Protein 1A59 (pdb70)

Secondary structure (DSSP, 8-state):
-PPP-GGGTT------SSEEEETTTTEEEETTEEHHHHHHH--HHHHHHHHHHSS---HHHHHHHHHHHHTS-SPPHHHHHHHTTS-TTS-HHHHHHHHHHHHHHT-TTTT--SHHHHHHHHHHHHHHHHHHHHHHHHHHTT-------TTS-HHHHHHHHHHSSPPPHHHHHHHHHHHHHHS--SS-HHHHHHHHHHTTT--HHHHHHHHHHHHHSTTTTTHHHHHHHHHHHS---SS--HHHHHHHHHHHHHHHHHTT---TTB--SS-SS--TTHHHHHHHHHHHHHHTT-THHHHHHHHHHHHHHHHH---B-THHHHHHHHHHTT--GGGHHHHHHHHHHHHHHHHHHHHHHT-----------S-------

InterPro domains:
  IPR002020 Citrate synthase [PF00285] (9-366)
  IPR002020 Citrate synthase [PR00143] (127-140)
  IPR002020 Citrate synthase [PR00143] (176-191)
  IPR002020 Citrate synthase [PR00143] (198-226)
  IPR002020 Citrate synthase [PR00143] (260-280)
  IPR002020 Citrate synthase [PR00143] (317-333)
  IPR002020 Citrate synthase [PR00143] (337-351)
  IPR002020 Citrate synthase [PTHR11739] (6-377)
  IPR011278 2-methylcitrate synthase/citrate synthase type I [TIGR01800] (8-377)
  IPR016142 Citrate synthase-like, large alpha subdomain [G3DSA:1.10.580.10] (23-357)
  IPR016143 Citrate synthase-like, small alpha subdomain [G3DSA:1.10.230.10] (224-331)
  IPR019810 Citrate synthase active site [PS00480] (267-279)
  IPR024176 Citrate synthase, bacterial-type [PIRSF001369] (4-378)
  IPR036969 Citrate synthase superfamily [SSF48256] (5-378)

B-factor: mean 14.46, std 9.29, range [2.0, 56.32]

CATH classification: 1.10.580.10 (+1 more: 1.10.230.10)

Sequence (377 aa):
EPTIHKGLAGVTADVTAISKVNSDTNSLLYRGYPVQELAAKCSFEQVAYLLWNSELPNDSELKAFVNFERSHRKLDENVKGAIDLLSTACHPMDVARTAVSVLGANHARAQDSSPEANLEKAMSLLATFPSVVAYDQRRRRGEELIEPREDLDYSANFLWMTFGEEAAPEVVEAFNVSMILYAEHSFNASTFTARVITSTLADLHSAVTGAIGALKGPLHGGANEAVMHTFEEIGIRKDESLDEAATRSKAWMVDALAQKKKVMGFGHRVYKNGDSRVPTMKSALDAMIKHYDRPEMLGLYNGLEAAMEEAKQIKPNLDYPAGPTYNLMGFDTEMFTPLFIAARITGWTAHIMEQVADNALIRPLSEYNGPEQRQVP

Solvent-accessible surface area: 17652 Å² total; per-residue (Å²): 194,91,106,112,95,176,55,81,55,85,59,125,50,62,119,40,71,1,11,122,30,42,24,122,96,53,34,0,50,0,43,54,79,37,0,66,98,5,9,86,171,20,34,0,7,39,0,0,26,0,0,26,60,50,109,61,15,88,130,85,73,44,144,64,16,28,81,51,5,54,68,62,4,136,13,64,155,89,1,65,34,15,0,75,156,49,68,78,95,34,50,3,1,32,0,1,95,35,0,0,54,32,32,3,80,94,44,105,121,11,163,40,32,45,105,142,4,1,48,55,1,0,35,24,3,3,0,8,0,4,4,2,3,2,18,2,1,31,22,51,98,74,73,146,45,32,90,27,66,111,98,13,50,4,1,16,2,0,2,51,1,2,59,31,128,94,32,32,102,87,4,28,113,4,0,19,19,0,0,0,0,1,0,0,10,29,52,26,61,0,0,36,40,0,6,51,44,0,3,82,125,32,24,0,8,48,0,0,30,24,0,1,34,30,0,66,24,79,140,34,0,6,6,0,20,22,3,14,68,13,13,92,126,12,23,63,138,155,112,54,72,82,70,20,10,46,63,49,0,77,46,52,1,65,81,5,42,79,112,182,113,155,7,38,2,21,29,54,145,64,10,143,70,14,6,5,11,21,93,26,0,50,68,8,1,57,43,0,11,173,71,75,116,75,91,34,26,43,23,10,4,68,7,3,45,62,4,5,72,122,44,107,130,55,92,20,15,4,13,0,0,0,0,3,0,0,38,11,10,31,6,39,8,64,0,0,0,2,0,11,0,0,0,3,0,0,0,0,0,6,0,1,33,38,2,41,88,103,56,68,115,50,169,96,161,106,74,160,146,34,78,86,175,183,152,142,182

Radius of gyration: 21.12 Å; Cα contacts (8 Å, |Δi|>4): 566; chains: 1; bounding box: 57×61×55 Å

Foldseek 3Di:
DDDDQVVVFPPDPDDDQQWDQAQVVLFIDGLRHTLLVCLVDHFLLQSLCCSQVSDGDDPVRSVVLLVLLQVLADQDPVLVVQLVVDDLPDFLLVSLLRSLLVVLVPDPPNLDLPSVSLVSSLSSCLSHLLQSLLQSQQVNVVHHFDDFDSVDGPQQRSLCRNPVDGDDPLLSSLLRSLLSLLQADPCDPLLVQLLLCLLVVHGNSVSLSRSSVRCCDCVHVVLLLQLVVLCVVQPLDDPDDLCSQQVSLLVSVVVCVVVVHDRRQWDDSRHPPAHSSVVVLLVSLVSLCVVLVPCSNVSNLVNNQVSCCVPPVIHGYNSSSQNSSVVSSPGDSSSRSSSSSSSHSSHSSSSSSVCNVPHDNDDDDDDDDDDDDDDDD

Nearest PDB structures (foldseek):
  1a59-assembly1_A-2  TM=1.003E+00  e=4.387E-57  Antarctic bacterium DS2-3R
  1ixe-assembly1_B  TM=9.639E-01  e=7.215E-29  Thermus thermophilus
  1ixe-assembly2_D  TM=9.595E-01  e=1.002E-27  Thermus thermophilus
  1ixe-assembly2_C  TM=9.492E-01  e=5.558E-28  Thermus thermophilus
  1iom-assembly1_A-2  TM=9.016E-01  e=1.578E-27  Thermus thermophilus HB8

GO terms:
  GO:0036440 citrate synthase activity (F, IDA)
  GO:0019543 propionate catabolic process (P, IDA)
  GO:0050440 2-methylcitrate synthase activity (F, IDA)
  GO:0036440 citrate synthase activity (F, EXP)

Structure (mmCIF, N/CA/C/O backbone):
data_1A59
#
_entry.id   1A59
#
_cell.length_a   70.800
_cell.length_b   70.800
_cell.length_c   307.800
_cell.angle_alpha   90.00
_cell.angle_beta   90.00
_cell.angle_gamma   120.00
#
_symmetry.space_group_name_H-M   'P 65 2 2'
#
loop_
_entity.id
_entity.type
_entity.pdbx_description
1 polymer 'CITRATE SYNTHASE'
2 non-polymer 'COENZYME A'
3 non-polymer 'CITRIC ACID'
#
loop_
_atom_site.group_PDB
_atom_site.id
_atom_site.type_symbol
_atom_site.label_atom_id
_atom_site.label_alt_id
_atom_site.label_comp_id
_atom_site.label_asym_id
_atom_site.label_entity_id
_atom_site.label_seq_id
_atom_site.pdbx_PDB_ins_code
_atom_site.Cartn_x
_atom_site.Cartn_y
_atom_site.Cartn_z
_atom_site.occupancy
_atom_site.B_iso_or_equiv
_atom_site.auth_seq_id
_atom_site.auth_comp_id
_atom_site.auth_asym_id
_atom_site.auth_atom_id
_atom_site.pdbx_PDB_model_num
ATOM 1 N N . GLU A 1 2 ? -31.635 86.733 94.143 1.00 41.31 2 GLU A N 1
ATOM 2 C CA . GLU A 1 2 ? -31.892 85.268 94.026 1.00 40.26 2 GLU A CA 1
ATOM 3 C C . GLU A 1 2 ? -31.210 84.478 95.140 1.00 36.76 2 GLU A C 1
ATOM 4 O O . GLU A 1 2 ? -30.124 84.841 95.605 1.00 35.04 2 GLU A O 1
ATOM 10 N N . PRO A 1 3 ? -31.866 83.406 95.620 1.00 33.57 3 PRO A N 1
ATOM 11 C CA . PRO A 1 3 ? -31.270 82.593 96.683 1.00 29.73 3 PRO A CA 1
ATOM 12 C C . PRO A 1 3 ? -30.207 81.674 96.081 1.00 25.60 3 PRO A C 1
ATOM 13 O O . PRO A 1 3 ? -30.109 81.549 94.858 1.00 23.86 3 PRO A O 1
ATOM 17 N N . THR A 1 4 ? -29.367 81.093 96.930 1.00 22.94 4 THR A N 1
ATOM 18 C CA . THR A 1 4 ? -28.341 80.172 96.453 1.00 20.56 4 THR A CA 1
ATOM 19 C C . THR A 1 4 ? -28.978 78.785 96.393 1.00 17.21 4 THR A C 1
ATOM 20 O O . THR A 1 4 ? -29.524 78.304 97.386 1.00 17.86 4 THR A O 1
ATOM 24 N N . ILE A 1 5 ? -28.961 78.179 95.211 1.00 14.69 5 ILE A N 1
ATOM 25 C CA . ILE A 1 5 ? -29.529 76.850 95.026 1.00 14.87 5 ILE A CA 1
ATOM 26 C C . ILE A 1 5 ? -28.457 75.833 95.377 1.00 16.13 5 ILE A C 1
ATOM 27 O O . ILE A 1 5 ? -27.316 75.950 94.934 1.00 17.38 5 ILE A O 1
ATOM 32 N N . HIS A 1 6 ? -28.820 74.865 96.214 1.00 14.27 6 HIS A N 1
ATOM 33 C CA . HIS A 1 6 ? -27.887 73.834 96.646 1.00 13.61 6 HIS A CA 1
ATOM 34 C C . HIS A 1 6 ? -28.261 72.448 96.124 1.00 12.24 6 HIS A C 1
ATOM 35 O O . HIS A 1 6 ? -28.681 71.575 96.884 1.00 11.25 6 HIS A O 1
ATOM 42 N N . LYS A 1 7 ? -28.108 72.267 94.815 1.00 12.43 7 LYS A N 1
ATOM 43 C CA . LYS A 1 7 ? -28.393 71.003 94.136 1.00 12.53 7 LYS A CA 1
ATOM 44 C C . LYS A 1 7 ? -27.676 69.829 94.793 1.00 10.77 7 LYS A C 1
ATOM 45 O O . LYS A 1 7 ? -26.454 69.825 94.893 1.00 10.58 7 LYS A O 1
ATOM 51 N N . GLY A 1 8 ? -28.441 68.817 95.189 1.00 9.07 8 GLY A N 1
ATOM 52 C CA . GLY A 1 8 ? -27.865 67.651 95.832 1.00 10.13 8 GLY A CA 1
ATOM 53 C C . GLY A 1 8 ? -27.268 67.934 97.202 1.00 10.94 8 GLY A C 1
ATOM 54 O O . GLY A 1 8 ? -26.587 67.080 97.779 1.00 12.10 8 GLY A O 1
ATOM 55 N N . LEU A 1 9 ? -27.550 69.124 97.730 1.00 10.31 9 LEU A N 1
ATOM 56 C CA . LEU A 1 9 ? -27.041 69.572 99.025 1.00 9.70 9 LEU A CA 1
ATOM 57 C C . LEU A 1 9 ? -25.522 69.395 99.115 1.00 10.26 9 LEU A C 1
ATOM 58 O O . LEU A 1 9 ? -24.978 69.112 100.180 1.00 10.59 9 LEU A O 1
ATOM 63 N N . ALA A 1 10 ? -24.849 69.581 97.982 1.00 10.05 10 ALA A N 1
ATOM 64 C CA . ALA A 1 10 ? -23.397 69.446 97.900 1.00 11.54 10 ALA A CA 1
ATOM 65 C C . ALA A 1 10 ? -22.679 70.478 98.762 1.00 10.16 10 ALA A C 1
ATOM 66 O O . ALA A 1 10 ? -22.860 71.678 98.583 1.00 10.49 10 ALA A O 1
ATOM 68 N N . GLY A 1 11 ? -21.867 69.997 99.697 1.00 10.04 11 GLY A N 1
ATOM 69 C CA . GLY A 1 11 ? -21.120 70.880 100.571 1.00 10.97 11 GLY A CA 1
ATOM 70 C C . GLY A 1 11 ? -21.944 71.501 101.681 1.00 12.12 11 GLY A C 1
ATOM 71 O O . GLY A 1 11 ? -21.445 72.338 102.437 1.00 13.38 11 GLY A O 1
ATOM 72 N N . VAL A 1 12 ? -23.209 71.102 101.778 1.00 12.22 12 VAL A N 1
ATOM 73 C CA . VAL A 1 12 ? -24.100 71.632 102.804 1.00 12.45 12 VAL A CA 1
ATOM 74 C C . VAL A 1 12 ? -24.078 70.781 104.062 1.00 11.00 12 VAL A C 1
ATOM 75 O O . VAL A 1 12 ? -24.338 69.580 104.010 1.00 12.87 12 VAL A O 1
ATOM 79 N N . THR A 1 13 ? -23.748 71.414 105.185 1.00 9.36 13 THR A N 1
ATOM 80 C CA . THR A 1 13 ? -23.717 70.747 106.476 1.00 9.60 13 THR A CA 1
ATOM 81 C C . THR A 1 13 ? -25.137 70.822 107.046 1.00 9.30 13 THR A C 1
ATOM 82 O O . THR A 1 13 ? -25.605 71.891 107.449 1.00 8.76 13 THR A O 1
ATOM 86 N N . ALA A 1 14 ? -25.832 69.688 107.004 1.00 7.90 14 ALA A N 1
ATOM 87 C CA . ALA A 1 14 ? -27.214 69.577 107.477 1.00 9.53 14 ALA A CA 1
ATOM 88 C C . ALA A 1 14 ? -27.390 69.502 108.995 1.00 10.84 14 ALA A C 1
ATOM 89 O O . ALA A 1 14 ? -28.439 69.883 109.531 1.00 11.48 14 ALA A O 1
ATOM 91 N N . ASP A 1 15 ? -26.381 68.992 109.690 1.00 9.07 15 ASP A N 1
ATOM 92 C CA . ASP A 1 15 ? -26.478 68.868 111.137 1.00 10.39 15 ASP A CA 1
ATOM 93 C C . ASP A 1 15 ? -25.147 68.432 111.710 1.00 9.52 15 ASP A C 1
ATOM 94 O O . ASP A 1 15 ? -24.152 68.291 111.007 1.00 11.06 15 ASP A O 1
ATOM 99 N N . VAL A 1 16 ? -25.148 68.224 113.010 1.00 10.30 16 VAL A N 1
ATOM 100 C CA . VAL A 1 16 ? -23.982 67.783 113.733 1.00 10.39 16 VAL A CA 1
ATOM 101 C C . VAL A 1 16 ? -24.246 66.294 114.006 1.00 12.31 16 VAL A C 1
ATOM 102 O O . VAL A 1 16 ? -25.393 65.831 113.904 1.00 11.72 16 VAL A O 1
ATOM 106 N N . THR A 1 17 ? -23.189 65.522 114.236 1.00 11.87 17 THR A N 1
ATOM 107 C CA . THR A 1 17 ? -23.349 64.105 114.558 1.00 8.67 17 THR A CA 1
ATOM 108 C C . THR A 1 17 ? -22.175 63.601 115.373 1.00 8.21 17 THR A C 1
ATOM 109 O O . THR A 1 17 ? -21.040 64.004 115.148 1.00 8.48 17 THR A O 1
ATOM 113 N N . ALA A 1 18 ? -22.464 62.711 116.315 1.00 7.88 18 ALA A N 1
ATOM 114 C CA . ALA A 1 18 ? -21.451 62.127 117.185 1.00 8.48 18 ALA A CA 1
ATOM 115 C C . ALA A 1 18 ? -21.176 60.674 116.816 1.00 8.90 18 ALA A C 1
ATOM 116 O O . ALA A 1 18 ? -20.365 60.002 117.457 1.00 11.69 18 ALA A O 1
ATOM 118 N N . ILE A 1 19 ? -21.846 60.199 115.773 1.00 8.88 19 ILE A N 1
ATOM 119 C CA . ILE A 1 19 ? -21.724 58.814 115.348 1.00 6.91 19 ILE A CA 1
ATOM 120 C C . ILE A 1 19 ? -20.463 58.474 114.552 1.00 9.05 19 ILE A C 1
ATOM 121 O O . ILE A 1 19 ? -19.788 57.488 114.860 1.00 6.90 19 ILE A O 1
ATOM 126 N N . SER A 1 20 ? -20.131 59.291 113.551 1.00 9.95 20 SER A N 1
ATOM 127 C CA . SER A 1 20 ? -18.945 59.040 112.734 1.00 9.17 20 SER A CA 1
ATOM 128 C C . SER A 1 20 ? -18.405 60.301 112.090 1.00 9.51 20 SER A C 1
ATOM 129 O O . SER A 1 20 ? -19.131 61.278 111.909 1.00 9.04 20 SER A O 1
ATOM 132 N N . LYS A 1 21 ? -17.122 60.262 111.746 1.00 9.94 21 LYS A N 1
ATOM 133 C CA . LYS A 1 21 ? -16.445 61.380 111.104 1.00 10.26 21 LYS A CA 1
ATOM 134 C C . LYS A 1 21 ? -15.845 60.897 109.793 1.00 10.58 21 LYS A C 1
ATOM 135 O O . LYS A 1 21 ? -15.047 59.958 109.787 1.00 13.58 21 LYS A O 1
ATOM 141 N N . VAL A 1 22 ? -16.244 61.525 108.689 1.00 8.26 22 VAL A N 1
ATOM 142 C CA . VAL A 1 22 ? -15.751 61.171 107.360 1.00 9.41 22 VAL A CA 1
ATOM 143 C C . VAL A 1 22 ? -14.817 62.273 106.854 1.00 11.24 22 VAL A C 1
ATOM 144 O O . VAL A 1 22 ? -15.239 63.411 106.637 1.00 10.10 22 VAL A O 1
ATOM 148 N N . ASN A 1 23 ? -13.549 61.931 106.651 1.00 11.95 23 ASN A N 1
ATOM 149 C CA . ASN A 1 23 ? -12.573 62.912 106.202 1.00 12.50 23 ASN A CA 1
ATOM 150 C C . ASN A 1 23 ? -11.985 62.589 104.834 1.00 12.25 23 ASN A C 1
ATOM 151 O O . ASN A 1 23 ? -11.247 61.613 104.679 1.00 11.99 23 ASN A O 1
ATOM 156 N N . SER A 1 24 ? -12.300 63.427 103.850 1.00 11.76 24 SER A N 1
ATOM 157 C CA . SER A 1 24 ? -11.802 63.251 102.487 1.00 12.97 24 SER A CA 1
ATOM 158 C C . SER A 1 24 ? -10.287 63.432 102.403 1.00 12.66 24 SER A C 1
ATOM 159 O O . SER A 1 24 ? -9.591 62.617 101.794 1.00 12.82 24 SER A O 1
ATOM 162 N N . ASP A 1 25 ? -9.789 64.509 103.007 1.00 12.04 25 ASP A N 1
ATOM 163 C CA . ASP A 1 25 ? -8.360 64.813 102.990 1.00 14.44 25 ASP A CA 1
ATOM 164 C C . ASP A 1 25 ? -7.463 63.655 103.401 1.00 12.64 25 ASP A C 1
ATOM 165 O O . ASP A 1 25 ? -6.512 63.337 102.698 1.00 13.40 25 ASP A O 1
ATOM 170 N N . THR A 1 26 ? -7.793 63.013 104.519 1.00 12.50 26 THR A N 1
ATOM 171 C CA . THR A 1 26 ? -6.995 61.907 105.041 1.00 13.57 26 THR A CA 1
ATOM 172 C C . THR A 1 26 ? -7.556 60.499 104.812 1.00 12.82 26 THR A C 1
ATOM 173 O O . THR A 1 26 ? -7.054 59.538 105.394 1.00 11.86 26 THR A O 1
ATOM 177 N N . ASN A 1 27 ? -8.577 60.375 103.964 1.00 13.18 27 ASN A N 1
ATOM 178 C CA . ASN A 1 27 ? -9.203 59.078 103.667 1.00 12.87 27 ASN A CA 1
ATOM 179 C C . ASN A 1 27 ? -9.473 58.343 104.968 1.00 12.08 27 ASN A C 1
ATOM 180 O O . ASN A 1 27 ? -9.131 57.166 105.111 1.00 10.91 27 ASN A O 1
ATOM 185 N N . SER A 1 28 ? -10.045 59.047 105.934 1.00 12.16 28 SER A N 1
ATOM 186 C CA . SER A 1 28 ? -10.310 58.432 107.222 1.00 13.23 28 SER A CA 1
ATOM 187 C C . SER A 1 28 ? -11.783 58.406 107.598 1.00 12.80 28 SER A C 1
ATOM 188 O O . SER A 1 28 ? -12.575 59.246 107.157 1.00 10.90 28 SER A O 1
ATOM 191 N N . LEU A 1 29 ? -12.123 57.416 108.419 1.00 12.04 29 LEU A N 1
ATOM 192 C CA . LEU A 1 29 ? -13.473 57.198 108.908 1.00 11.95 29 LEU A CA 1
ATOM 193 C C . LEU A 1 29 ? -13.427 56.724 110.359 1.00 12.74 29 LEU A C 1
ATOM 194 O O . LEU A 1 29 ? -12.836 55.685 110.664 1.00 11.86 29 LEU A O 1
ATOM 199 N N . LEU A 1 30 ? -14.058 57.492 111.247 1.00 12.18 30 LEU A N 1
ATOM 200 C CA . LEU A 1 30 ? -14.105 57.146 112.663 1.00 11.80 30 LEU A CA 1
ATOM 201 C C . LEU A 1 30 ? -15.511 56.725 113.068 1.00 11.76 30 LEU A C 1
ATOM 202 O O . LEU A 1 30 ? -16.484 57.370 112.681 1.00 13.12 30 LEU A O 1
ATOM 207 N N . TYR A 1 31 ? -15.616 55.614 113.795 1.00 10.97 31 TYR A N 1
ATOM 208 C CA . TYR A 1 31 ? -16.899 55.146 114.313 1.00 11.26 31 TYR A CA 1
ATOM 209 C C . TYR A 1 31 ? -16.818 55.462 115.796 1.00 11.15 31 TYR A C 1
ATOM 210 O O . TYR A 1 31 ? -16.097 54.798 116.543 1.00 10.97 31 TYR A O 1
ATOM 219 N N . ARG A 1 32 ? -17.523 56.510 116.206 1.00 11.27 32 ARG A N 1
ATOM 220 C CA . ARG A 1 32 ? -17.542 56.959 117.601 1.00 11.75 32 ARG A CA 1
ATOM 221 C C . ARG A 1 32 ? -16.110 57.073 118.134 1.00 10.06 32 ARG A C 1
ATOM 222 O O . ARG A 1 32 ? -15.775 56.548 119.190 1.00 8.10 32 ARG A O 1
ATOM 230 N N . GLY A 1 33 ? -15.260 57.719 117.336 1.00 11.40 33 GLY A N 1
ATOM 231 C CA . GLY A 1 33 ? -13.872 57.927 117.705 1.00 11.34 33 GLY A CA 1
ATOM 232 C C . GLY A 1 33 ? -12.849 56.916 117.211 1.00 10.96 33 GLY A C 1
ATOM 233 O O . GLY A 1 33 ? -11.687 57.268 117.033 1.00 11.84 33 GLY A O 1
ATOM 234 N N . TYR A 1 34 ? -13.268 55.676 116.968 1.00 11.69 34 TYR A N 1
ATOM 235 C CA . TYR A 1 34 ? -12.348 54.623 116.521 1.00 11.18 34 TYR A CA 1
ATOM 236 C C . TYR A 1 34 ? -12.244 54.460 115.010 1.00 10.62 34 TYR A C 1
ATOM 237 O O . TYR A 1 34 ? -13.253 54.320 114.327 1.00 12.53 34 TYR A O 1
ATOM 246 N N . PRO A 1 35 ? -11.010 54.421 114.479 1.00 11.08 35 PRO A N 1
ATOM 247 C CA . PRO A 1 35 ? -10.759 54.261 113.043 1.00 9.81 35 PRO A CA 1
ATOM 248 C C . PRO A 1 35 ? -11.330 52.927 112.568 1.00 11.16 35 PRO A C 1
ATOM 249 O O . PRO A 1 35 ? -11.060 51.892 113.176 1.00 9.67 35 PRO A O 1
ATOM 253 N N . VAL A 1 36 ? -12.103 52.957 111.480 1.00 11.60 36 VAL A N 1
ATOM 254 C CA . VAL A 1 36 ? -12.742 51.753 110.930 1.00 12.00 36 VAL A CA 1
ATOM 255 C C . VAL A 1 36 ? -11.780 50.610 110.585 1.00 11.30 36 VAL A C 1
ATOM 256 O O . VAL A 1 36 ? -12.136 49.435 110.714 1.00 13.47 36 VAL A O 1
ATOM 260 N N . GLN A 1 37 ? -10.567 50.957 110.158 1.00 11.30 37 GLN A N 1
ATOM 261 C CA . GLN A 1 37 ? -9.554 49.967 109.810 1.00 12.52 37 GLN A CA 1
ATOM 262 C C . GLN A 1 37 ? -9.196 49.151 111.0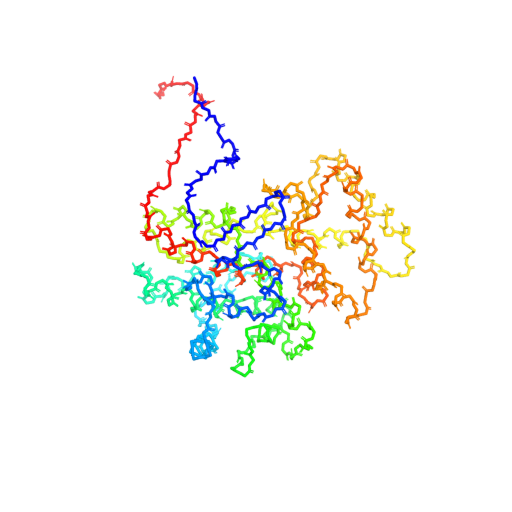49 1.00 11.63 37 GLN A C 1
ATOM 263 O O . GLN A 1 37 ? -9.033 47.938 110.974 1.00 13.30 37 GLN A O 1
ATOM 269 N N . GLU A 1 38 ? -9.065 49.833 112.185 1.00 11.66 38 GLU A N 1
ATOM 270 C CA . GLU A 1 38 ? -8.727 49.191 113.453 1.00 11.78 38 GLU A CA 1
ATOM 271 C C . GLU A 1 38 ? -9.859 48.317 113.996 1.00 12.08 38 GLU A C 1
ATOM 272 O O . GLU A 1 38 ? -9.614 47.254 114.576 1.00 11.02 38 GLU A O 1
ATOM 278 N N . LEU A 1 39 ? -11.096 48.775 113.823 1.00 11.11 39 LEU A N 1
ATOM 279 C CA . LEU A 1 39 ? -12.257 48.013 114.273 1.00 10.42 39 LEU A CA 1
ATOM 280 C C . LEU A 1 39 ? -12.391 46.763 113.409 1.00 12.72 39 LEU A C 1
ATOM 281 O O . LEU A 1 39 ? -12.667 45.671 113.913 1.00 12.61 39 LEU A O 1
ATOM 286 N N . ALA A 1 40 ? -12.171 46.922 112.107 1.00 11.82 40 ALA A N 1
ATOM 287 C CA . ALA A 1 40 ? -12.263 45.795 111.182 1.00 12.58 40 ALA A CA 1
ATOM 288 C C . ALA A 1 40 ? -11.171 44.756 111.435 1.00 13.98 40 ALA A C 1
ATOM 289 O O . ALA A 1 40 ? -11.392 43.557 111.254 1.00 14.36 40 ALA A O 1
ATOM 291 N N . ALA A 1 41 ? -10.004 45.223 111.866 1.00 13.35 41 ALA A N 1
ATOM 292 C CA . ALA A 1 41 ? -8.862 44.356 112.135 1.00 16.60 41 ALA A CA 1
ATOM 293 C C . ALA A 1 41 ? -8.955 43.543 113.429 1.00 16.84 41 ALA A C 1
ATOM 294 O O . ALA A 1 41 ? -8.401 42.445 113.511 1.00 19.17 41 ALA A O 1
ATOM 296 N N . LYS A 1 42 ? -9.645 44.063 114.440 1.00 17.88 42 LYS A N 1
ATOM 297 C CA . LYS A 1 42 ? -9.751 43.319 115.691 1.00 18.45 42 LYS A CA 1
ATOM 298 C C . LYS A 1 42 ? -11.073 43.270 116.450 1.00 16.45 42 LYS A C 1
ATOM 299 O O . LYS A 1 42 ? -11.101 42.885 117.613 1.00 17.73 42 LYS A O 1
ATOM 305 N N . CYS A 1 43 ? -12.173 43.576 115.775 1.00 12.47 43 CYS A N 1
ATOM 306 C CA . CYS A 1 43 ? -13.483 43.526 116.412 1.00 12.37 43 CYS A CA 1
ATOM 307 C C . CYS A 1 43 ? -14.451 42.696 115.589 1.00 13.25 43 CYS A C 1
ATOM 308 O O . CYS A 1 43 ? -14.215 42.420 114.413 1.00 9.98 43 CYS A O 1
ATOM 311 N N . SER A 1 44 ? -15.526 42.262 116.234 1.00 12.34 44 SER A N 1
ATOM 312 C CA . SER A 1 44 ? -16.568 41.527 115.544 1.00 10.12 44 SER A CA 1
ATOM 313 C C . SER A 1 44 ? -17.604 42.597 115.181 1.00 11.47 44 SER A C 1
ATOM 314 O O . SER A 1 44 ? -17.582 43.703 115.725 1.00 11.56 44 SER A O 1
ATOM 317 N N . PHE A 1 45 ? -18.481 42.285 114.235 1.00 12.76 45 PHE A N 1
ATOM 318 C CA . PHE A 1 45 ? -19.520 43.216 113.831 1.00 10.48 45 PHE A CA 1
ATOM 319 C C . PHE A 1 45 ? -20.403 43.526 115.051 1.00 11.46 45 PHE A C 1
ATOM 320 O O . PHE A 1 45 ? -20.829 44.665 115.248 1.00 9.78 45 PHE A O 1
ATOM 328 N N . GLU A 1 46 ? -20.629 42.516 115.890 1.00 11.44 46 GLU A N 1
ATOM 329 C CA . GLU A 1 46 ? -21.439 42.680 117.092 1.00 11.32 46 GLU A CA 1
ATOM 330 C C . GLU A 1 46 ? -20.886 43.799 117.981 1.00 11.88 46 GLU A C 1
ATOM 331 O O . GLU A 1 46 ? -21.643 44.647 118.459 1.00 11.42 46 GLU A O 1
ATOM 337 N N . GLN A 1 47 ? -19.562 43.832 118.152 1.00 11.96 47 GLN A N 1
ATOM 338 C CA . GLN A 1 47 ? -18.911 44.868 118.958 1.00 11.33 47 GLN A CA 1
ATOM 339 C C . GLN A 1 47 ? -19.072 46.236 118.302 1.00 10.87 47 GLN A C 1
ATOM 340 O O . GLN A 1 47 ? -19.247 47.248 118.983 1.00 9.89 47 GLN A O 1
ATOM 346 N N . VAL A 1 48 ? -18.982 46.258 116.975 1.00 10.07 48 VAL A N 1
ATOM 347 C CA . VAL A 1 48 ? -19.123 47.491 116.211 1.00 9.51 48 VAL A CA 1
ATOM 348 C C . VAL A 1 48 ? -20.573 47.977 116.250 1.00 10.13 48 VAL A C 1
ATOM 349 O O . VAL A 1 48 ? -20.829 49.179 116.327 1.00 12.72 48 VAL A O 1
ATOM 353 N N . ALA A 1 49 ? -21.512 47.034 116.226 1.00 9.72 49 ALA A N 1
ATOM 354 C CA . ALA A 1 49 ? -22.936 47.351 116.299 1.00 10.91 49 ALA A CA 1
ATOM 355 C C . ALA A 1 49 ? -23.213 47.962 117.679 1.00 11.71 49 ALA A C 1
ATOM 356 O O . ALA A 1 49 ? -23.859 49.007 117.793 1.00 11.12 49 ALA A O 1
ATOM 358 N N . TYR A 1 50 ? -22.687 47.319 118.721 1.00 9.76 50 TYR A N 1
ATOM 359 C CA . TYR A 1 50 ? -22.849 47.814 120.081 1.00 10.95 50 TYR A CA 1
ATOM 360 C C . TYR A 1 50 ? -22.204 49.201 120.199 1.00 9.15 50 TYR A C 1
ATOM 361 O O . TYR A 1 50 ? -22.778 50.102 120.806 1.00 8.13 50 TYR A O 1
ATOM 370 N N . LEU A 1 51 ? -21.020 49.361 119.611 1.00 8.02 51 LEU A N 1
ATOM 371 C CA . LEU A 1 51 ? -20.295 50.633 119.643 1.00 9.23 51 LEU A CA 1
ATOM 372 C C . LEU A 1 51 ? -21.087 51.793 119.040 1.00 11.50 51 LEU A C 1
ATOM 373 O O . LEU A 1 51 ? -21.190 52.866 119.640 1.00 9.65 51 LEU A O 1
ATOM 378 N N . LEU A 1 52 ? -21.629 51.576 117.846 1.00 10.92 52 LEU A N 1
ATOM 379 C CA . LEU A 1 52 ? -22.395 52.605 1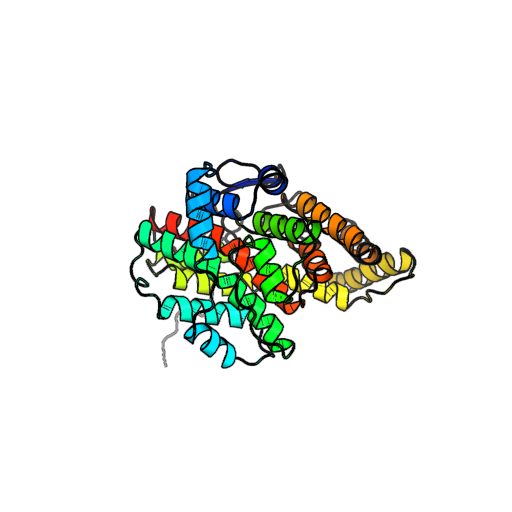17.149 1.00 10.77 52 LEU A CA 1
ATOM 380 C C . LEU A 1 52 ? -23.631 53.059 117.919 1.00 9.52 52 LEU A C 1
ATOM 381 O O . LEU A 1 52 ? -23.974 54.240 117.897 1.00 9.14 52 LEU A O 1
ATOM 386 N N . TRP A 1 53 ? -24.262 52.138 118.641 1.00 6.97 53 TRP A N 1
ATOM 387 C CA . TRP A 1 53 ? -25.457 52.458 119.424 1.00 7.57 53 TRP A CA 1
ATOM 388 C C . TRP A 1 53 ? -25.171 53.052 120.798 1.00 9.79 53 TRP A C 1
ATOM 389 O O . TRP A 1 53 ? -25.855 53.973 121.243 1.00 8.28 53 TRP A O 1
ATOM 400 N N . ASN A 1 54 ? -24.145 52.528 121.461 1.00 11.13 54 ASN A N 1
ATOM 401 C CA . ASN A 1 54 ? -23.795 52.950 122.814 1.00 11.29 54 ASN A CA 1
ATOM 402 C C . ASN A 1 54 ? -22.663 53.961 122.982 1.00 12.45 54 ASN A C 1
ATOM 403 O O . ASN A 1 54 ? -22.407 54.416 124.099 1.00 9.53 54 ASN A O 1
ATOM 408 N N . SER A 1 55 ? -21.994 54.296 121.877 1.00 12.04 55 SER A N 1
ATOM 409 C CA . SER A 1 55 ? -20.881 55.249 121.849 1.00 11.03 55 SER A CA 1
ATOM 410 C C . SER A 1 55 ? -19.619 54.741 122.529 1.00 11.91 55 SER A C 1
ATOM 411 O O . SER A 1 55 ? -18.648 55.479 122.669 1.00 12.63 55 SER A O 1
ATOM 414 N N . GLU A 1 56 ? -19.638 53.475 122.939 1.00 11.04 56 GLU A N 1
ATOM 415 C CA . GLU A 1 56 ? -18.499 52.841 123.592 1.00 11.60 56 GLU A CA 1
ATOM 416 C C . GLU A 1 56 ? -18.407 51.375 123.199 1.00 11.34 56 GLU A C 1
ATOM 417 O O . GLU A 1 56 ? -19.421 50.734 122.919 1.00 12.40 56 GLU A O 1
ATOM 423 N N . LEU A 1 57 ? -17.186 50.853 123.147 1.00 12.23 57 LEU A N 1
ATOM 424 C CA . LEU A 1 57 ? -16.971 49.435 122.864 1.00 12.82 57 LEU A CA 1
ATOM 425 C C . LEU A 1 57 ? -17.482 48.706 124.109 1.00 13.60 57 LEU A C 1
ATOM 426 O O . LEU A 1 57 ? -17.325 49.195 125.232 1.00 15.63 57 LEU A O 1
ATOM 431 N N . PRO A 1 58 ? -18.106 47.531 123.931 1.00 13.09 58 PRO A N 1
ATOM 432 C CA . PRO A 1 58 ? -18.636 46.770 125.068 1.00 15.66 58 PRO A CA 1
ATOM 433 C C . PRO A 1 58 ? -17.595 46.033 125.914 1.00 16.52 58 PRO A C 1
ATOM 434 O O . PRO A 1 58 ? -16.594 45.551 125.383 1.00 19.65 58 PRO A O 1
ATOM 438 N N . ASN A 1 59 ? -17.802 45.983 127.232 1.00 15.36 59 ASN A N 1
ATOM 439 C CA . ASN A 1 59 ? -16.890 45.221 128.075 1.00 15.29 59 ASN A CA 1
ATOM 440 C C . ASN A 1 59 ? -17.372 43.771 127.944 1.00 16.92 59 ASN A C 1
ATOM 441 O O . ASN A 1 59 ? -18.389 43.521 127.287 1.00 16.74 59 ASN A O 1
ATOM 446 N N . ASP 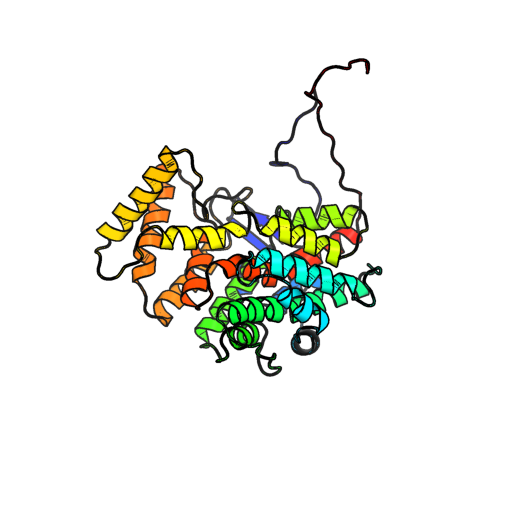A 1 60 ? -16.673 42.821 128.559 1.00 16.60 60 ASP A N 1
ATOM 447 C CA . ASP A 1 60 ? -17.059 41.413 128.450 1.00 16.75 60 ASP A CA 1
ATOM 448 C C . ASP A 1 60 ? -18.523 41.106 128.771 1.00 14.91 60 ASP A C 1
ATOM 449 O O . ASP A 1 60 ? -19.193 40.423 128.000 1.00 13.69 60 ASP A O 1
ATOM 454 N N . SER A 1 61 ? -19.015 41.614 129.898 1.00 13.33 61 SER A N 1
ATOM 455 C CA . SER A 1 61 ? -20.393 41.369 130.312 1.00 14.01 61 SER A CA 1
ATOM 456 C C . SER A 1 61 ? -21.427 42.012 129.389 1.00 13.42 61 SER A C 1
ATOM 457 O O . SER A 1 61 ? -22.456 41.407 129.084 1.00 13.21 61 SER A O 1
ATOM 460 N N . GLU A 1 62 ? -21.156 43.236 128.949 1.00 10.94 62 GLU A N 1
ATOM 461 C CA . GLU A 1 62 ? -22.064 43.938 128.041 1.00 12.17 62 GLU A CA 1
ATOM 462 C C . GLU A 1 62 ? -22.160 43.215 126.701 1.00 12.29 62 GLU A C 1
ATOM 463 O O . GLU A 1 62 ? -23.241 43.087 126.125 1.00 11.12 62 GLU A O 1
ATOM 469 N N . LEU A 1 63 ? -21.022 42.724 126.223 1.00 12.81 63 LEU A N 1
ATOM 470 C CA . LEU A 1 63 ? -20.967 42.013 124.953 1.00 11.72 63 LEU A CA 1
ATOM 471 C C . LEU A 1 63 ? -21.733 40.693 125.036 1.00 11.85 63 LEU A C 1
ATOM 472 O O . LEU A 1 63 ? -22.424 40.316 124.089 1.00 10.19 63 LEU A O 1
ATOM 477 N N . LYS A 1 64 ? -21.640 40.020 126.184 1.00 11.32 64 LYS A N 1
ATOM 478 C CA . LYS A 1 64 ? -22.318 38.748 126.393 1.00 9.99 64 LYS A CA 1
ATOM 479 C C . LYS A 1 64 ? -23.828 38.934 126.310 1.00 10.13 64 LYS A C 1
ATOM 480 O O . LYS A 1 64 ? -24.523 38.195 125.607 1.00 10.48 64 LYS A O 1
ATOM 486 N N . ALA A 1 65 ? -24.326 39.947 127.011 1.00 12.40 65 ALA A N 1
ATOM 487 C CA . ALA A 1 65 ? -25.751 40.261 127.017 1.00 9.88 65 ALA A CA 1
ATOM 488 C C . ALA A 1 65 ? -26.214 40.656 125.611 1.00 9.96 65 ALA A C 1
ATOM 489 O O . ALA A 1 65 ? -27.258 40.202 125.145 1.00 8.72 65 ALA A O 1
ATOM 491 N N . PHE A 1 66 ? -25.427 41.493 124.939 1.00 9.51 66 PHE A N 1
ATOM 492 C CA . PHE A 1 66 ? -25.742 41.936 123.578 1.00 10.30 66 PHE A CA 1
ATOM 493 C C . PHE A 1 66 ? -25.798 40.747 122.615 1.00 9.32 66 PHE A C 1
ATOM 494 O O . PHE A 1 66 ? -26.707 40.643 121.797 1.00 11.05 66 PHE A O 1
ATOM 502 N N . VAL A 1 67 ? -24.803 39.873 122.701 1.00 10.49 67 VAL A N 1
ATOM 503 C CA . VAL A 1 67 ? -24.737 38.694 121.850 1.00 11.61 67 VAL A CA 1
ATOM 504 C C . VAL A 1 67 ? -25.896 37.741 122.144 1.00 11.27 67 VAL A C 1
ATOM 505 O O . VAL A 1 67 ? -26.445 37.129 121.231 1.00 12.94 67 VAL A O 1
ATOM 509 N N . ASN A 1 68 ? -26.296 37.643 123.409 1.00 11.79 68 ASN A N 1
ATOM 510 C CA . ASN A 1 68 ? -27.399 36.761 123.770 1.00 10.58 68 ASN A CA 1
ATOM 511 C C . ASN A 1 68 ? -28.721 37.220 123.165 1.00 7.65 68 ASN A C 1
ATOM 512 O O . ASN A 1 68 ? -29.501 36.393 122.694 1.00 9.14 68 ASN A O 1
ATOM 517 N N . PHE A 1 69 ? -28.953 38.531 123.161 1.00 6.68 69 PHE A N 1
ATOM 518 C CA . PHE A 1 69 ? -30.163 39.121 122.590 1.00 7.41 69 PHE A CA 1
ATOM 519 C C . PHE A 1 69 ? -30.141 38.948 121.066 1.00 9.72 69 PHE A C 1
ATOM 520 O O . PHE A 1 69 ? -31.138 38.571 120.457 1.00 10.16 69 PHE A O 1
ATOM 528 N N . GLU A 1 70 ? -28.991 39.211 120.456 1.00 9.84 70 GLU A N 1
ATOM 529 C CA . GLU A 1 70 ? -28.846 39.076 119.018 1.00 9.93 70 GLU A CA 1
ATOM 530 C C . GLU A 1 70 ? -29.203 37.660 118.557 1.00 10.29 70 GLU A C 1
ATOM 531 O O . GLU A 1 70 ? -30.161 37.470 117.802 1.00 12.42 70 GLU A O 1
ATOM 537 N N . ARG A 1 71 ? -28.493 36.663 119.076 1.00 10.01 71 ARG A N 1
ATOM 538 C CA . ARG A 1 71 ? -28.731 35.278 118.684 1.00 10.76 71 ARG A CA 1
ATOM 539 C C . ARG A 1 71 ? -30.118 34.699 118.971 1.00 10.87 71 ARG A C 1
ATOM 540 O O . ARG A 1 71 ? -30.473 33.663 118.419 1.00 12.05 71 ARG A O 1
ATOM 548 N N . SER A 1 72 ? -30.908 35.362 119.812 1.00 12.43 72 SER A N 1
ATOM 549 C CA . SER A 1 72 ? -32.258 34.874 120.113 1.00 14.56 72 SER A CA 1
ATOM 550 C C . SER A 1 72 ? -33.353 35.675 119.398 1.00 13.78 72 SER A C 1
ATOM 551 O O . SER A 1 72 ? -34.546 35.440 119.606 1.00 14.21 72 SER A O 1
ATOM 554 N N . HIS A 1 73 ? -32.948 36.595 118.528 1.00 13.68 73 HIS A N 1
ATOM 555 C CA . HIS A 1 73 ? -33.915 37.407 117.794 1.00 13.72 73 HIS A CA 1
ATOM 556 C C . HIS A 1 73 ? -33.722 37.325 116.280 1.00 14.46 73 HIS A C 1
ATOM 557 O O . HIS A 1 73 ? -34.131 38.221 115.540 1.00 15.44 73 HIS A O 1
ATOM 564 N N . ARG A 1 74 ? -33.166 36.204 115.830 1.00 13.99 74 ARG A N 1
ATOM 565 C CA . ARG A 1 74 ? -32.888 35.969 114.420 1.00 13.70 74 ARG A CA 1
ATOM 566 C C . ARG A 1 74 ? -34.017 35.325 113.616 1.00 15.25 74 ARG A C 1
ATOM 567 O O . ARG A 1 74 ? -34.138 35.567 112.413 1.00 13.99 74 ARG A O 1
ATOM 575 N N . LYS A 1 75 ? -34.815 34.477 114.263 1.00 17.43 75 LYS A N 1
ATOM 576 C CA . LYS A 1 75 ? -35.905 33.788 113.575 1.00 19.37 75 LYS A CA 1
ATOM 577 C C . LYS A 1 75 ? -36.807 34.698 112.763 1.00 18.41 75 LYS A C 1
ATOM 578 O O . LYS A 1 75 ? -37.213 35.760 113.230 1.00 19.27 75 LYS A O 1
ATOM 584 N N . LEU A 1 76 ? -37.119 34.255 111.548 1.00 18.33 76 LEU A N 1
ATOM 585 C CA . LEU A 1 76 ? -37.985 34.989 110.642 1.00 16.07 76 LEU A CA 1
ATOM 586 C C . LEU A 1 76 ? -39.435 34.846 111.096 1.00 18.82 76 LEU A C 1
ATOM 587 O O . LEU A 1 76 ? -39.960 33.730 111.212 1.00 15.90 76 LEU A O 1
ATOM 592 N N . ASP A 1 77 ? -40.062 35.987 111.374 1.00 17.64 77 ASP A N 1
ATOM 593 C CA . ASP A 1 77 ? -41.451 36.037 111.811 1.00 18.79 77 ASP A CA 1
ATOM 594 C C . ASP A 1 77 ? -42.362 35.423 110.739 1.00 20.21 77 ASP A C 1
ATOM 595 O O . ASP A 1 77 ? -42.143 35.615 109.535 1.00 18.50 77 ASP A O 1
ATOM 600 N N . GLU A 1 78 ? -43.366 34.672 111.190 1.00 19.07 78 GLU A N 1
ATOM 601 C CA . GLU A 1 78 ? -44.310 33.977 110.308 1.00 19.56 78 GLU A CA 1
ATOM 602 C C . GLU A 1 78 ? -44.962 34.853 109.239 1.00 16.66 78 GLU A C 1
ATOM 603 O O . GLU A 1 78 ? -45.035 34.464 108.073 1.00 16.64 78 GLU A O 1
ATOM 609 N N . ASN A 1 79 ? -45.431 36.029 109.642 1.00 14.29 79 ASN A N 1
ATOM 610 C CA . ASN A 1 79 ? -46.077 36.963 108.731 1.00 14.52 79 ASN A CA 1
ATOM 611 C C . ASN A 1 79 ? -45.110 37.600 107.749 1.00 12.37 79 ASN A C 1
ATOM 612 O O . ASN A 1 79 ? -45.471 37.879 106.613 1.00 14.06 79 ASN A O 1
ATOM 617 N N . VAL A 1 80 ? -43.882 37.837 108.195 1.00 12.88 80 VAL A N 1
ATOM 618 C CA . VAL A 1 80 ? -42.867 38.430 107.340 1.00 12.13 80 VAL A CA 1
ATOM 619 C C . VAL A 1 80 ? -42.526 37.450 106.223 1.00 11.54 80 VAL A C 1
ATOM 620 O O . VAL A 1 80 ? -42.414 37.849 105.069 1.00 14.65 80 VAL A O 1
ATOM 624 N N . LYS A 1 81 ? -42.395 36.169 106.565 1.00 12.73 81 LYS A N 1
ATOM 625 C CA . LYS A 1 81 ? -42.092 35.137 105.572 1.00 12.39 81 LYS A CA 1
ATOM 626 C C . LYS A 1 81 ? -43.283 35.041 104.625 1.00 12.97 81 LYS A C 1
ATOM 627 O O . LYS A 1 81 ? -43.114 34.924 103.408 1.00 12.67 81 LYS A O 1
ATOM 633 N N . GLY A 1 82 ? -44.485 35.131 105.194 1.00 12.27 82 GLY A N 1
ATOM 634 C CA . GLY A 1 82 ? -45.695 35.084 104.392 1.00 11.45 82 GLY A CA 1
ATOM 635 C C . GLY A 1 82 ? -45.713 36.207 103.366 1.00 10.93 82 GLY A C 1
ATOM 636 O O . GLY A 1 82 ? -46.112 35.998 102.221 1.00 13.02 82 GLY A O 1
ATOM 637 N N . ALA A 1 83 ? -45.262 37.396 103.769 1.00 9.08 83 ALA A N 1
ATOM 638 C CA . ALA A 1 83 ? -45.220 38.550 102.874 1.00 8.99 83 ALA A CA 1
ATOM 639 C C . ALA A 1 83 ? -44.206 38.325 101.751 1.00 9.89 83 ALA A C 1
ATOM 640 O O . ALA A 1 83 ? -44.468 38.655 100.591 1.00 8.54 83 ALA A O 1
ATOM 642 N N . ILE A 1 84 ? -43.050 37.763 102.102 1.00 10.21 84 ILE A N 1
ATOM 643 C CA . ILE A 1 84 ? -42.013 37.463 101.115 1.00 10.30 84 ILE A CA 1
ATOM 644 C C . ILE A 1 84 ? -42.559 36.457 100.096 1.00 9.62 84 ILE A C 1
ATOM 645 O O . ILE A 1 84 ? -42.300 36.578 98.908 1.00 9.69 84 ILE A O 1
ATOM 650 N N . ASP A 1 85 ? -43.342 35.486 100.562 1.00 11.87 85 ASP A N 1
ATOM 651 C CA . ASP A 1 85 ? -43.912 34.475 99.671 1.00 13.04 85 ASP A CA 1
ATOM 652 C C . ASP A 1 85 ? -45.024 34.990 98.760 1.00 16.49 85 ASP A C 1
ATOM 653 O O . ASP A 1 85 ? -45.503 34.260 97.895 1.00 17.06 85 ASP A O 1
ATOM 658 N N . LEU A 1 86 ? -45.441 36.240 98.970 1.00 16.85 86 LEU A N 1
ATOM 659 C CA . LEU A 1 86 ? -46.464 36.875 98.133 1.00 16.68 86 LEU A CA 1
ATOM 660 C C . LEU A 1 86 ? -45.777 37.668 97.023 1.00 14.94 86 LEU A C 1
ATOM 661 O O . LEU A 1 86 ? -46.432 38.243 96.151 1.00 15.00 86 LEU A O 1
ATOM 666 N N . LEU A 1 87 ? -44.449 37.716 97.084 1.00 13.68 87 LEU A N 1
ATOM 667 C CA . LEU A 1 87 ? -43.652 38.432 96.099 1.00 12.80 87 LEU A CA 1
ATOM 668 C C . LEU A 1 87 ? -43.035 37.444 95.132 1.00 13.37 87 LEU A C 1
ATOM 669 O O . LEU A 1 87 ? -42.648 36.344 95.530 1.00 14.85 87 LEU A O 1
ATOM 674 N N . SER A 1 88 ? -42.940 37.828 93.862 1.00 14.42 88 SER A N 1
ATOM 675 C CA . SER A 1 88 ? -42.366 36.935 92.864 1.00 14.13 88 SER A CA 1
ATOM 676 C C . SER A 1 88 ? -40.883 36.717 93.108 1.00 13.79 88 SER A C 1
ATOM 677 O O . SER A 1 88 ? -40.184 37.609 93.600 1.00 12.27 88 SER A O 1
ATOM 680 N N . THR A 1 89 ? -40.417 35.522 92.755 1.00 11.75 89 THR A N 1
ATOM 681 C CA . THR A 1 89 ? -39.017 35.150 92.895 1.00 14.32 89 THR A CA 1
ATOM 682 C C . THR A 1 89 ? -38.179 35.859 91.831 1.00 15.15 89 THR A C 1
ATOM 683 O O . THR A 1 89 ? -36.979 35.619 91.710 1.00 18.82 89 THR A O 1
ATOM 687 N N . ALA A 1 90 ? -38.827 36.728 91.060 1.00 14.89 90 ALA A N 1
ATOM 688 C CA . ALA A 1 90 ? -38.166 37.494 90.014 1.00 15.57 90 ALA A CA 1
ATOM 689 C C . ALA A 1 90 ? -38.064 38.985 90.373 1.00 15.38 90 ALA A C 1
ATOM 690 O O . ALA A 1 90 ? -37.403 39.748 89.670 1.00 16.50 90 ALA A O 1
ATOM 692 N N . CYS A 1 91 ? -38.705 39.405 91.463 1.00 14.29 91 CYS A N 1
ATOM 693 C CA . CYS A 1 91 ? -38.646 40.814 91.859 1.00 13.75 91 CYS A CA 1
ATOM 694 C C . CYS A 1 91 ? -37.274 41.138 92.458 1.00 13.13 91 CYS A C 1
ATOM 695 O O . CYS A 1 91 ? -36.483 40.233 92.737 1.00 15.03 91 CYS A O 1
ATOM 698 N N . HIS A 1 92 ? -36.972 42.424 92.616 1.00 9.27 92 HIS A N 1
ATOM 699 C CA . HIS A 1 92 ? -35.681 42.821 93.162 1.00 8.50 92 HIS A CA 1
ATOM 700 C C . HIS A 1 92 ? -35.575 42.543 94.664 1.00 8.83 92 HIS A C 1
ATOM 701 O O . HIS A 1 92 ? -36.494 42.844 95.428 1.00 7.25 92 HIS A O 1
ATOM 708 N N . PRO A 1 93 ? -34.457 41.930 95.100 1.00 10.53 93 PRO A N 1
ATOM 709 C CA . PRO A 1 93 ? -34.237 41.613 96.517 1.00 8.75 93 PRO A CA 1
ATOM 710 C C . PRO A 1 93 ? -34.419 42.818 97.458 1.00 9.73 93 PRO A C 1
ATOM 711 O O . PRO A 1 93 ? -34.864 42.661 98.598 1.00 10.04 93 PRO A O 1
ATOM 715 N N . MET A 1 94 ? -34.093 44.017 96.984 1.00 8.30 94 MET A N 1
ATOM 716 C CA . MET A 1 94 ? -34.263 45.217 97.803 1.00 9.53 94 MET A CA 1
ATOM 717 C C . MET A 1 94 ? -35.749 45.488 98.057 1.00 7.93 94 MET A C 1
ATOM 718 O O . MET A 1 94 ? -36.125 45.974 99.123 1.00 7.28 94 MET A O 1
ATOM 723 N N . ASP A 1 95 ? -36.592 45.166 97.079 1.00 6.82 95 ASP A N 1
ATOM 724 C CA . ASP A 1 95 ? -38.033 45.357 97.224 1.00 6.81 95 ASP A CA 1
ATOM 725 C C . ASP A 1 95 ? -38.593 44.333 98.210 1.00 7.89 95 ASP A C 1
ATOM 726 O O . ASP A 1 95 ? -39.625 44.557 98.845 1.00 7.99 95 ASP A O 1
ATOM 731 N N . VAL A 1 96 ? -37.909 43.196 98.323 1.00 10.95 96 VAL A N 1
ATOM 732 C CA . VAL A 1 96 ? -38.294 42.143 99.262 1.00 9.05 96 VAL A CA 1
ATOM 733 C C . VAL A 1 96 ? -37.898 42.598 100.672 1.00 9.18 96 VAL A C 1
ATOM 734 O O . VAL A 1 96 ? -38.664 42.437 101.620 1.00 11.54 96 VAL A O 1
ATOM 738 N N . ALA A 1 97 ? -36.702 43.176 100.796 1.00 10.22 97 ALA A N 1
ATOM 739 C CA . ALA A 1 97 ? -36.193 43.679 102.075 1.00 7.79 97 ALA A CA 1
ATOM 740 C C . ALA A 1 97 ? -37.090 44.806 102.560 1.00 8.28 97 ALA A C 1
ATOM 741 O O . ALA A 1 97 ? -37.458 44.874 103.737 1.00 10.50 97 ALA A O 1
ATOM 743 N N . ARG A 1 98 ? -37.417 45.698 101.633 1.00 9.13 98 ARG A N 1
ATOM 744 C CA . ARG A 1 98 ? -38.282 46.840 101.895 1.00 9.25 98 ARG A CA 1
ATOM 745 C C . ARG A 1 98 ? -39.652 46.371 102.413 1.00 7.46 98 ARG A C 1
ATOM 746 O O . ARG A 1 98 ? -40.180 46.931 103.372 1.00 7.30 98 ARG A O 1
ATOM 754 N N . THR A 1 99 ? -40.193 45.321 101.797 1.00 7.47 99 THR A N 1
ATOM 755 C CA . THR A 1 99 ? -41.493 44.768 102.185 1.00 9.11 99 THR A CA 1
ATOM 756 C C . THR A 1 99 ? -41.428 44.070 103.538 1.00 9.22 99 THR A C 1
ATOM 757 O O . THR A 1 99 ? -42.292 44.274 104.394 1.00 7.36 99 THR A O 1
ATOM 761 N N . ALA A 1 100 ? -40.378 43.276 103.732 1.00 9.22 100 ALA A N 1
ATOM 762 C CA . ALA A 1 100 ? -40.167 42.541 104.969 1.00 7.50 100 ALA A CA 1
ATOM 763 C C . ALA A 1 100 ? -40.086 43.474 106.172 1.00 6.85 100 ALA A C 1
ATOM 764 O O . ALA A 1 100 ? -40.781 43.268 107.162 1.00 9.24 100 ALA A O 1
ATOM 766 N N . VAL A 1 101 ? -39.251 44.506 106.072 1.00 8.81 101 VAL A N 1
ATOM 767 C CA . VAL A 1 101 ? -39.085 45.485 107.147 1.00 7.27 101 VAL A CA 1
ATOM 768 C C . VAL A 1 101 ? -40.371 46.276 107.378 1.00 7.95 101 VAL A C 1
ATOM 769 O O . VAL A 1 101 ? -40.676 46.666 108.505 1.00 6.51 101 VAL A O 1
ATOM 773 N N . SER A 1 102 ? -41.139 46.488 106.310 1.00 8.81 102 SER A N 1
ATOM 774 C CA . SER A 1 102 ? -42.405 47.208 106.417 1.00 8.93 102 SER A CA 1
ATOM 775 C C . SER A 1 102 ? -43.396 46.399 107.247 1.00 9.18 102 SER A C 1
ATOM 776 O O . SER A 1 102 ? -44.090 46.954 108.102 1.00 10.56 102 SER A O 1
ATOM 779 N N . VAL A 1 103 ? -43.462 45.093 106.977 1.00 9.39 103 VAL A N 1
ATOM 780 C CA . VAL A 1 103 ? -44.343 44.175 107.703 1.00 8.08 103 VAL A CA 1
ATOM 781 C C . VAL A 1 103 ? -43.847 44.051 109.146 1.00 9.09 103 VAL A C 1
ATOM 782 O O . VAL A 1 103 ? -44.643 44.061 110.081 1.00 10.44 103 VAL A O 1
ATOM 786 N N . LEU A 1 104 ? -42.529 43.984 109.326 1.00 9.05 104 LEU A N 1
ATOM 787 C CA . LEU A 1 104 ? -41.949 43.887 110.663 1.00 11.56 104 LEU A CA 1
ATOM 788 C C . LEU A 1 104 ? -42.355 45.075 111.516 1.00 9.86 104 LEU A C 1
ATOM 789 O O . LEU A 1 104 ? -42.655 44.919 112.696 1.00 13.57 104 LEU A O 1
ATOM 794 N N . GLY A 1 105 ? -42.312 46.264 110.923 1.00 9.91 105 GLY A N 1
ATOM 795 C CA . GLY A 1 105 ? -42.677 47.466 111.645 1.00 8.18 105 GLY A CA 1
ATOM 796 C C . GLY A 1 105 ? -44.156 47.527 111.941 1.00 10.78 105 GLY A C 1
ATOM 797 O O . GLY A 1 105 ? -44.559 47.867 113.055 1.00 11.77 105 GLY A O 1
ATOM 798 N N . ALA A 1 106 ? -44.965 47.167 110.951 1.00 9.86 106 ALA A N 1
ATOM 799 C CA . ALA A 1 106 ? -46.413 47.179 111.092 1.00 11.48 106 ALA A CA 1
ATOM 800 C C . ALA A 1 106 ? -46.901 46.301 112.244 1.00 13.31 106 ALA A C 1
ATOM 801 O O . ALA A 1 106 ? -47.694 46.736 113.075 1.00 14.88 106 ALA A O 1
ATOM 803 N N . ASN A 1 107 ? -46.408 45.072 112.311 1.00 14.80 107 ASN A N 1
ATOM 804 C CA . ASN A 1 107 ? -46.838 44.159 113.361 1.00 17.00 107 ASN A CA 1
ATOM 805 C C . ASN A 1 107 ? -46.082 44.290 114.677 1.00 18.60 107 ASN A C 1
ATOM 806 O O . ASN A 1 107 ? -46.342 43.551 115.627 1.00 18.32 107 ASN A O 1
ATOM 811 N N . HIS A 1 108 ? -45.166 45.247 114.744 1.00 18.31 108 HIS A N 1
ATOM 812 C CA . HIS A 1 108 ? -44.399 45.441 115.958 1.00 19.86 108 HIS A CA 1
ATOM 813 C C . HIS A 1 108 ? -45.277 45.957 117.098 1.00 21.62 108 HIS A C 1
ATOM 814 O O . HIS A 1 108 ? -46.051 46.894 116.920 1.00 23.08 108 HIS A O 1
ATOM 821 N N . ALA A 1 109 ? -45.146 45.336 118.268 1.00 21.92 109 ALA A N 1
ATOM 822 C CA . ALA A 1 109 ? -45.927 45.714 119.440 1.00 23.29 109 ALA A CA 1
ATOM 823 C C . ALA A 1 109 ? -45.686 47.164 119.856 1.00 25.29 109 ALA A C 1
ATOM 824 O O . ALA A 1 109 ? -46.602 47.835 120.331 1.00 25.35 109 ALA A O 1
ATOM 826 N N . ARG A 1 110 ? -44.467 47.657 119.642 1.00 25.79 110 ARG A N 1
ATOM 827 C CA . ARG A 1 110 ? -44.128 49.032 120.003 1.00 28.71 110 ARG A CA 1
ATOM 828 C C . ARG A 1 110 ? -43.770 49.914 118.800 1.00 27.33 110 ARG A C 1
ATOM 829 O O . ARG A 1 110 ? -42.844 50.728 118.871 1.00 25.26 110 ARG A O 1
ATOM 837 N N . ALA A 1 111 ? -44.511 49.760 117.703 1.00 26.07 111 ALA A N 1
ATOM 838 C CA . ALA A 1 111 ? -44.279 50.553 116.495 1.00 25.65 111 ALA A CA 1
ATOM 839 C C . ALA A 1 111 ? -44.361 52.063 116.709 1.00 25.85 111 ALA A C 1
ATOM 840 O O . ALA A 1 111 ? -43.553 52.816 116.161 1.00 24.31 111 ALA A O 1
ATOM 842 N N . GLN A 1 112 ? -45.308 52.496 117.544 1.00 26.98 112 GLN A N 1
ATOM 843 C CA . GLN A 1 112 ? -45.506 53.924 117.821 1.00 27.44 112 GLN A CA 1
ATOM 844 C C . GLN A 1 112 ? -44.666 54.551 118.926 1.00 26.03 112 GLN A C 1
ATOM 845 O O . GLN A 1 112 ? -44.677 55.769 119.095 1.00 27.45 112 GLN A O 1
ATOM 851 N N . ASP A 1 113 ? -43.896 53.735 119.640 1.00 23.13 113 ASP A N 1
ATOM 852 C CA . ASP A 1 113 ? -43.054 54.266 120.711 1.00 21.67 113 ASP A CA 1
ATOM 853 C C . ASP A 1 113 ? -41.643 54.518 120.174 1.00 19.16 113 ASP A C 1
ATOM 854 O O . ASP A 1 113 ? -40.998 53.610 119.655 1.00 16.32 113 ASP A O 1
ATOM 859 N N . SER A 1 114 ? -41.179 55.759 120.294 1.00 15.73 114 SER A N 1
ATOM 860 C CA . SER A 1 114 ? -39.855 56.153 119.820 1.00 16.62 114 SER A CA 1
ATOM 861 C C . SER 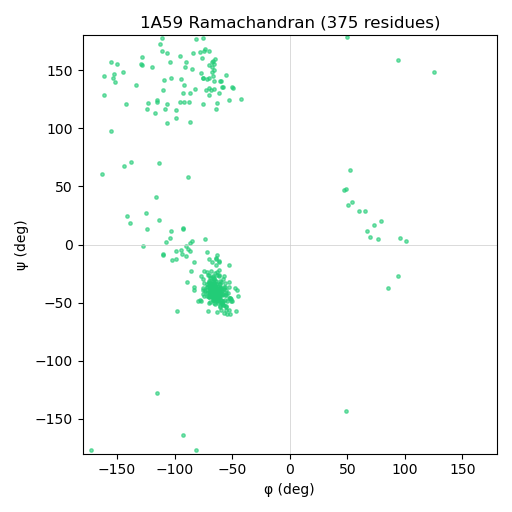A 1 114 ? -38.911 56.530 120.947 1.00 15.68 114 SER A C 1
ATOM 862 O O . SER A 1 114 ? -37.940 57.254 120.728 1.00 15.88 114 SER A O 1
ATOM 865 N N . SER A 1 115 ? -39.210 56.067 122.157 1.00 15.85 115 SER A N 1
ATOM 866 C CA . SER A 1 115 ? -38.354 56.353 123.300 1.00 16.82 115 SER A CA 1
ATOM 867 C C . SER A 1 115 ? -37.020 55.642 123.050 1.00 17.50 115 SER A C 1
ATOM 868 O O . SER A 1 115 ? -36.972 54.628 122.344 1.00 17.08 115 SER A O 1
ATOM 871 N N . PRO A 1 116 ? -35.919 56.193 123.577 1.00 17.60 116 PRO A N 1
ATOM 872 C CA . PRO A 1 116 ? -34.583 55.614 123.413 1.00 18.64 116 PRO A CA 1
ATOM 873 C C . PRO A 1 116 ? -34.517 54.102 123.652 1.00 18.17 116 PRO A C 1
ATOM 874 O O . PRO A 1 116 ? -33.831 53.388 122.924 1.00 15.59 116 PRO A O 1
ATOM 878 N N . GLU A 1 117 ? -35.259 53.627 124.651 1.00 18.06 117 GLU A N 1
ATOM 879 C CA . GLU A 1 117 ? -35.304 52.209 125.002 1.00 18.73 117 GLU A CA 1
ATOM 880 C C . GLU A 1 117 ? -36.034 51.392 123.949 1.00 16.32 117 GLU A C 1
ATOM 881 O O . GLU A 1 117 ? -35.601 50.300 123.597 1.00 14.62 117 GLU A O 1
ATOM 887 N N . ALA A 1 118 ? -37.176 51.908 123.503 1.00 14.23 118 ALA A N 1
ATOM 888 C CA . ALA A 1 118 ? -37.990 51.251 122.487 1.00 14.01 118 ALA A CA 1
ATOM 889 C C . ALA A 1 118 ? -37.245 51.160 121.163 1.00 14.45 118 ALA A C 1
ATOM 890 O O . ALA A 1 11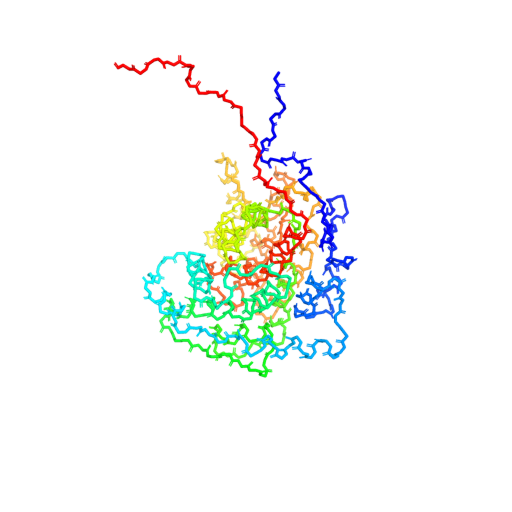8 ? -37.231 50.108 120.518 1.00 14.08 118 ALA A O 1
ATOM 892 N N . ASN A 1 119 ? -36.640 52.272 120.757 1.00 13.22 119 ASN A N 1
ATOM 893 C CA . ASN A 1 119 ? -35.890 52.321 119.507 1.00 11.95 119 ASN A CA 1
ATOM 894 C C . ASN A 1 119 ? -34.659 51.432 119.515 1.00 11.17 119 ASN A C 1
ATOM 895 O O . ASN A 1 119 ? -34.318 50.862 118.487 1.00 12.27 119 ASN A O 1
ATOM 900 N N . LEU A 1 120 ? -33.987 51.322 120.661 1.00 10.04 120 LEU A N 1
ATOM 901 C CA . LEU A 1 120 ? -32.805 50.467 120.754 1.00 12.46 120 LEU A CA 1
ATOM 902 C C . LEU A 1 120 ? -33.230 49.014 120.618 1.00 11.46 120 LEU A C 1
ATOM 903 O O . LEU A 1 120 ? -32.603 48.249 119.893 1.00 11.87 120 LEU A O 1
ATOM 908 N N . GLU A 1 121 ? -34.307 48.648 121.307 1.00 13.41 121 GLU A N 1
ATOM 909 C CA . GLU A 1 121 ? -34.830 47.284 121.263 1.00 14.25 121 GLU A CA 1
ATOM 910 C C . GLU A 1 121 ? -35.261 46.940 119.832 1.00 12.87 121 GLU A C 1
ATOM 911 O O . GLU A 1 121 ? -34.967 45.849 119.335 1.00 11.32 121 GLU A O 1
ATOM 917 N N . LYS A 1 122 ? -35.947 47.873 119.173 1.00 9.40 122 LYS A N 1
ATOM 918 C CA . LYS A 1 122 ? -36.394 47.663 117.801 1.00 8.12 122 LYS A CA 1
ATOM 919 C C . LYS A 1 122 ? -35.208 47.576 116.852 1.00 8.73 122 LYS A C 1
ATOM 920 O O . LYS A 1 122 ? -35.186 46.738 115.953 1.00 9.56 122 LYS A O 1
ATOM 926 N N . ALA A 1 123 ? -34.203 48.415 117.093 1.00 8.18 123 ALA A N 1
ATOM 927 C CA . ALA A 1 123 ? -32.988 48.449 116.282 1.00 6.40 123 ALA A CA 1
ATOM 928 C C . ALA A 1 123 ? -32.225 47.135 116.361 1.00 8.04 123 ALA A C 1
ATOM 929 O O . ALA A 1 123 ? -31.834 46.583 115.335 1.00 9.69 123 ALA A O 1
ATOM 931 N N . MET A 1 124 ? -32.016 46.643 117.581 1.00 9.26 124 MET A N 1
ATOM 932 C CA . MET A 1 124 ? -31.290 45.394 117.803 1.00 8.70 124 MET A CA 1
ATOM 933 C C . MET A 1 124 ? -32.049 44.179 117.285 1.00 9.03 124 MET A C 1
ATOM 934 O O . MET A 1 124 ? -31.452 43.248 116.753 1.00 9.25 124 MET A O 1
ATOM 939 N N . SER A 1 125 ? -33.363 44.174 117.475 1.00 8.16 125 SER A N 1
ATOM 940 C CA . SER A 1 125 ? -34.194 43.067 117.023 1.00 9.85 125 SER A CA 1
ATOM 941 C C . SER A 1 125 ? -34.226 43.024 115.496 1.00 10.60 125 SER A C 1
ATOM 942 O O . SER A 1 125 ? -34.232 41.943 114.895 1.00 10.26 125 SER A O 1
ATOM 945 N N . LEU A 1 126 ? -34.237 44.205 114.878 1.00 9.89 126 LEU A N 1
ATOM 946 C CA . LEU A 1 126 ? -34.241 44.322 113.424 1.00 8.93 126 LEU A CA 1
ATOM 947 C C . LEU A 1 126 ? -32.902 43.837 112.869 1.00 8.59 126 LEU A C 1
ATOM 948 O O . LEU A 1 126 ? -32.868 43.079 111.903 1.00 9.26 126 LEU A O 1
ATOM 953 N N . LEU A 1 127 ? -31.806 44.237 113.508 1.00 7.27 127 LEU A N 1
ATOM 954 C CA . LEU A 1 127 ? -30.478 43.828 113.054 1.00 7.61 127 LEU A CA 1
ATOM 955 C C . LEU A 1 127 ? -30.337 42.308 113.107 1.00 6.83 127 LEU A C 1
ATOM 956 O O . LEU A 1 127 ? -29.754 41.689 112.215 1.00 7.57 127 LEU A O 1
ATOM 961 N N . ALA A 1 128 ? -30.896 41.716 114.154 1.00 6.26 128 ALA A N 1
ATOM 962 C CA . ALA A 1 128 ? -30.828 40.278 114.362 1.00 7.54 128 ALA A CA 1
ATOM 963 C C . ALA A 1 128 ? -31.641 39.445 113.375 1.00 8.75 128 ALA A C 1
ATOM 964 O O . ALA A 1 128 ? -31.170 38.416 112.884 1.00 8.72 128 ALA A O 1
ATOM 966 N N . THR A 1 129 ? -32.854 39.896 113.071 1.00 8.35 129 THR A N 1
ATOM 967 C CA . THR A 1 129 ? -33.730 39.154 112.178 1.00 10.95 129 THR A CA 1
ATOM 968 C C . THR A 1 129 ? -33.558 39.411 110.678 1.00 12.42 129 THR A C 1
ATOM 969 O O . THR A 1 129 ? -33.923 38.562 109.863 1.00 12.73 129 THR A O 1
ATOM 973 N N . PHE A 1 130 ? -33.003 40.562 110.308 1.00 11.38 130 PHE A N 1
ATOM 974 C CA . PHE A 1 130 ? -32.843 40.873 108.894 1.00 9.08 130 PHE A CA 1
ATOM 975 C C . PHE A 1 130 ? -32.081 39.836 108.061 1.00 7.34 130 PHE A C 1
ATOM 976 O O . PHE A 1 130 ? -32.453 39.579 106.918 1.00 6.99 130 PHE A O 1
ATOM 984 N N . PRO A 1 131 ? -30.979 39.263 108.597 1.00 8.57 131 PRO A N 1
ATOM 985 C CA . PRO A 1 131 ? -30.244 38.261 107.811 1.00 7.48 131 PRO A CA 1
ATOM 986 C C . PRO A 1 131 ? -31.120 37.065 107.373 1.00 9.25 131 PRO A C 1
ATOM 987 O O . PRO A 1 131 ? -30.851 36.434 106.345 1.00 8.25 131 PRO A O 1
ATOM 991 N N . SER A 1 132 ? -32.170 36.762 108.140 1.00 7.20 132 SER A N 1
ATOM 992 C CA . SER A 1 132 ? -33.073 35.663 107.789 1.00 9.89 132 SER A CA 1
ATOM 993 C C . SER A 1 132 ? -33.882 36.016 106.541 1.00 8.34 132 SER A C 1
ATOM 994 O O . SER A 1 132 ? -34.309 35.134 105.801 1.00 8.81 132 SER A O 1
ATOM 997 N N . VAL A 1 133 ? -34.121 37.308 106.342 1.00 7.71 133 VAL A N 1
ATOM 998 C CA . VAL A 1 133 ? -34.859 37.785 105.182 1.00 6.69 133 VAL A CA 1
ATOM 999 C C . VAL A 1 133 ? -33.981 37.574 103.950 1.00 7.98 133 VAL A C 1
ATOM 1000 O O . VAL A 1 133 ? -34.407 36.944 102.984 1.00 5.81 133 VAL A O 1
ATOM 1004 N N . VAL A 1 134 ? -32.732 38.033 104.031 1.00 7.63 134 VAL A N 1
ATOM 1005 C CA . VAL A 1 134 ? -31.781 37.916 102.924 1.00 8.64 134 VAL A CA 1
ATOM 1006 C C . VAL A 1 134 ? -31.502 36.469 102.532 1.00 10.41 134 VAL A C 1
ATOM 1007 O O . VAL A 1 134 ? -31.550 36.119 101.346 1.00 9.69 134 VAL A O 1
ATOM 1011 N N . ALA A 1 135 ? -31.190 35.643 103.531 1.00 9.51 135 ALA A N 1
ATOM 1012 C CA . ALA A 1 135 ? -30.891 34.232 103.316 1.00 8.16 135 ALA A CA 1
ATOM 1013 C C . ALA A 1 135 ? -32.060 33.494 102.669 1.00 10.25 135 ALA A C 1
ATOM 1014 O O . ALA A 1 135 ? -31.877 32.766 101.693 1.00 9.92 135 ALA A O 1
ATOM 1016 N N . TYR A 1 136 ? -33.263 33.688 103.204 1.00 8.45 136 TYR A N 1
ATOM 1017 C CA . TYR A 1 136 ? -34.425 33.022 102.644 1.00 8.96 136 TYR A CA 1
ATOM 1018 C C . TYR A 1 136 ? -34.733 33.540 101.243 1.00 11.11 136 TYR A C 1
ATOM 1019 O O . TYR A 1 136 ? -35.129 32.770 100.369 1.00 12.19 136 TYR A O 1
ATOM 1028 N N . ASP A 1 137 ? -34.540 34.839 101.022 1.00 10.54 137 ASP A N 1
ATOM 1029 C CA . ASP A 1 137 ? -34.820 35.414 99.710 1.00 12.18 137 ASP A CA 1
ATOM 1030 C C . ASP A 1 137 ? -33.943 34.797 98.623 1.00 11.00 137 ASP A C 1
ATOM 1031 O O . ASP A 1 137 ? -34.419 34.545 97.520 1.00 13.00 137 ASP A O 1
ATOM 1036 N N . GLN A 1 138 ? -32.672 34.556 98.928 1.00 9.91 138 GLN A N 1
ATOM 1037 C CA . GLN A 1 138 ? -31.790 33.945 97.949 1.00 10.71 138 GLN A CA 1
ATOM 1038 C C . GLN A 1 138 ? -32.138 32.476 97.757 1.00 10.06 138 GLN A C 1
ATOM 1039 O O . GLN A 1 138 ? -32.205 32.008 96.626 1.00 11.33 138 GLN A O 1
ATOM 1045 N N . ARG A 1 139 ? -32.367 31.756 98.859 1.00 10.66 139 ARG A N 1
ATOM 1046 C CA . ARG A 1 139 ? -32.696 30.331 98.786 1.00 11.14 139 ARG A CA 1
ATOM 1047 C C . ARG A 1 139 ? -34.010 30.031 98.078 1.00 12.66 139 ARG A C 1
ATOM 1048 O O . ARG A 1 139 ? -34.110 29.040 97.356 1.00 12.45 139 ARG A O 1
ATOM 1056 N N . ARG A 1 140 ? -35.016 30.878 98.275 1.00 12.72 140 ARG A N 1
ATOM 1057 C CA . ARG A 1 140 ? -36.302 30.656 97.622 1.00 12.93 140 ARG A CA 1
ATOM 1058 C C . ARG A 1 140 ? -36.154 30.809 96.108 1.00 12.92 140 ARG A C 1
ATOM 1059 O O . ARG A 1 140 ? -36.818 30.110 95.347 1.00 13.56 140 ARG A O 1
ATOM 1067 N N . ARG A 1 141 ? -35.281 31.716 95.675 1.00 11.65 141 ARG A N 1
ATOM 1068 C CA . ARG A 1 141 ? -35.043 31.932 94.249 1.00 13.33 141 ARG A CA 1
ATOM 1069 C C . ARG A 1 141 ? -34.313 30.736 93.636 1.00 15.19 141 ARG A C 1
ATOM 1070 O O . ARG A 1 141 ? -34.433 30.471 92.443 1.00 17.34 141 ARG A O 1
ATOM 1078 N N . ARG A 1 142 ? -33.564 30.016 94.468 1.00 16.63 142 ARG A N 1
ATOM 1079 C CA . ARG A 1 142 ? -32.823 28.833 94.043 1.00 14.38 142 ARG A CA 1
ATOM 1080 C C . ARG A 1 142 ? -33.653 27.570 94.267 1.00 15.35 142 ARG A C 1
ATOM 1081 O O . ARG A 1 142 ? -33.118 26.460 94.257 1.00 13.97 142 ARG A O 1
ATOM 1089 N N . GLY A 1 143 ? -34.951 27.751 94.518 1.00 15.40 143 GLY A N 1
ATOM 1090 C CA . GLY A 1 143 ? -35.841 26.627 94.750 1.00 14.02 143 GLY A CA 1
ATOM 1091 C C . GLY A 1 143 ? -35.531 25.845 96.014 1.00 16.65 143 GLY A C 1
ATOM 1092 O O . GLY A 1 143 ? -35.805 24.650 96.099 1.00 17.19 143 GLY A O 1
ATOM 1093 N N . GLU A 1 144 ? -34.967 26.519 97.007 1.00 17.65 144 GLU A N 1
ATOM 1094 C CA . GLU A 1 144 ? -34.610 25.872 98.266 1.00 20.08 144 GLU A CA 1
ATOM 1095 C C . GLU A 1 144 ? -35.461 26.391 99.422 1.00 20.48 144 GLU A C 1
ATOM 1096 O O . GLU A 1 144 ? -36.239 27.335 99.259 1.00 21.40 144 GLU A O 1
ATOM 1102 N N . GLU A 1 145 ? -35.333 25.766 100.585 1.00 19.80 145 GLU A N 1
ATOM 1103 C CA . GLU A 1 145 ? -36.126 26.182 101.733 1.00 19.74 145 GLU A CA 1
ATOM 1104 C C . GLU A 1 145 ? -35.368 26.933 102.814 1.00 16.15 145 GLU A C 1
ATOM 1105 O O . GLU A 1 145 ? -34.136 26.934 102.846 1.00 12.31 145 GLU A O 1
ATOM 1111 N N . LEU A 1 146 ? -36.129 27.584 103.688 1.00 14.09 146 LEU A N 1
ATOM 1112 C CA . LEU A 1 146 ? -35.568 28.357 104.783 1.00 13.57 1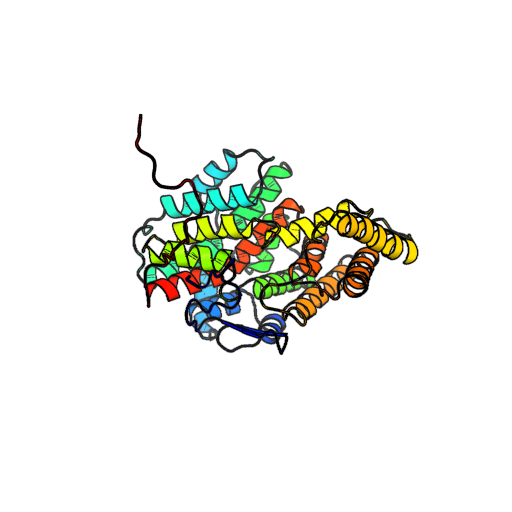46 LEU A CA 1
ATOM 1113 C C . LEU A 1 146 ? -34.735 27.498 105.725 1.00 14.00 146 LEU A C 1
ATOM 1114 O O . LEU A 1 146 ? -35.064 26.340 106.002 1.00 15.43 146 LEU A O 1
ATOM 1119 N N . ILE A 1 147 ? -33.628 28.078 106.171 1.00 14.05 147 ILE A N 1
ATOM 1120 C CA . ILE A 1 147 ? -32.717 27.438 107.105 1.00 13.16 147 ILE A CA 1
ATOM 1121 C C . ILE A 1 147 ? -32.760 28.265 108.385 1.00 13.19 147 ILE A C 1
ATOM 1122 O O . ILE A 1 147 ? -32.522 29.472 108.362 1.00 9.45 147 ILE A O 1
ATOM 1127 N N . GLU A 1 148 ? -33.111 27.611 109.489 1.00 13.83 148 GLU A N 1
ATOM 1128 C CA . GLU A 1 148 ? -33.224 28.265 110.789 1.00 14.96 148 GLU A CA 1
ATOM 1129 C C . GLU A 1 148 ? -31.877 28.725 111.334 1.00 14.25 148 GLU A C 1
ATOM 1130 O O . GLU A 1 148 ? -30.838 28.174 110.984 1.00 14.59 148 GLU A O 1
ATOM 1136 N N . PRO A 1 149 ? -31.881 29.771 112.176 1.00 14.23 149 PRO A N 1
ATOM 1137 C CA . PRO A 1 149 ? -30.677 30.335 112.797 1.00 13.58 149 PRO A CA 1
ATOM 1138 C C . PRO A 1 149 ? -30.051 29.349 113.778 1.00 13.63 149 PRO A C 1
ATOM 1139 O O . PRO A 1 149 ? -30.725 28.449 114.282 1.00 13.55 149 PRO A O 1
ATOM 1143 N N . ARG A 1 150 ? -28.764 29.523 114.052 1.00 11.39 150 ARG A N 1
ATOM 1144 C CA . ARG A 1 150 ? -28.077 28.663 115.003 1.00 15.22 150 ARG A CA 1
ATOM 1145 C C . ARG A 1 150 ? -27.451 29.522 116.091 1.00 16.60 150 ARG A C 1
ATOM 1146 O O . ARG A 1 150 ? -26.566 30.333 115.814 1.00 17.80 150 ARG A O 1
ATOM 1154 N N . GLU A 1 151 ? -27.914 29.345 117.327 1.00 16.16 151 GLU A N 1
ATOM 1155 C CA . GLU A 1 151 ? -27.395 30.122 118.444 1.00 17.82 151 GLU A CA 1
ATOM 1156 C C . GLU A 1 151 ? -25.924 29.889 118.761 1.00 18.02 151 GLU A C 1
ATOM 1157 O O . GLU A 1 151 ? -25.323 30.667 119.498 1.00 18.29 151 GLU A O 1
ATOM 1163 N N . ASP A 1 152 ? -25.332 28.843 118.192 1.00 15.26 152 ASP A N 1
ATOM 1164 C CA . ASP A 1 152 ? -23.920 28.568 118.436 1.00 15.34 152 ASP A CA 1
ATOM 1165 C C . ASP A 1 152 ? -23.019 29.298 117.436 1.00 14.90 152 ASP A C 1
ATOM 1166 O O . ASP A 1 152 ? -21.795 29.269 117.556 1.00 16.01 152 ASP A O 1
ATOM 1171 N N . LEU A 1 153 ? -23.633 29.984 116.476 1.00 13.73 153 LEU A N 1
ATOM 1172 C CA . LEU A 1 153 ? -22.892 30.727 115.456 1.00 11.70 153 LEU A CA 1
ATOM 1173 C C . LEU A 1 153 ? -23.033 32.229 115.662 1.00 10.51 153 LEU A C 1
ATOM 1174 O O . LEU A 1 153 ? -24.105 32.707 116.039 1.00 11.07 153 LEU A O 1
ATOM 1179 N N . ASP A 1 154 ? -21.955 32.976 115.431 1.00 9.92 154 ASP A N 1
ATOM 1180 C CA . ASP A 1 154 ? -22.026 34.424 115.587 1.00 11.57 154 ASP A CA 1
ATOM 1181 C C . ASP A 1 154 ? -22.781 35.044 114.409 1.00 11.50 154 ASP A C 1
ATOM 1182 O O . ASP A 1 154 ? -23.190 34.327 113.489 1.00 11.51 154 ASP A O 1
ATOM 1187 N N . TYR A 1 155 ? -22.963 36.360 114.429 1.00 11.30 155 TYR A N 1
ATOM 1188 C CA . TYR A 1 155 ? -23.699 37.050 113.364 1.00 10.16 155 TYR A CA 1
ATOM 1189 C C . TYR A 1 155 ? -23.287 36.639 111.949 1.00 10.41 155 TYR A C 1
ATOM 1190 O O . TYR A 1 155 ? -24.114 36.184 111.153 1.00 9.37 155 TYR A O 1
ATOM 1199 N N . SER A 1 156 ? -22.001 36.791 111.651 1.00 9.90 156 SER A N 1
ATOM 1200 C CA . SER A 1 156 ? -21.459 36.472 110.335 1.00 10.21 156 SER A CA 1
ATOM 1201 C C . SER A 1 156 ? -21.507 34.999 109.960 1.00 9.88 156 SER A C 1
ATOM 1202 O O . SER A 1 156 ? -21.904 34.656 108.840 1.00 8.77 156 SER A O 1
ATOM 1205 N N . ALA A 1 157 ? -21.099 34.129 110.882 1.00 7.52 157 ALA A N 1
ATOM 1206 C CA . ALA A 1 157 ? -21.113 32.696 110.620 1.00 8.13 157 ALA A CA 1
ATOM 1207 C C . ALA A 1 157 ? -22.551 32.221 110.420 1.00 8.47 157 ALA A C 1
ATOM 1208 O O . ALA A 1 157 ? -22.828 31.375 109.565 1.00 7.98 157 ALA A O 1
ATOM 1210 N N . ASN A 1 158 ? -23.467 32.779 111.207 1.00 9.57 158 ASN A N 1
ATOM 1211 C CA . ASN A 1 158 ? -24.868 32.411 111.097 1.00 9.09 158 ASN A CA 1
ATOM 1212 C C . ASN A 1 158 ? -25.440 32.930 109.787 1.00 9.16 158 ASN A C 1
ATOM 1213 O O . ASN A 1 158 ? -26.219 32.239 109.128 1.00 10.95 158 ASN A O 1
ATOM 1218 N N . PHE A 1 159 ? -25.046 34.140 109.403 1.00 7.82 159 PHE A N 1
ATOM 1219 C CA . PHE A 1 159 ? -25.529 34.732 108.154 1.00 9.59 159 PHE A CA 1
ATOM 1220 C C . PHE A 1 159 ? -25.213 33.775 106.999 1.00 9.29 159 PHE A C 1
ATOM 1221 O O . PHE A 1 159 ? -26.115 33.356 106.272 1.00 9.03 159 PHE A O 1
ATOM 1229 N N . LEU A 1 160 ? -23.944 33.386 106.885 1.00 9.58 160 LEU A N 1
ATOM 1230 C CA . LEU A 1 160 ? -23.485 32.459 105.845 1.00 10.80 160 LEU A CA 1
ATOM 1231 C C . LEU A 1 160 ? -24.166 31.090 105.960 1.00 11.90 160 LEU A C 1
ATOM 1232 O O . LEU A 1 160 ? -24.486 30.470 104.950 1.00 12.94 160 LEU A O 1
ATOM 1237 N N . TRP A 1 161 ? -24.374 30.626 107.196 1.00 13.52 161 TRP A N 1
ATOM 1238 C CA . TRP A 1 161 ? -25.021 29.340 107.464 1.00 9.64 161 TRP A CA 1
ATOM 1239 C C . TRP A 1 161 ? -26.458 29.273 106.949 1.00 10.36 161 TRP A C 1
ATOM 1240 O O . TRP A 1 161 ? -26.839 28.315 106.276 1.00 10.60 161 TRP A O 1
ATOM 1251 N N . MET A 1 162 ? -27.258 30.281 107.288 1.00 10.20 162 MET A N 1
ATOM 1252 C CA . MET A 1 162 ? -28.658 30.324 106.873 1.00 10.30 162 MET A CA 1
ATOM 1253 C C . MET A 1 162 ? -28.819 30.460 105.370 1.00 10.63 162 MET A C 1
ATOM 1254 O O . MET A 1 162 ? -29.806 29.998 104.800 1.00 10.95 162 MET A O 1
ATOM 1259 N N . THR A 1 163 ? -27.847 31.106 104.736 1.00 12.05 163 THR A N 1
ATOM 1260 C CA . THR A 1 163 ? -27.875 31.317 103.294 1.00 11.82 163 THR A CA 1
ATOM 1261 C C . THR A 1 163 ? -27.500 30.058 102.514 1.00 12.17 163 THR A C 1
ATOM 1262 O O . THR A 1 163 ? -28.225 29.640 101.607 1.00 12.19 163 THR A O 1
ATOM 1266 N N . PHE A 1 164 ? -26.403 29.420 102.915 1.00 12.22 164 PHE A N 1
ATOM 1267 C CA . PHE A 1 164 ? -25.917 28.248 102.202 1.00 11.31 164 PHE A CA 1
ATOM 1268 C C . PHE A 1 164 ? -26.194 26.872 102.792 1.00 11.05 164 PHE A C 1
ATOM 1269 O O . PHE A 1 164 ? -26.025 25.869 102.105 1.00 13.82 164 PHE A O 1
ATOM 1277 N N . GLY A 1 165 ? -26.624 26.817 104.047 1.00 10.50 165 GLY A N 1
ATOM 1278 C CA . GLY A 1 165 ? -26.933 25.534 104.659 1.00 10.13 165 GLY A CA 1
ATOM 1279 C C . GLY A 1 165 ? -25.731 24.693 105.015 1.00 11.83 165 GLY A C 1
ATOM 1280 O O . GLY A 1 165 ? -25.835 23.485 105.246 1.00 12.49 165 GLY A O 1
ATOM 1281 N N . GLU A 1 166 ? -24.581 25.343 105.051 1.00 10.28 166 GLU A N 1
ATOM 1282 C CA . GLU A 1 166 ? -23.336 24.694 105.392 1.00 12.20 166 GLU A CA 1
ATOM 1283 C C . GLU A 1 166 ? -22.492 25.797 105.991 1.00 13.34 166 GLU A C 1
ATOM 1284 O O . GLU A 1 166 ? -22.560 26.942 105.536 1.00 15.46 166 GLU A O 1
ATOM 1290 N N . GLU A 1 167 ? -21.752 25.477 107.048 1.00 12.64 167 GLU A N 1
ATOM 1291 C CA . GLU A 1 167 ? -20.898 26.461 107.696 1.00 12.88 167 GLU A CA 1
ATOM 1292 C C . GLU A 1 167 ? -19.780 26.879 106.762 1.00 11.58 167 GLU A C 1
ATOM 1293 O O . GLU A 1 167 ? -19.223 26.056 106.035 1.00 12.49 167 GLU A O 1
ATOM 1299 N N . ALA A 1 168 ? -19.461 28.165 106.784 1.00 10.39 168 ALA A N 1
ATOM 1300 C CA . ALA A 1 168 ? -18.405 28.699 105.942 1.00 11.32 168 ALA A CA 1
ATOM 1301 C C . ALA A 1 168 ? -17.025 28.520 106.590 1.00 11.46 168 ALA A C 1
ATOM 1302 O O . ALA A 1 168 ? -16.918 28.230 107.781 1.00 10.81 168 ALA A O 1
ATOM 1304 N N . ALA A 1 169 ? -15.971 28.676 105.795 1.00 11.49 169 ALA A N 1
ATOM 1305 C CA . ALA A 1 169 ? -14.604 28.563 106.296 1.00 11.23 169 ALA A CA 1
ATOM 1306 C C . ALA A 1 169 ? -14.307 29.766 107.197 1.00 11.09 169 ALA A C 1
ATOM 1307 O O . ALA A 1 169 ? -14.930 30.816 107.061 1.00 10.34 169 ALA A O 1
ATOM 1309 N N . PRO A 1 170 ? -13.362 29.618 108.139 1.00 12.85 170 PRO A N 1
ATOM 1310 C CA . PRO A 1 170 ? -13.000 30.703 109.056 1.00 13.38 170 PRO A CA 1
ATOM 1311 C C . PRO A 1 170 ? -12.638 31.994 108.326 1.00 13.27 170 PRO A C 1
ATOM 1312 O O . PRO A 1 170 ? -13.049 33.080 108.733 1.00 12.60 170 PRO A O 1
ATOM 1316 N N . GLU A 1 171 ? -11.888 31.862 107.237 1.00 12.68 171 GLU A N 1
ATOM 1317 C CA . GLU A 1 171 ? -11.468 33.007 106.429 1.00 14.53 171 GLU A CA 1
ATOM 1318 C C . GLU A 1 171 ? -12.668 33.714 105.789 1.00 13.39 171 GLU A C 1
ATOM 1319 O O . GLU A 1 171 ? -12.678 34.939 105.667 1.00 13.84 171 GLU A O 1
ATOM 1325 N N . VAL A 1 172 ? -13.663 32.933 105.372 1.00 12.42 172 VAL A N 1
ATOM 1326 C CA . VAL A 1 172 ? -14.868 33.471 104.751 1.00 9.24 172 VAL A CA 1
ATOM 1327 C C . VAL A 1 172 ? -15.736 34.247 105.748 1.00 8.41 172 VAL A C 1
ATOM 1328 O O . VAL A 1 172 ? -16.142 35.367 105.461 1.00 10.31 172 VAL A O 1
ATOM 1332 N N . VAL A 1 173 ? -16.024 33.672 106.913 1.00 8.86 173 VAL A N 1
ATOM 1333 C CA . VAL A 1 173 ? -16.832 34.414 107.884 1.00 12.38 173 VAL A CA 1
ATOM 1334 C C . VAL A 1 173 ? -16.077 35.670 108.338 1.00 11.13 173 VAL A C 1
ATOM 1335 O O . VAL A 1 173 ? -16.685 36.711 108.560 1.00 11.78 173 VAL A O 1
ATOM 1339 N N . GLU A 1 174 ? -14.748 35.587 108.376 1.00 11.84 174 GLU A N 1
ATOM 1340 C CA . GLU A 1 174 ? -13.904 36.715 108.767 1.00 14.67 174 GLU A CA 1
ATOM 1341 C C . GLU A 1 174 ? -13.987 37.846 107.730 1.00 13.53 174 GLU A C 1
ATOM 1342 O O . GLU A 1 174 ? -14.128 39.016 108.088 1.00 13.23 174 GLU A O 1
ATOM 1348 N N . ALA A 1 175 ? -13.894 37.496 106.448 1.00 12.95 175 ALA A N 1
ATOM 1349 C CA . ALA A 1 175 ? -13.983 38.488 105.376 1.00 11.60 175 ALA A CA 1
ATOM 1350 C C . ALA A 1 175 ? -15.407 39.059 105.310 1.00 11.67 175 ALA A C 1
ATOM 1351 O O . ALA A 1 175 ? -15.607 40.209 104.914 1.00 12.45 175 ALA A O 1
ATOM 1353 N N . PHE A 1 176 ? -16.393 38.257 105.709 1.00 10.20 176 PHE A N 1
ATOM 1354 C CA . PHE A 1 176 ? -17.777 38.713 105.710 1.00 8.72 176 PHE A CA 1
ATOM 1355 C C . PHE A 1 176 ? -17.984 39.693 106.864 1.00 9.05 176 PHE A C 1
ATOM 1356 O O . PHE A 1 176 ? -18.687 40.695 106.716 1.00 8.10 176 PHE A O 1
ATOM 1364 N N . ASN A 1 177 ? -17.368 39.384 108.007 1.00 7.87 177 ASN A N 1
ATOM 1365 C CA . ASN A 1 177 ? -17.443 40.214 109.203 1.00 9.17 177 ASN A CA 1
ATOM 1366 C C . ASN A 1 177 ? -16.841 41.590 108.918 1.00 9.33 177 ASN A C 1
ATOM 1367 O O . ASN A 1 177 ? -17.402 42.614 109.306 1.00 10.24 177 ASN A O 1
ATOM 1372 N N . VAL A 1 178 ? -15.713 41.604 108.210 1.00 9.97 178 VAL A N 1
ATOM 1373 C CA . VAL A 1 178 ? -15.040 42.845 107.839 1.00 7.28 178 VAL A CA 1
ATOM 1374 C C . VAL A 1 178 ? -15.939 43.711 106.949 1.00 7.53 178 VAL A C 1
ATOM 1375 O O . VAL A 1 178 ? -16.019 44.919 107.142 1.00 10.08 178 VAL A O 1
ATOM 1379 N N . SER A 1 179 ? -16.642 43.094 106.002 1.00 7.11 179 SER A N 1
ATOM 1380 C CA . SER A 1 179 ? -17.521 43.847 105.112 1.00 7.83 179 SER A CA 1
ATOM 1381 C C . SER A 1 179 ? -18.713 44.449 105.856 1.00 7.58 179 SER A C 1
ATOM 1382 O O . SER A 1 179 ? -19.204 45.516 105.492 1.00 7.93 179 SER A O 1
ATOM 1385 N N . MET A 1 180 ? -19.173 43.769 106.902 1.00 6.53 180 MET A N 1
ATOM 1386 C CA . MET A 1 180 ? -20.293 44.267 107.695 1.00 6.83 180 MET A CA 1
ATOM 1387 C C . MET A 1 180 ? -19.863 45.513 108.459 1.00 6.26 180 MET A C 1
ATOM 1388 O O . MET A 1 180 ? -20.612 46.479 108.558 1.00 7.44 180 MET A O 1
ATOM 1393 N N . ILE A 1 181 ? -18.643 45.477 108.988 1.00 7.48 181 ILE A N 1
ATOM 1394 C CA . ILE A 1 181 ? -18.078 46.588 109.741 1.00 7.53 181 ILE A CA 1
ATOM 1395 C C . ILE A 1 181 ? -17.826 47.805 108.846 1.00 9.65 181 ILE A C 1
ATOM 1396 O O . ILE A 1 181 ? -18.081 48.945 109.245 1.00 10.51 181 ILE A O 1
ATOM 1401 N N . LEU A 1 182 ? -17.342 47.556 107.630 1.00 8.63 182 LEU A N 1
ATOM 1402 C CA . LEU A 1 182 ? -17.044 48.631 106.682 1.00 7.74 182 LEU A CA 1
ATOM 1403 C C . LEU A 1 182 ? -18.292 49.317 106.153 1.00 7.51 182 LEU A C 1
ATOM 1404 O O . LEU A 1 182 ? -18.286 50.513 105.874 1.00 9.83 182 LEU A O 1
ATOM 1409 N N . TYR A 1 183 ? -19.369 48.554 106.034 1.00 7.75 183 TYR A N 1
ATOM 1410 C CA . TYR A 1 183 ? -20.644 49.066 105.538 1.00 7.85 183 TYR A CA 1
ATOM 1411 C C . TYR A 1 183 ? -21.563 49.611 106.637 1.00 7.89 183 TYR A C 1
ATOM 1412 O O . TYR A 1 183 ? -22.592 50.218 106.343 1.00 6.60 183 TYR A O 1
ATOM 1421 N N . ALA A 1 184 ? -21.195 49.371 107.892 1.00 6.85 184 ALA A N 1
ATOM 1422 C CA . ALA A 1 184 ? -22.000 49.760 109.047 1.00 7.29 184 ALA A CA 1
ATOM 1423 C C . ALA A 1 184 ? -22.494 51.194 109.173 1.00 8.56 184 ALA A C 1
ATOM 1424 O O . ALA A 1 184 ? -23.674 51.419 109.455 1.00 10.76 184 ALA A O 1
ATOM 1426 N N . GLU A 1 185 ? -21.611 52.160 108.938 1.00 10.21 185 GLU A N 1
ATOM 1427 C CA . GLU A 1 185 ? -21.962 53.567 109.124 1.00 9.41 185 GLU A CA 1
ATOM 1428 C C . GLU A 1 185 ? -21.157 54.524 108.233 1.00 9.06 185 GLU A C 1
ATOM 1429 O O . GLU A 1 185 ? -19.980 54.285 107.955 1.00 7.99 185 GLU A O 1
ATOM 1435 N N . HIS A 1 186 ? -21.788 55.619 107.810 1.00 8.95 186 HIS A N 1
ATOM 1436 C CA . HIS A 1 186 ? -21.103 56.577 106.963 1.00 8.87 186 HIS A CA 1
ATOM 1437 C C . HIS A 1 186 ? -21.737 57.959 106.851 1.00 8.89 186 HIS A C 1
ATOM 1438 O O . HIS A 1 186 ? -22.127 58.386 105.764 1.00 9.49 186 HIS A O 1
ATOM 1445 N N . SER A 1 187 ? -21.852 58.646 107.984 1.00 10.88 187 SER A N 1
ATOM 1446 C CA . SER A 1 187 ? -22.401 60.004 108.032 1.00 11.45 187 SER A CA 1
ATOM 1447 C C . SER A 1 187 ? -23.736 60.210 107.286 1.00 11.56 187 SER A C 1
ATOM 1448 O O . SER A 1 187 ? -24.583 59.317 107.261 1.00 10.66 187 SER A O 1
ATOM 1451 N N . PHE A 1 188 ? -23.906 61.375 106.659 1.00 9.40 188 PHE A N 1
ATOM 1452 C CA . PHE A 1 188 ? -25.151 61.692 105.968 1.00 8.99 188 PHE A CA 1
ATOM 1453 C C . PHE A 1 188 ? -25.262 61.275 104.506 1.00 9.08 188 PHE A C 1
ATOM 1454 O O . PHE A 1 188 ? -25.475 62.107 103.626 1.00 6.47 188 PHE A O 1
ATOM 1462 N N . ASN A 1 189 ? -25.116 59.982 104.246 1.00 9.97 189 ASN A N 1
ATOM 1463 C CA . ASN A 1 189 ? -25.262 59.471 102.887 1.00 8.84 189 ASN A CA 1
ATOM 1464 C C . ASN A 1 189 ? -26.756 59.514 102.582 1.00 10.81 189 ASN A C 1
ATOM 1465 O O . ASN A 1 189 ? -27.561 59.699 103.497 1.00 11.47 189 ASN A O 1
ATOM 1470 N N . ALA A 1 190 ? -27.133 59.324 101.318 1.00 8.91 190 ALA A N 1
ATOM 1471 C CA . ALA A 1 190 ? -28.540 59.387 100.924 1.00 8.86 190 ALA A CA 1
ATOM 1472 C C . ALA A 1 190 ? -29.520 58.536 101.748 1.00 7.79 190 ALA A C 1
ATOM 1473 O O . ALA A 1 190 ? -30.562 59.035 102.168 1.00 6.19 190 ALA A O 1
ATOM 1475 N N . SER A 1 191 ? -29.187 57.270 101.993 1.00 6.20 191 SER A N 1
ATOM 1476 C CA . SER A 1 191 ? -30.077 56.396 102.749 1.00 8.06 191 SER A CA 1
ATOM 1477 C C . SER A 1 191 ? -30.176 56.801 104.217 1.00 9.10 191 SER A C 1
ATOM 1478 O O . SER A 1 191 ? -31.258 56.759 104.805 1.00 9.46 191 SER A O 1
ATOM 1481 N N . THR A 1 192 ? -29.049 57.187 104.810 1.00 8.91 192 THR A N 1
ATOM 1482 C CA . THR A 1 192 ? -29.046 57.614 106.203 1.00 6.13 192 THR A CA 1
ATOM 1483 C C . THR A 1 192 ? -29.774 58.945 106.328 1.00 7.19 192 THR A C 1
ATOM 1484 O O . THR A 1 192 ? -30.500 59.164 107.288 1.00 7.32 192 THR A O 1
ATOM 1488 N N . PHE A 1 193 ? -29.599 59.829 105.350 1.00 8.63 193 PHE A N 1
ATOM 1489 C CA . PHE A 1 193 ? -30.275 61.120 105.397 1.00 8.86 193 PHE A CA 1
ATOM 1490 C C . PHE A 1 193 ? -31.782 60.937 105.197 1.00 6.60 193 PHE A C 1
ATOM 1491 O O . PHE A 1 193 ? -32.581 61.661 105.786 1.00 6.69 193 PHE A O 1
ATOM 1499 N N . THR A 1 194 ? -32.162 59.976 104.360 1.00 4.65 194 THR A N 1
ATOM 1500 C CA . THR A 1 194 ? -33.573 59.680 104.115 1.00 5.83 194 THR A CA 1
ATOM 1501 C C . THR A 1 194 ? -34.186 59.242 105.442 1.00 5.16 194 THR A C 1
ATOM 1502 O O . THR A 1 194 ? -35.280 59.673 105.805 1.00 6.79 194 THR A O 1
ATOM 1506 N N . ALA A 1 195 ? -33.448 58.418 106.182 1.00 4.82 195 ALA A N 1
ATOM 1507 C CA . ALA A 1 195 ? -33.909 57.944 107.482 1.00 4.63 195 ALA A CA 1
ATOM 1508 C C . ALA A 1 195 ? -34.080 59.111 108.456 1.00 5.66 195 ALA A C 1
ATOM 1509 O O . ALA A 1 195 ? -35.026 59.130 109.247 1.00 6.90 195 ALA A O 1
ATOM 1511 N N . ARG A 1 196 ? -33.165 60.077 108.407 1.00 6.75 196 ARG A N 1
ATOM 1512 C CA . ARG A 1 196 ? -33.241 61.238 109.294 1.00 7.83 196 ARG A CA 1
ATOM 1513 C C . ARG A 1 196 ? -34.379 62.189 108.903 1.00 6.41 196 ARG A C 1
ATOM 1514 O O . ARG A 1 196 ? -35.012 62.779 109.770 1.00 7.33 196 ARG A O 1
ATOM 1522 N N . VAL A 1 197 ? -34.665 62.307 107.607 1.00 5.66 197 VAL A N 1
ATOM 1523 C CA . VAL A 1 197 ? -35.763 63.165 107.163 1.00 5.51 197 VAL A CA 1
ATOM 1524 C C . VAL A 1 197 ? -37.086 62.547 107.611 1.00 6.90 197 VAL A C 1
ATOM 1525 O O . VAL A 1 197 ? -37.968 63.250 108.087 1.00 6.80 197 VAL A O 1
ATOM 1529 N N . ILE A 1 198 ? -37.219 61.231 107.466 1.00 5.19 198 ILE A N 1
ATOM 1530 C CA . ILE A 1 198 ? -38.437 60.541 107.882 1.00 6.75 198 ILE A CA 1
ATOM 1531 C C . ILE A 1 198 ? -38.625 60.668 109.397 1.00 8.46 198 ILE A C 1
ATOM 1532 O O . ILE A 1 198 ? -39.737 60.891 109.880 1.00 8.80 198 ILE A O 1
ATOM 1537 N N . THR A 1 199 ? -37.520 60.570 110.133 1.00 8.39 199 THR A N 1
ATOM 1538 C CA . THR A 1 199 ? -37.531 60.675 111.589 1.00 8.45 199 THR A CA 1
ATOM 1539 C C . THR A 1 199 ? -37.828 62.099 112.069 1.00 8.47 199 THR A C 1
ATOM 1540 O O . THR A 1 199 ? -38.467 62.285 113.102 1.00 9.70 199 THR A O 1
ATOM 1544 N N . SER A 1 200 ? -37.382 63.089 111.295 1.00 6.44 200 SER A N 1
ATOM 1545 C CA . SER A 1 200 ? -37.555 64.505 111.616 1.00 8.64 200 SER A CA 1
ATOM 1546 C C . SER A 1 200 ? -39.018 64.918 111.692 1.00 10.00 200 SER A C 1
ATOM 1547 O O . SER A 1 200 ? -39.365 65.986 112.204 1.00 10.42 200 SER A O 1
ATOM 1550 N N . THR A 1 201 ? -39.858 64.043 111.171 1.00 7.26 201 THR A N 1
ATOM 1551 C CA . THR A 1 201 ? -41.295 64.214 111.110 1.00 9.89 201 THR A CA 1
ATOM 1552 C C . THR A 1 201 ? -41.943 63.552 112.347 1.00 11.01 201 THR A C 1
ATOM 1553 O O . THR A 1 201 ? -43.135 63.735 112.634 1.00 7.93 201 THR A O 1
ATOM 1557 N N . LEU A 1 202 ? -41.107 62.829 113.090 1.00 9.33 202 LEU A N 1
ATOM 1558 C CA . LEU A 1 202 ? -41.477 62.080 114.291 1.00 9.11 202 LEU A CA 1
ATOM 1559 C C . LEU A 1 202 ? -42.153 60.755 113.976 1.00 8.54 202 LEU A C 1
ATOM 1560 O O . LEU A 1 202 ? -42.828 60.171 114.820 1.00 6.38 202 LEU A O 1
ATOM 1565 N N . ALA A 1 203 ? -41.934 60.277 112.749 1.00 7.77 203 ALA A N 1
ATOM 1566 C CA . ALA A 1 203 ? -42.453 58.984 112.308 1.00 9.02 203 ALA A CA 1
ATOM 1567 C C . ALA A 1 203 ? -41.554 57.918 112.956 1.00 9.13 203 ALA A C 1
ATOM 1568 O O . ALA A 1 203 ? -40.424 58.212 113.361 1.00 11.12 203 ALA A O 1
ATOM 1570 N N . ASP A 1 204 ? -42.041 56.686 113.038 1.00 9.24 204 ASP A N 1
ATOM 1571 C CA . ASP A 1 204 ? -41.288 55.608 113.679 1.00 10.68 204 ASP A CA 1
ATOM 1572 C C . ASP A 1 204 ? -40.033 55.086 112.978 1.00 10.08 204 ASP A C 1
ATOM 1573 O O . ASP A 1 204 ? -39.811 55.318 111.785 1.00 10.88 204 ASP A O 1
ATOM 1578 N N . LEU A 1 205 ? -39.249 54.323 113.737 1.00 8.61 205 LEU A N 1
ATOM 1579 C CA . LEU A 1 205 ? -38.000 53.737 113.267 1.00 9.59 205 LEU A CA 1
ATOM 1580 C C . LEU A 1 205 ? -38.152 52.900 111.998 1.00 8.73 205 LEU A C 1
ATOM 1581 O O . LEU A 1 205 ? -37.402 53.087 111.035 1.00 10.78 205 LEU A O 1
ATOM 1586 N N . HIS A 1 206 ? -39.141 52.008 111.985 1.00 7.82 206 HIS A N 1
ATOM 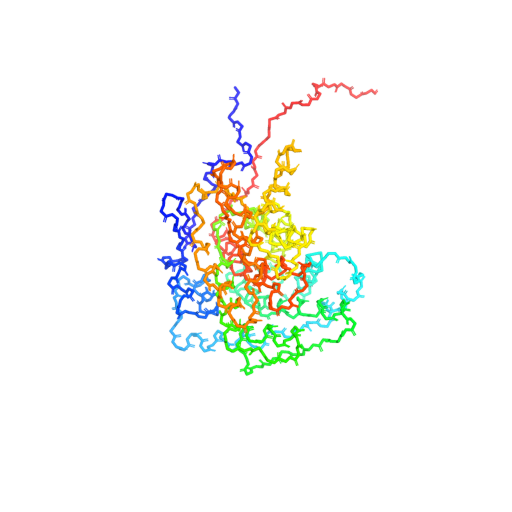1587 C CA . HIS A 1 206 ? -39.378 51.141 110.831 1.00 6.24 206 HIS A CA 1
ATOM 1588 C C . HIS A 1 206 ? -39.759 51.911 109.583 1.00 7.20 206 HIS A C 1
ATOM 1589 O O . HIS A 1 206 ? -39.396 51.509 108.480 1.00 6.48 206 HIS A O 1
ATOM 1596 N N . SER A 1 207 ? -40.490 53.013 109.757 1.00 5.73 207 SER A N 1
ATOM 1597 C CA . SER A 1 207 ? -40.857 53.866 108.629 1.00 6.93 207 SER A CA 1
ATOM 1598 C C . SER A 1 207 ? -39.569 54.445 108.043 1.00 5.85 207 SER A C 1
ATOM 1599 O O . SER A 1 207 ? -39.387 54.475 106.830 1.00 5.15 207 SER A O 1
ATOM 1602 N N . ALA A 1 208 ? -38.673 54.890 108.922 1.00 6.20 208 ALA A N 1
ATOM 1603 C CA . ALA A 1 208 ? -37.396 55.473 108.513 1.00 7.53 208 ALA A CA 1
ATOM 1604 C C . ALA A 1 208 ? -36.498 54.481 107.771 1.00 7.47 208 ALA A C 1
ATOM 1605 O O . ALA A 1 208 ? -35.949 54.803 106.717 1.00 7.01 208 ALA A O 1
ATOM 1607 N N . VAL A 1 209 ? -36.353 53.280 108.330 1.00 7.77 209 VAL A N 1
ATOM 1608 C CA . VAL A 1 209 ? -35.527 52.237 107.724 1.00 6.45 209 VAL A CA 1
ATOM 1609 C C . VAL A 1 209 ? -36.082 51.810 106.361 1.00 7.27 209 VAL A C 1
ATOM 1610 O O . VAL A 1 209 ? -35.329 51.662 105.405 1.00 7.55 209 VAL A O 1
ATOM 1614 N N . THR A 1 210 ? -37.405 51.676 106.267 1.00 7.02 210 THR A N 1
ATOM 1615 C CA . THR A 1 210 ? -38.063 51.274 105.021 1.00 6.45 210 THR A CA 1
ATOM 1616 C C . THR A 1 210 ? -37.778 52.279 103.902 1.00 5.55 210 THR A C 1
ATOM 1617 O O . THR A 1 210 ? -37.594 51.901 102.745 1.00 6.90 210 THR A O 1
ATOM 1621 N N . GLY A 1 211 ? -37.732 53.559 104.257 1.00 7.31 211 GLY A N 1
ATOM 1622 C CA . GLY A 1 211 ? -37.436 54.597 103.283 1.00 7.23 211 GLY A CA 1
ATOM 1623 C C . GLY A 1 211 ? -35.962 54.578 102.916 1.00 8.57 211 GLY A C 1
ATOM 1624 O O . GLY A 1 211 ? -35.600 54.759 101.752 1.00 8.12 211 GLY A O 1
ATOM 1625 N N . ALA A 1 212 ? -35.111 54.345 103.915 1.00 7.44 212 ALA A N 1
ATOM 1626 C CA . ALA A 1 212 ? -33.663 54.276 103.708 1.00 6.89 212 ALA A CA 1
ATOM 1627 C C . ALA A 1 212 ? -33.308 53.111 102.781 1.00 4.83 212 ALA A C 1
ATOM 1628 O O . ALA A 1 212 ? -32.386 53.209 101.980 1.00 6.54 212 ALA A O 1
ATOM 1630 N N . ILE A 1 213 ? -34.036 52.006 102.905 1.00 4.48 213 ILE A N 1
ATOM 1631 C CA . ILE A 1 213 ? -33.799 50.842 102.066 1.00 6.17 213 ILE A CA 1
ATOM 1632 C C . ILE A 1 213 ? -34.063 51.233 100.616 1.00 8.96 213 ILE A C 1
ATOM 1633 O O . ILE A 1 213 ? -33.302 50.872 99.711 1.00 8.39 213 ILE A O 1
ATOM 1638 N N . GLY A 1 214 ? -35.134 51.995 100.408 1.00 11.22 214 GLY A N 1
ATOM 1639 C CA . GLY A 1 214 ? -35.475 52.443 99.070 1.00 11.44 214 GLY A CA 1
ATOM 1640 C C . GLY A 1 214 ? -34.351 53.265 98.470 1.00 10.26 214 GLY A C 1
ATOM 1641 O O . GLY A 1 214 ? -33.991 53.083 97.309 1.00 9.55 214 GLY A O 1
ATOM 1642 N N . ALA A 1 215 ? -33.763 54.138 99.283 1.00 8.35 215 ALA A N 1
ATOM 1643 C CA . ALA A 1 215 ? -32.668 54.986 98.829 1.00 8.60 215 ALA A CA 1
ATOM 1644 C C . ALA A 1 215 ? -31.396 54.174 98.575 1.00 8.36 215 ALA A C 1
ATOM 1645 O O . ALA A 1 215 ? -30.693 54.403 97.599 1.00 7.24 215 ALA A O 1
ATOM 1647 N N . LEU A 1 216 ? -31.108 53.214 99.445 1.00 6.95 216 LEU A N 1
ATOM 1648 C CA . LEU A 1 216 ? -29.910 52.396 99.289 1.00 7.09 216 LEU A CA 1
ATOM 1649 C C . LEU A 1 216 ? -29.933 51.568 97.999 1.00 8.71 216 LEU A C 1
ATOM 1650 O O . LEU A 1 216 ? -28.884 51.263 97.426 1.00 7.12 216 LEU A O 1
ATOM 1655 N N . LYS A 1 217 ? -31.134 51.270 97.512 1.00 8.38 217 LYS A N 1
ATOM 1656 C CA . LYS A 1 217 ? -31.312 50.472 96.299 1.00 8.95 217 LYS A CA 1
ATOM 1657 C C . LYS A 1 217 ? -30.678 51.025 95.020 1.00 9.08 217 LYS A C 1
ATOM 1658 O O . LYS A 1 217 ? -30.127 50.267 94.224 1.00 10.96 217 LYS A O 1
ATOM 1664 N N . GLY A 1 218 ? -30.743 52.339 94.828 1.00 9.96 218 GLY A N 1
ATOM 1665 C CA . GLY A 1 218 ? -30.209 52.937 93.615 1.00 7.97 218 GLY A CA 1
ATOM 1666 C C . GLY A 1 218 ? -28.760 52.673 93.259 1.00 9.27 218 GLY A C 1
ATOM 1667 O O . GLY A 1 218 ? -27.895 52.593 94.137 1.00 9.55 218 GLY A O 1
ATOM 1668 N N . PRO A 1 219 ? -28.460 52.584 91.953 1.00 6.60 219 PRO A N 1
ATOM 1669 C CA . PRO A 1 219 ? -27.116 52.332 91.428 1.00 6.91 219 PRO A CA 1
ATOM 1670 C C . PRO A 1 219 ? -26.099 53.402 91.803 1.00 7.63 219 PRO A C 1
ATOM 1671 O O . PRO A 1 219 ? -24.893 53.152 91.787 1.00 8.00 219 PRO A O 1
ATOM 1675 N N . LEU A 1 220 ? -26.589 54.592 92.138 1.00 7.88 220 LEU A N 1
ATOM 1676 C CA . LEU A 1 220 ? -25.724 55.698 92.552 1.00 8.62 220 LEU A CA 1
ATOM 1677 C C . LEU A 1 220 ? -25.365 55.586 94.032 1.00 9.47 220 LEU A C 1
ATOM 1678 O O . LEU A 1 220 ? -24.440 56.242 94.509 1.00 10.87 220 LEU A O 1
ATOM 1683 N N . HIS A 1 221 ? -26.105 54.748 94.752 1.00 9.20 221 HIS A N 1
ATOM 1684 C CA . HIS A 1 221 ? -25.877 54.533 96.174 1.00 8.83 221 HIS A CA 1
ATOM 1685 C C . HIS A 1 221 ? -25.431 53.072 96.394 1.00 9.25 221 HIS A C 1
ATOM 1686 O O . HIS A 1 221 ? -24.495 52.599 95.739 1.00 10.26 221 HIS A O 1
ATOM 1693 N N . GLY A 1 222 ? -26.099 52.367 97.306 1.00 8.78 222 GLY A N 1
ATOM 1694 C CA . GLY A 1 222 ? -25.755 50.987 97.602 1.00 5.97 222 GLY A CA 1
ATOM 1695 C C . GLY A 1 222 ? -25.887 50.041 96.425 1.00 6.37 222 GLY A C 1
ATOM 1696 O O . GLY A 1 222 ? -25.197 49.027 96.362 1.00 5.83 222 GLY A O 1
ATOM 1697 N N . GLY A 1 223 ? -26.761 50.380 95.480 1.00 5.81 223 GLY A N 1
ATOM 1698 C CA . GLY A 1 223 ? -26.955 49.539 94.312 1.00 5.23 223 GLY A CA 1
ATOM 1699 C C . GLY A 1 223 ? -25.715 49.405 93.448 1.00 5.19 223 GLY A C 1
ATOM 1700 O O . GLY A 1 223 ? -25.689 48.606 92.511 1.00 4.38 223 GLY A O 1
ATOM 1701 N N . ALA A 1 224 ? -24.694 50.199 93.754 1.00 6.49 224 ALA A N 1
ATOM 1702 C CA . ALA A 1 224 ? -23.436 50.159 93.015 1.00 6.52 224 ALA A CA 1
ATOM 1703 C C . ALA A 1 224 ? -22.681 48.852 93.209 1.00 7.67 224 ALA A C 1
ATOM 1704 O O . ALA A 1 224 ? -21.931 48.457 92.323 1.00 11.61 224 ALA A O 1
ATOM 1706 N N . ASN A 1 225 ? -22.852 48.179 94.352 1.00 9.21 225 ASN A N 1
ATOM 1707 C CA . ASN A 1 225 ? -22.130 46.920 94.550 1.00 9.18 225 ASN A CA 1
ATOM 1708 C C . ASN A 1 225 ? -22.636 45.807 93.646 1.00 10.19 225 ASN A C 1
ATOM 1709 O O . ASN A 1 225 ? -21.859 44.984 93.165 1.00 12.17 225 ASN A O 1
ATOM 1714 N N . GLU A 1 226 ? -23.935 45.829 93.363 1.00 11.36 226 GLU A N 1
ATOM 1715 C CA . GLU A 1 226 ? -24.554 44.851 92.478 1.00 8.80 226 GLU A CA 1
ATOM 1716 C C . GLU A 1 226 ? -24.183 45.211 91.041 1.00 8.45 226 GLU A C 1
ATOM 1717 O O . GLU A 1 226 ? -23.932 44.337 90.209 1.00 7.91 226 GLU A O 1
ATOM 1723 N N . ALA A 1 227 ? -24.164 46.511 90.758 1.00 7.96 227 ALA A N 1
ATOM 1724 C CA . ALA A 1 227 ? -23.836 47.007 89.426 1.00 8.75 227 ALA A CA 1
ATOM 1725 C C . ALA A 1 227 ? -22.404 46.650 89.039 1.00 8.97 227 ALA A C 1
ATOM 1726 O O . ALA A 1 227 ? -22.143 46.303 87.883 1.00 12.45 227 ALA A O 1
ATOM 1728 N N . VAL A 1 228 ? -21.485 46.752 90.002 1.00 9.01 228 VAL A N 1
ATOM 1729 C CA . VAL A 1 228 ? -20.073 46.417 89.787 1.00 7.76 228 VAL A CA 1
ATOM 1730 C C . VAL A 1 228 ? -19.933 44.978 89.285 1.00 10.54 228 VAL A C 1
ATOM 1731 O O . VAL A 1 228 ? -19.248 44.716 88.292 1.00 9.95 228 VAL A O 1
ATOM 1735 N N . MET A 1 229 ? -20.614 44.053 89.953 1.00 11.32 229 MET A N 1
ATOM 1736 C CA . MET A 1 229 ? -20.551 42.652 89.568 1.00 12.29 229 MET A CA 1
ATOM 1737 C C . MET A 1 229 ? -21.244 42.381 88.231 1.00 12.35 229 MET A C 1
ATOM 1738 O O . MET A 1 229 ? -20.760 41.575 87.442 1.00 10.85 229 MET A O 1
ATOM 1743 N N . HIS A 1 230 ? -22.366 43.055 87.978 1.00 11.61 230 HIS A N 1
ATOM 1744 C CA . HIS A 1 230 ? -23.090 42.896 86.716 1.00 14.20 230 HIS A CA 1
ATOM 1745 C C . HIS A 1 230 ? -22.180 43.308 85.569 1.00 13.39 230 HIS A C 1
ATOM 1746 O O . HIS A 1 230 ? -22.210 42.720 84.493 1.00 14.04 230 HIS A O 1
ATOM 1753 N N . THR A 1 231 ? -21.383 44.341 85.811 1.00 13.82 231 THR A N 1
ATOM 1754 C CA . THR A 1 231 ? -20.442 44.847 84.826 1.00 12.67 231 THR A CA 1
ATOM 1755 C C . THR A 1 231 ? -19.375 43.799 84.554 1.00 12.89 231 THR A C 1
ATOM 1756 O O . THR A 1 231 ? -18.994 43.583 83.409 1.00 13.33 231 THR A O 1
ATOM 1760 N N . PHE A 1 232 ? -18.897 43.143 85.606 1.00 13.48 232 PHE A N 1
ATOM 1761 C CA . PHE A 1 232 ? -17.894 42.100 85.433 1.00 14.83 232 PHE A CA 1
ATOM 1762 C C . PHE A 1 232 ? -18.480 40.901 84.693 1.00 14.72 232 PHE A C 1
ATOM 1763 O O . PHE A 1 232 ? -17.755 40.188 84.008 1.00 15.90 232 PHE A O 1
ATOM 1771 N N . GLU A 1 233 ? -19.793 40.704 84.818 1.00 15.06 233 GLU A N 1
ATOM 1772 C CA . GLU A 1 233 ? -20.497 39.624 84.129 1.00 16.21 233 GLU A CA 1
ATOM 1773 C C . GLU A 1 233 ? -20.671 39.960 82.638 1.00 18.48 233 GLU A C 1
ATOM 1774 O O . GLU A 1 233 ? -20.590 39.066 81.788 1.00 18.42 233 GLU A O 1
ATOM 1780 N N . GLU A 1 234 ? -20.918 41.239 82.328 1.00 19.91 234 GLU A N 1
ATOM 1781 C CA . GLU A 1 234 ? -21.062 41.700 80.942 1.00 22.88 234 GLU A CA 1
ATOM 1782 C C . GLU A 1 234 ? -19.758 41.375 80.223 1.00 22.20 234 GLU A C 1
ATOM 1783 O O . GLU A 1 234 ? -19.755 40.714 79.189 1.00 23.56 234 GLU A O 1
ATOM 1789 N N . ILE A 1 235 ? -18.654 41.873 80.769 1.00 21.69 235 ILE A N 1
ATOM 1790 C CA . ILE A 1 235 ? -17.330 41.600 80.220 1.00 23.86 235 ILE A CA 1
ATOM 1791 C C . ILE A 1 235 ? -17.102 40.129 80.584 1.00 27.38 235 ILE A C 1
ATOM 1792 O O . ILE A 1 235 ? -17.523 39.688 81.649 1.00 30.15 235 ILE A O 1
ATOM 1797 N N . GLY A 1 236 ? -16.472 39.353 79.713 1.00 29.60 236 GLY A N 1
ATOM 1798 C CA . GLY A 1 236 ? -16.259 37.957 80.058 1.00 33.71 236 GLY A CA 1
ATOM 1799 C C . GLY A 1 236 ? -15.322 37.760 81.241 1.00 33.74 236 GLY A C 1
ATOM 1800 O O . GLY A 1 236 ? -14.283 38.396 81.303 1.00 34.68 236 GLY A O 1
ATOM 1801 N N . ILE A 1 237 ? -15.698 36.897 82.184 1.00 37.43 237 ILE A N 1
ATOM 1802 C CA . ILE A 1 237 ? -14.864 36.591 83.349 1.00 40.91 237 ILE A CA 1
ATOM 1803 C C . ILE A 1 237 ? -13.655 35.773 82.891 1.00 43.36 237 ILE A C 1
ATOM 1804 O O . ILE A 1 237 ? -12.504 36.162 83.112 1.00 46.04 237 ILE A O 1
ATOM 1806 N N . ARG A 1 238 ? -13.930 34.638 82.250 1.00 44.65 238 ARG A N 1
ATOM 1807 C CA . ARG A 1 238 ? -12.905 33.730 81.719 1.00 46.08 238 ARG A CA 1
ATOM 1808 C C . ARG A 1 238 ? -11.772 33.332 82.665 1.00 48.18 238 ARG A C 1
ATOM 1809 O O . ARG A 1 238 ? -11.726 33.727 83.828 1.00 50.38 238 ARG A O 1
ATOM 1817 N N . LYS A 1 239 ? -10.892 32.486 82.140 1.00 49.53 239 LYS A N 1
ATOM 1818 C CA . LYS A 1 239 ? -9.710 31.998 82.848 1.00 49.55 239 LYS A CA 1
ATOM 1819 C C . LYS A 1 239 ? -8.693 31.749 81.734 1.00 50.91 239 LYS A C 1
ATOM 1820 O O . LYS A 1 239 ? -9.084 31.569 80.580 1.00 52.88 239 LYS A O 1
ATOM 1826 N N . ASP A 1 240 ? -7.405 31.789 82.063 1.00 51.60 240 ASP A N 1
ATOM 1827 C CA . ASP A 1 240 ? -6.342 31.538 81.078 1.00 54.15 240 ASP A CA 1
ATOM 1828 C C . ASP A 1 240 ? -5.926 32.749 80.259 1.00 54.77 240 ASP A C 1
ATOM 1829 O O . ASP A 1 240 ? -4.749 32.910 79.953 1.00 56.32 240 ASP A O 1
ATOM 1831 N N . GLU A 1 241 ? -6.893 33.591 79.894 1.00 54.48 241 GLU A N 1
ATOM 1832 C CA . GLU A 1 241 ? -6.631 34.797 79.112 1.00 53.05 241 GLU A CA 1
ATOM 1833 C C . GLU A 1 241 ? -5.487 35.582 79.742 1.00 52.39 241 GLU A C 1
ATOM 1834 O O . GLU A 1 241 ? -5.429 35.726 80.969 1.00 51.03 241 GLU A O 1
ATOM 1836 N N . SER A 1 242 ? -4.542 36.048 78.913 1.00 49.95 242 SER A N 1
ATOM 1837 C CA . SER A 1 242 ? -3.409 36.826 79.421 1.00 49.19 242 SER A CA 1
ATOM 1838 C C . SER A 1 242 ? -3.928 38.128 79.999 1.00 49.80 242 SER A C 1
ATOM 1839 O O . SER A 1 242 ? -5.030 38.549 79.650 1.00 49.94 242 SER A O 1
ATOM 1841 N N . LEU A 1 243 ? -3.136 38.767 80.854 1.00 49.54 243 LEU A N 1
ATOM 1842 C CA . LEU A 1 243 ? -3.555 40.036 81.458 1.00 49.27 243 LEU A CA 1
ATOM 1843 C C . LEU A 1 243 ? -3.983 41.045 80.375 1.00 50.44 243 LEU A C 1
ATOM 1844 O O . LEU A 1 243 ? -4.675 42.034 80.649 1.00 49.98 243 LEU A O 1
ATOM 1846 N N . ASP A 1 244 ? -3.580 40.766 79.142 1.00 52.91 244 ASP A N 1
ATOM 1847 C CA . ASP A 1 244 ? -3.940 41.583 78.006 1.00 54.05 244 ASP A CA 1
ATOM 1848 C C . ASP A 1 244 ? -5.454 41.472 77.802 1.00 54.63 244 ASP A C 1
ATOM 1849 O O . ASP A 1 244 ? -6.125 42.489 77.601 1.00 55.92 244 ASP A O 1
ATOM 1851 N N . GLU A 1 245 ? -5.975 40.246 77.841 1.00 53.54 245 GLU A N 1
ATOM 1852 C CA . GLU A 1 245 ? -7.396 40.038 77.662 1.00 52.75 245 GLU A CA 1
ATOM 1853 C C . GLU A 1 245 ? -8.129 40.902 78.660 1.00 50.94 245 GLU A C 1
ATOM 1854 O O . GLU A 1 245 ? -8.837 41.813 78.274 1.00 52.52 245 GLU A O 1
ATOM 1855 N N . ALA A 1 246 ? -7.864 40.665 79.938 1.00 48.16 246 ALA A N 1
ATOM 1856 C CA . ALA A 1 246 ? -8.487 41.397 81.025 1.00 44.35 246 ALA A CA 1
ATOM 1857 C C . ALA A 1 246 ? -8.400 42.915 80.890 1.00 42.19 246 ALA A C 1
ATOM 1858 O O . ALA A 1 246 ? -9.429 43.595 80.806 1.00 42.07 246 ALA A O 1
ATOM 1860 N N . ALA A 1 247 ? -7.181 43.443 80.841 1.00 39.12 247 ALA A N 1
ATOM 1861 C CA . ALA A 1 247 ? -6.967 44.891 80.738 1.00 37.65 247 ALA A CA 1
ATOM 1862 C C . ALA A 1 247 ? -7.448 45.564 79.453 1.00 38.32 247 ALA A C 1
ATOM 1863 O O . ALA A 1 247 ? -8.014 46.659 79.513 1.00 39.35 247 ALA A O 1
ATOM 1865 N N . THR A 1 248 ? -7.233 44.909 78.311 1.00 35.63 248 THR A N 1
ATOM 1866 C CA . THR A 1 248 ? -7.663 45.461 77.033 1.00 34.18 248 THR A CA 1
ATOM 1867 C C . THR A 1 248 ? -9.180 45.462 76.986 1.00 32.69 248 THR A C 1
ATOM 1868 O O . THR A 1 248 ? -9.791 46.453 76.585 1.00 34.12 248 THR A O 1
ATOM 1870 N N . ARG A 1 249 ? -9.786 44.359 77.426 1.00 29.95 249 ARG A N 1
ATOM 1871 C CA . ARG A 1 249 ? -11.230 44.228 77.419 1.00 29.00 249 ARG A CA 1
ATOM 1872 C C . ARG A 1 249 ? -11.896 45.092 78.480 1.00 27.76 249 ARG A C 1
ATOM 1873 O O . ARG A 1 249 ? -12.974 45.636 78.248 1.00 26.94 249 ARG A O 1
ATOM 1881 N N . SER A 1 250 ? -11.253 45.220 79.641 1.00 27.94 250 SER A N 1
ATOM 1882 C CA . SER A 1 250 ? -11.785 46.048 80.719 1.00 27.13 250 SER A CA 1
ATOM 1883 C C . SER A 1 250 ? -11.778 47.502 80.275 1.00 27.18 250 SER A C 1
ATOM 1884 O O . SER A 1 250 ? -12.794 48.198 80.400 1.00 26.41 250 SER A O 1
ATOM 1887 N N . LYS A 1 251 ? -10.626 47.954 79.769 1.00 27.13 251 LYS A N 1
ATOM 1888 C CA . LYS A 1 251 ? -10.502 49.321 79.295 1.00 25.24 251 LYS A CA 1
ATOM 1889 C C . LYS A 1 251 ? -11.492 49.538 78.160 1.00 23.10 251 LYS A C 1
ATOM 1890 O O . LYS A 1 251 ? -12.149 50.573 78.100 1.00 21.85 251 LYS A O 1
ATOM 1896 N N . ALA A 1 252 ? -11.625 48.532 77.297 1.00 22.24 252 ALA A N 1
ATOM 1897 C CA . ALA A 1 252 ? -12.543 48.575 76.163 1.00 20.90 252 ALA A CA 1
ATOM 1898 C C . ALA A 1 252 ? -13.987 48.755 76.604 1.00 20.11 252 ALA A C 1
ATOM 1899 O O . ALA A 1 252 ? -14.731 49.537 76.005 1.00 20.03 252 ALA A O 1
ATOM 1901 N N . TRP A 1 253 ? -14.398 48.026 77.637 1.00 18.46 253 TRP A N 1
ATOM 1902 C CA . TRP A 1 253 ? -15.765 48.160 78.129 1.00 17.79 253 TRP A CA 1
ATOM 1903 C C . TRP A 1 253 ? -15.904 49.569 78.694 1.00 16.48 253 TRP A C 1
ATOM 1904 O O . TRP A 1 253 ? -16.897 50.250 78.452 1.00 16.32 253 TRP A O 1
ATOM 1915 N N . MET A 1 254 ? -14.890 50.006 79.436 1.00 17.34 254 MET A N 1
ATOM 1916 C CA . MET A 1 254 ? -14.894 51.339 80.032 1.00 18.37 254 MET A CA 1
ATOM 1917 C C . MET A 1 254 ? -14.885 52.418 78.952 1.00 19.23 254 MET A C 1
ATOM 1918 O O . MET A 1 254 ? -15.645 53.379 79.030 1.00 21.69 254 MET A O 1
ATOM 1923 N N . VAL A 1 255 ? -14.029 52.248 77.948 1.00 21.03 255 VAL A N 1
ATOM 1924 C CA . VAL A 1 255 ? -13.933 53.194 76.836 1.00 22.14 255 VAL A CA 1
ATOM 1925 C C . VAL A 1 255 ? -15.297 53.391 76.169 1.00 22.18 255 VAL A C 1
ATOM 1926 O O . VAL A 1 255 ? -15.710 54.522 75.900 1.00 21.15 255 VAL A O 1
ATOM 1930 N N . ASP A 1 256 ? -16.008 52.287 75.956 1.00 22.17 256 ASP A N 1
ATOM 1931 C CA . ASP A 1 256 ? -17.322 52.327 75.328 1.00 24.14 256 ASP A CA 1
ATOM 1932 C C . ASP A 1 256 ? -18.379 52.965 76.229 1.00 24.23 256 ASP A C 1
ATOM 1933 O O . ASP A 1 256 ? -19.284 53.644 75.744 1.00 25.98 256 ASP A O 1
ATOM 1938 N N . ALA A 1 257 ? -18.264 52.753 77.537 1.00 24.35 257 ALA A N 1
ATOM 1939 C CA . ALA A 1 257 ? -19.212 53.336 78.482 1.00 22.81 257 ALA A CA 1
ATOM 1940 C C . ALA A 1 257 ? -18.938 54.831 78.627 1.00 23.29 257 ALA A C 1
ATOM 1941 O O . ALA A 1 257 ? -19.860 55.647 78.580 1.00 20.84 257 ALA A O 1
ATOM 1943 N N . LEU A 1 258 ? -17.659 55.181 78.758 1.00 25.35 258 LEU A N 1
ATOM 1944 C CA . LEU A 1 258 ? -17.237 56.573 78.917 1.00 28.62 258 LEU A CA 1
ATOM 1945 C C . LEU A 1 258 ? -17.591 57.448 77.722 1.00 30.87 258 LEU A C 1
ATOM 1946 O O . LEU A 1 258 ? -18.035 58.586 77.893 1.00 33.03 258 LEU A O 1
ATOM 1951 N N . ALA A 1 259 ? -17.415 56.909 76.516 1.00 32.07 259 ALA A N 1
ATOM 1952 C CA . ALA A 1 259 ? -17.732 57.641 75.293 1.00 31.98 259 ALA A CA 1
ATOM 1953 C C . ALA A 1 259 ? -19.242 57.854 75.141 1.00 30.85 259 ALA A C 1
ATOM 1954 O O . ALA A 1 259 ? -19.674 58.770 74.441 1.00 31.63 259 ALA A O 1
ATOM 1956 N N . GLN A 1 260 ? -20.035 57.004 75.794 1.00 30.19 260 GLN A N 1
ATOM 1957 C CA . GLN A 1 260 ? -21.500 57.100 75.756 1.00 28.71 260 GLN A CA 1
ATOM 1958 C C . GLN A 1 260 ? -22.035 57.936 76.923 1.00 27.93 260 GLN A C 1
ATOM 1959 O O . GLN A 1 260 ? -23.230 57.905 77.230 1.00 26.45 260 GLN A O 1
ATOM 1965 N N . LYS A 1 261 ? -21.129 58.661 77.576 1.00 28.80 261 LYS A N 1
ATOM 1966 C CA . LYS A 1 261 ? -21.440 59.529 78.715 1.00 28.84 261 LYS A CA 1
ATOM 1967 C C . LYS A 1 261 ? -22.046 58.758 79.901 1.00 27.13 261 LYS A C 1
ATOM 1968 O O . LYS A 1 261 ? -22.821 59.308 80.689 1.00 26.20 261 LYS A O 1
ATOM 1974 N N . LYS A 1 262 ? -21.683 57.485 80.024 1.00 25.12 262 LYS A N 1
ATOM 1975 C CA . LYS A 1 262 ? -22.180 56.639 81.109 1.00 23.33 262 LYS A CA 1
ATOM 1976 C C . LYS A 1 262 ? -21.259 56.702 82.321 1.00 20.40 262 LYS A C 1
ATOM 1977 O O . LYS A 1 262 ? -20.055 56.927 82.192 1.00 17.43 262 LYS A O 1
ATOM 1983 N N . LYS A 1 263 ? -21.825 56.473 83.499 1.00 19.26 263 LYS A N 1
ATOM 1984 C CA . LYS A 1 263 ? -21.027 56.448 84.714 1.00 17.84 263 LYS A CA 1
ATOM 1985 C C . LYS A 1 263 ? -20.639 55.004 84.994 1.00 16.09 263 LYS A C 1
ATOM 1986 O O . LYS A 1 263 ? -21.401 54.081 84.697 1.00 14.98 263 LYS A O 1
ATOM 1992 N N . VAL A 1 264 ? -19.422 54.802 85.485 1.00 12.90 264 VAL A N 1
ATOM 1993 C CA . VAL A 1 264 ? -18.971 53.459 85.808 1.00 11.92 264 VAL A CA 1
ATOM 1994 C C . VAL A 1 264 ? -19.156 53.289 87.311 1.00 11.01 264 VAL A C 1
ATOM 1995 O O . VAL A 1 264 ? -18.570 54.025 88.108 1.00 10.27 264 VAL A O 1
ATOM 1999 N N . MET A 1 265 ? -20.038 52.369 87.689 1.00 11.48 265 MET A N 1
ATOM 2000 C CA . MET A 1 265 ? -20.322 52.114 89.095 1.00 10.50 265 MET A CA 1
ATOM 2001 C C . MET A 1 265 ? -19.152 51.523 89.856 1.00 9.06 265 MET A C 1
ATOM 2002 O O . MET A 1 265 ? -18.381 50.724 89.324 1.00 9.62 265 MET A O 1
ATOM 2007 N N . GLY A 1 266 ? -19.040 51.919 91.117 1.00 9.18 266 GLY A N 1
ATOM 2008 C CA . GLY A 1 266 ? -17.960 51.443 91.961 1.00 8.91 266 GLY A CA 1
ATOM 2009 C C . GLY A 1 266 ? -16.802 52.419 91.984 1.00 8.87 266 GLY A C 1
ATOM 2010 O O . GLY A 1 266 ? -15.758 52.130 92.558 1.00 9.70 266 GLY A O 1
ATOM 2011 N N . PHE A 1 267 ? -16.995 53.578 91.355 1.00 8.99 267 PHE A N 1
ATOM 2012 C CA . PHE A 1 267 ? -15.973 54.616 91.289 1.00 7.96 267 PHE A CA 1
ATOM 2013 C C . PHE A 1 267 ? -16.562 55.980 91.621 1.00 7.52 267 PHE A C 1
ATOM 2014 O O . PHE A 1 267 ? -17.652 56.311 91.174 1.00 7.40 267 PHE A O 1
ATOM 2022 N N . GLY A 1 268 ? -15.833 56.762 92.415 1.00 8.16 268 GLY A N 1
ATOM 2023 C CA . GLY A 1 268 ? -16.288 58.091 92.789 1.00 6.60 268 GLY A CA 1
ATOM 2024 C C . GLY A 1 268 ? -17.040 58.143 94.106 1.00 7.24 268 GLY A C 1
ATOM 2025 O O . GLY A 1 268 ? -17.586 57.147 94.576 1.00 8.28 268 GLY A O 1
ATOM 2026 N N . HIS A 1 269 ? -17.093 59.326 94.697 1.00 7.27 269 HIS A N 1
ATOM 2027 C CA . HIS A 1 269 ? -17.775 59.497 95.965 1.00 6.35 269 HIS A CA 1
ATOM 2028 C C . HIS A 1 269 ? -18.075 60.971 96.174 1.00 8.32 269 HIS A C 1
ATOM 2029 O O . HIS A 1 269 ? -17.287 61.826 95.769 1.00 10.49 269 HIS A O 1
ATOM 2036 N N . ARG A 1 270 ? -19.210 61.265 96.806 1.00 8.00 270 ARG A N 1
ATOM 2037 C CA . ARG A 1 270 ? -19.593 62.647 97.066 1.00 7.97 270 ARG A CA 1
ATOM 2038 C C . ARG A 1 270 ? -18.632 63.342 98.023 1.00 8.49 270 ARG A C 1
ATOM 2039 O O . ARG A 1 270 ? -18.349 64.535 97.871 1.00 9.20 270 ARG A O 1
ATOM 2047 N N . VAL A 1 271 ? -18.152 62.601 99.019 1.00 7.26 271 VAL A N 1
ATOM 2048 C CA . VAL A 1 271 ? -17.241 63.145 100.016 1.00 6.75 271 VAL A CA 1
ATOM 2049 C C . VAL A 1 271 ? -15.780 62.834 99.725 1.00 7.61 271 VAL A C 1
ATOM 2050 O O . VAL A 1 271 ? -14.971 63.746 99.615 1.00 8.60 271 VAL A O 1
ATOM 2054 N N . TYR A 1 272 ? -15.440 61.553 99.611 1.00 8.33 272 TYR A N 1
ATOM 2055 C CA . TYR A 1 272 ? -14.064 61.153 99.329 1.00 9.26 272 TYR A CA 1
ATOM 2056 C C . TYR A 1 272 ? -13.583 61.625 97.959 1.00 11.53 272 TYR A C 1
ATOM 2057 O O . TYR A 1 272 ? -14.113 61.206 96.921 1.00 12.65 272 TYR A O 1
ATOM 2066 N N . LYS A 1 273 ? -12.564 62.481 97.961 1.00 10.88 273 LYS A N 1
ATOM 2067 C CA . LYS A 1 273 ? -11.996 62.991 96.719 1.00 11.55 273 LYS A CA 1
ATOM 2068 C C . LYS A 1 273 ? -10.598 62.422 96.471 1.00 13.07 273 LYS A C 1
ATOM 2069 O O . LYS A 1 273 ? -10.046 62.570 95.381 1.00 14.11 273 LYS A O 1
ATOM 2075 N N . ASN A 1 274 ? -10.047 61.738 97.472 1.00 12.96 274 ASN A N 1
ATOM 2076 C CA . ASN A 1 274 ? -8.699 61.175 97.382 1.00 17.56 274 ASN A CA 1
ATOM 2077 C C . ASN A 1 274 ? -8.634 59.675 97.639 1.00 19.49 274 ASN A C 1
ATOM 2078 O O . ASN A 1 274 ? -7.550 59.120 97.841 1.00 26.87 274 ASN A O 1
ATOM 2083 N N . GLY A 1 275 ? -9.779 59.016 97.645 1.00 18.54 275 GLY A N 1
ATOM 2084 C CA . GLY A 1 275 ? -9.777 57.596 97.916 1.00 14.81 275 GLY A CA 1
ATOM 2085 C C . GLY A 1 275 ? -10.704 57.300 99.070 1.00 13.57 275 GLY A C 1
ATOM 2086 O O . GLY A 1 275 ? -10.886 58.120 99.974 1.00 14.56 275 GLY A O 1
ATOM 2087 N N . ASP A 1 276 ? -11.305 56.122 99.020 1.00 11.15 276 ASP A N 1
ATOM 2088 C CA . ASP A 1 276 ? -12.238 55.676 100.032 1.00 11.02 276 ASP A CA 1
ATOM 2089 C C . ASP A 1 276 ? -11.460 55.100 101.213 1.00 11.99 276 ASP A C 1
ATOM 2090 O O . ASP A 1 276 ? -10.538 54.303 101.033 1.00 11.88 276 ASP A O 1
ATOM 2095 N N . SER A 1 277 ? -11.855 55.504 102.417 1.00 10.38 277 SER A N 1
ATOM 2096 C CA . SER A 1 277 ? -11.228 55.058 103.658 1.00 8.21 277 SER A CA 1
ATOM 2097 C C . SER A 1 277 ? -11.377 53.564 103.892 1.00 8.79 277 SER A C 1
ATOM 2098 O O . SER A 1 277 ? -10.603 52.960 104.634 1.00 9.15 277 SER A O 1
ATOM 2101 N N . ARG A 1 278 ? -12.397 52.983 103.273 1.00 8.31 278 ARG A N 1
ATOM 2102 C CA . ARG A 1 278 ? -12.707 51.576 103.437 1.00 8.14 278 ARG A CA 1
ATOM 2103 C C . ARG A 1 278 ? -12.193 50.667 102.323 1.00 9.15 278 ARG A C 1
ATOM 2104 O O . ARG A 1 278 ? -12.197 49.444 102.483 1.00 9.48 278 ARG A O 1
ATOM 2112 N N . VAL A 1 279 ? -11.748 51.252 101.209 1.00 9.03 279 VAL A N 1
ATOM 2113 C CA . VAL A 1 279 ? -11.239 50.472 100.071 1.00 8.38 279 VAL A CA 1
ATOM 2114 C C . VAL A 1 279 ? -10.038 49.562 100.369 1.00 10.01 279 VAL A C 1
ATOM 2115 O O . VAL A 1 279 ? -10.080 48.367 100.060 1.00 9.60 279 VAL A O 1
ATOM 2119 N N . PRO A 1 280 ? -8.966 50.097 100.986 1.00 10.85 280 PRO A N 1
ATOM 2120 C CA . PRO A 1 280 ? -7.809 49.240 101.285 1.00 11.19 280 PRO A CA 1
ATOM 2121 C C . PRO A 1 280 ? -8.186 48.007 102.120 1.00 11.34 280 PRO A C 1
ATOM 2122 O O . PRO A 1 280 ? -7.709 46.899 101.861 1.00 10.35 280 PRO A O 1
ATOM 2126 N N . THR A 1 281 ? -9.084 48.192 103.084 1.00 11.10 281 THR A N 1
ATOM 2127 C CA . THR A 1 281 ? -9.521 47.090 103.941 1.00 10.80 281 THR A CA 1
ATOM 2128 C C . THR A 1 281 ? -10.377 46.080 103.181 1.00 8.92 281 THR A C 1
ATOM 2129 O O . THR A 1 281 ? -10.178 44.869 103.301 1.00 7.92 281 THR A O 1
ATOM 2133 N N . MET A 1 282 ? -11.321 46.574 102.391 1.00 7.72 282 MET A N 1
ATOM 2134 C CA . MET A 1 282 ? -12.195 45.695 101.622 1.00 10.74 282 MET A CA 1
ATOM 2135 C C . MET A 1 282 ? -11.409 44.942 100.533 1.00 12.40 282 MET A C 1
ATOM 2136 O O . MET A 1 282 ? -11.711 43.780 100.234 1.00 13.37 282 MET A O 1
ATOM 2141 N N . LYS A 1 283 ? -10.400 45.602 99.956 1.00 12.40 283 LYS A N 1
ATOM 2142 C CA . LYS A 1 283 ? -9.551 44.997 98.919 1.00 11.57 283 LYS A CA 1
ATOM 2143 C C . LYS A 1 283 ? -8.723 43.860 99.526 1.00 12.75 283 LYS A C 1
ATOM 2144 O O . LYS A 1 283 ? -8.423 42.868 98.862 1.00 10.74 283 LYS A O 1
ATOM 2150 N N . SER A 1 284 ? -8.333 44.039 100.787 1.00 14.04 284 SER A N 1
ATOM 2151 C CA . SER A 1 284 ? -7.560 43.048 101.515 1.00 12.93 284 SER A CA 1
ATOM 2152 C C . SER A 1 284 ? -8.445 41.833 101.762 1.00 13.08 284 SER A C 1
ATOM 2153 O O . SER A 1 284 ? -7.977 40.695 101.738 1.00 15.19 284 SER A O 1
ATOM 2156 N N . ALA A 1 285 ? -9.729 42.076 102.007 1.00 12.55 285 ALA A N 1
ATOM 2157 C CA . ALA A 1 285 ? -10.672 40.987 102.224 1.00 9.02 285 ALA A CA 1
ATOM 2158 C C . ALA A 1 285 ? -10.889 40.293 100.886 1.00 9.45 285 ALA A C 1
ATOM 2159 O O . ALA A 1 285 ? -10.926 39.067 100.818 1.00 10.78 285 ALA A O 1
ATOM 2161 N N . LEU A 1 286 ? -10.994 41.077 99.814 1.00 9.37 286 LEU A N 1
ATOM 2162 C CA . LEU A 1 286 ? -11.177 40.517 98.476 1.00 10.28 286 LEU A CA 1
ATOM 2163 C C . LEU A 1 286 ? -9.993 39.612 98.139 1.00 10.68 286 LEU A C 1
ATOM 2164 O O . LEU A 1 286 ? -10.175 38.519 97.607 1.00 10.67 286 LEU A O 1
ATOM 2169 N N . ASP A 1 287 ? -8.785 40.074 98.461 1.00 11.00 287 ASP A N 1
ATOM 2170 C CA . ASP A 1 287 ? -7.571 39.310 98.196 1.00 11.59 287 ASP A CA 1
ATOM 2171 C C . ASP A 1 287 ? -7.563 38.012 98.968 1.00 11.91 287 ASP A C 1
ATOM 2172 O O . ASP A 1 287 ? -7.163 36.978 98.436 1.00 12.88 287 ASP A O 1
ATOM 2177 N N . ALA A 1 288 ? -8.022 38.065 100.218 1.00 13.72 288 ALA A N 1
ATOM 2178 C CA . ALA A 1 288 ? -8.082 36.878 101.064 1.00 12.85 288 ALA A CA 1
ATOM 2179 C C . ALA A 1 288 ? -9.013 35.855 100.421 1.00 12.13 288 ALA A C 1
ATOM 2180 O O . ALA A 1 288 ? -8.730 34.659 100.421 1.00 12.22 288 ALA A O 1
ATOM 2182 N N . MET A 1 289 ? -10.099 36.341 99.830 1.00 10.95 289 MET A N 1
ATOM 2183 C CA . MET A 1 289 ? -11.055 35.467 99.174 1.00 13.77 289 MET A CA 1
ATOM 2184 C C . MET A 1 289 ? -10.559 34.935 97.826 1.00 14.75 289 MET A C 1
ATOM 2185 O O . MET A 1 289 ? -10.870 33.803 97.458 1.00 16.49 289 MET A O 1
ATOM 2190 N N . ILE A 1 290 ? -9.771 35.739 97.111 1.00 14.29 290 ILE A N 1
ATOM 2191 C CA . ILE A 1 290 ? -9.199 35.333 95.828 1.00 14.06 290 ILE A CA 1
ATOM 2192 C C . ILE A 1 290 ? -8.306 34.126 96.099 1.00 15.45 290 ILE A C 1
ATOM 2193 O O . ILE A 1 290 ? -8.376 33.118 95.398 1.00 17.79 290 ILE A O 1
ATOM 2198 N N . LYS A 1 291 ? -7.505 34.238 97.157 1.00 17.41 291 LYS A N 1
ATOM 2199 C CA . LYS A 1 291 ? -6.577 33.202 97.601 1.00 18.38 291 LYS A CA 1
ATOM 2200 C C . LYS A 1 291 ? -7.329 31.959 98.106 1.00 19.03 291 LYS A C 1
ATOM 2201 O O . LYS A 1 291 ? -7.032 30.832 97.704 1.00 17.68 291 LYS A O 1
ATOM 2207 N N . HIS A 1 292 ? -8.325 32.183 98.960 1.00 20.20 292 HIS A N 1
ATOM 2208 C CA . HIS A 1 292 ? -9.129 31.104 99.535 1.00 19.25 292 HIS A CA 1
ATOM 2209 C C . HIS A 1 292 ? -9.830 30.215 98.501 1.00 20.45 292 HIS A C 1
ATOM 2210 O O . HIS A 1 292 ? -9.730 28.988 98.568 1.00 21.84 292 HIS A O 1
ATOM 2217 N N . TYR A 1 293 ? -10.558 30.835 97.574 1.00 17.49 293 TYR A N 1
ATOM 2218 C CA . TYR A 1 293 ? -11.273 30.106 96.532 1.00 17.29 293 TYR A CA 1
ATOM 2219 C C . TYR A 1 293 ? -10.381 29.834 95.321 1.00 20.04 293 TYR A C 1
ATOM 2220 O O . TYR A 1 293 ? -10.832 29.265 94.324 1.00 18.17 293 TYR A O 1
ATOM 2229 N N . ASP A 1 294 ? -9.126 30.271 95.410 1.00 21.94 294 ASP A N 1
ATOM 2230 C CA . ASP A 1 294 ? -8.144 30.079 94.352 1.00 26.23 294 ASP A CA 1
ATOM 2231 C C . ASP A 1 294 ? -8.678 30.573 93.009 1.00 27.09 294 ASP A C 1
ATOM 2232 O O . ASP A 1 294 ? -8.886 29.791 92.086 1.00 27.49 294 ASP A O 1
ATOM 2237 N N . ARG A 1 295 ? -8.928 31.875 92.919 1.00 28.48 295 ARG A N 1
ATOM 2238 C CA . ARG A 1 295 ? -9.439 32.462 91.691 1.00 30.22 295 ARG A CA 1
ATOM 2239 C C . ARG A 1 295 ? -8.779 33.798 91.338 1.00 31.72 295 ARG A C 1
ATOM 2240 O O . ARG A 1 295 ? -9.410 34.852 91.413 1.00 33.58 295 ARG A O 1
ATOM 2248 N N . PRO A 1 296 ? -7.502 33.766 90.920 1.00 32.41 296 PRO A N 1
ATOM 2249 C CA . PRO A 1 296 ? -6.754 34.973 90.547 1.00 33.17 296 PRO A CA 1
ATOM 2250 C C . PRO A 1 296 ? -7.293 35.635 89.274 1.00 33.61 296 PRO A C 1
ATOM 2251 O O . PRO A 1 296 ? -6.965 36.782 88.976 1.00 34.25 296 PRO A O 1
ATOM 2255 N N . GLU A 1 297 ? -8.109 34.897 88.524 1.00 34.32 297 GLU A N 1
ATOM 2256 C CA . GLU A 1 297 ? -8.693 35.396 87.284 1.00 34.94 297 GLU A CA 1
ATOM 2257 C C . GLU A 1 297 ? -9.476 36.686 87.505 1.00 35.65 297 GLU A C 1
ATOM 2258 O O . GLU A 1 297 ? -9.449 37.587 86.664 1.00 37.96 297 GLU A O 1
ATOM 2260 N N . MET A 1 298 ? -10.145 36.771 88.655 1.00 36.28 298 MET A N 1
ATOM 2261 C CA . MET A 1 298 ? -10.956 37.929 89.034 1.00 35.31 298 MET A CA 1
ATOM 2262 C C . MET A 1 298 ? -10.178 39.232 88.926 1.00 33.09 298 MET A C 1
ATOM 2263 O O . MET A 1 298 ? -10.679 40.219 88.395 1.00 32.69 298 MET A O 1
ATOM 2268 N N . LEU A 1 299 ? -8.956 39.225 89.451 1.00 31.09 299 LEU A N 1
ATOM 2269 C CA . LEU A 1 299 ? -8.091 40.403 89.454 1.00 29.07 299 LEU A CA 1
ATOM 2270 C C . LEU A 1 299 ? -7.785 41.002 88.089 1.00 25.71 299 LEU A C 1
ATOM 2271 O O . LEU A 1 299 ? -7.564 42.204 87.981 1.00 26.74 299 LEU A O 1
ATOM 2276 N N . GLY A 1 300 ? -7.776 40.173 87.052 1.00 24.13 300 GLY A N 1
ATOM 2277 C CA . GLY A 1 300 ? -7.491 40.667 85.717 1.00 23.02 300 GLY A CA 1
ATOM 2278 C C . GLY A 1 300 ? -8.421 41.801 85.315 1.00 22.63 300 GLY A C 1
ATOM 2279 O O . GLY A 1 300 ? -7.973 42.888 84.943 1.00 21.37 300 GLY A O 1
ATOM 2280 N N . LEU A 1 301 ? -9.719 41.521 85.375 1.00 21.51 301 LEU A N 1
ATOM 2281 C CA . LEU A 1 301 ? -10.769 42.477 85.043 1.00 19.86 301 LEU A CA 1
ATOM 2282 C C . LEU A 1 301 ? -10.808 43.587 86.088 1.00 16.85 301 LEU A C 1
ATOM 2283 O O . LEU A 1 301 ? -10.952 44.758 85.753 1.00 15.41 301 LEU A O 1
ATOM 2288 N N . TYR A 1 302 ? -10.648 43.202 87.351 1.00 14.89 302 TYR A N 1
ATOM 2289 C CA . TYR A 1 302 ? -10.664 44.130 88.479 1.00 14.76 302 TYR A CA 1
ATOM 2290 C C . TYR A 1 302 ? -9.559 45.174 88.383 1.00 14.75 302 TYR A C 1
ATOM 2291 O O . TYR A 1 302 ? -9.830 46.370 88.475 1.00 15.72 302 TYR A O 1
ATOM 2300 N N . ASN A 1 303 ? -8.318 44.726 88.211 1.00 14.61 303 ASN A N 1
ATOM 2301 C CA . ASN A 1 303 ? -7.179 45.637 88.094 1.00 14.12 303 ASN A CA 1
ATOM 2302 C C . ASN A 1 303 ? -7.263 46.486 86.833 1.00 15.16 303 ASN A C 1
ATOM 2303 O O . ASN A 1 303 ? -6.992 47.691 86.858 1.00 15.70 303 ASN A O 1
ATOM 2308 N N . GLY A 1 304 ? -7.628 45.844 85.729 1.00 14.70 304 GLY A N 1
ATOM 2309 C CA . GLY A 1 304 ? -7.721 46.541 84.464 1.00 13.23 304 GLY A CA 1
ATOM 2310 C C . GLY A 1 304 ? -8.729 47.669 84.444 1.00 12.56 304 GLY A C 1
ATOM 2311 O O . GLY A 1 304 ? -8.454 48.740 83.901 1.00 12.10 304 GLY A O 1
ATOM 2312 N N . LEU A 1 305 ? -9.904 47.432 85.013 1.00 10.63 305 LEU A N 1
ATOM 2313 C CA . LEU A 1 305 ? -10.931 48.458 85.029 1.00 12.43 305 LEU A CA 1
ATOM 2314 C C . LEU A 1 305 ? -10.562 49.633 85.932 1.00 12.84 305 LEU A C 1
ATOM 2315 O O . LEU A 1 305 ? -10.768 50.787 85.548 1.00 12.54 305 LEU A O 1
ATOM 2320 N N . GLU A 1 306 ? -10.004 49.365 87.113 1.00 11.66 306 GLU A N 1
ATOM 2321 C CA . GLU A 1 306 ? -9.630 50.474 87.988 1.00 13.89 306 GLU A CA 1
ATOM 2322 C C . GLU A 1 306 ? -8.462 51.281 87.416 1.00 13.44 306 GLU A C 1
ATOM 2323 O O . GLU A 1 306 ? -8.455 52.504 87.512 1.00 13.03 306 GLU A O 1
ATOM 2329 N N . ALA A 1 307 ? -7.507 50.602 86.778 1.00 14.49 307 ALA A N 1
ATOM 2330 C CA . ALA A 1 307 ? -6.358 51.279 86.170 1.00 15.25 307 ALA A CA 1
ATOM 2331 C C . ALA A 1 307 ? -6.849 52.204 85.054 1.00 15.97 307 ALA A C 1
ATOM 2332 O O . ALA A 1 307 ? -6.424 53.357 84.945 1.00 15.72 307 ALA A O 1
ATOM 2334 N N . ALA A 1 308 ? -7.772 51.688 84.248 1.00 15.26 308 ALA A N 1
ATOM 2335 C CA . ALA A 1 308 ? -8.345 52.428 83.130 1.00 14.69 308 ALA A CA 1
ATOM 2336 C C . ALA A 1 308 ? -9.149 53.644 83.580 1.00 14.25 308 ALA A C 1
ATOM 2337 O O . ALA A 1 308 ? -9.181 54.658 82.881 1.00 13.72 308 ALA A O 1
ATOM 2339 N N . MET A 1 309 ? -9.808 53.536 84.734 1.00 12.62 309 MET A N 1
ATOM 2340 C CA . MET A 1 309 ? -10.603 54.638 85.268 1.00 13.66 309 MET A CA 1
ATOM 2341 C C . MET A 1 309 ? -9.711 55.751 85.771 1.00 13.72 309 MET A C 1
ATOM 2342 O O . MET A 1 309 ? -9.987 56.922 85.543 1.00 14.23 309 MET A O 1
ATOM 2347 N N . GLU A 1 310 ? -8.635 55.371 86.453 1.00 15.63 310 GLU A N 1
ATOM 2348 C CA . GLU A 1 310 ? -7.676 56.327 86.995 1.00 18.72 310 GLU A CA 1
ATOM 2349 C C . GLU A 1 310 ? -7.035 57.094 85.838 1.00 18.41 310 GLU A C 1
ATOM 2350 O O . GLU A 1 310 ? -6.932 58.320 85.868 1.00 19.01 310 GLU A O 1
ATOM 2356 N N . GLU A 1 311 ? -6.671 56.356 84.795 1.00 17.23 311 GLU A N 1
ATOM 2357 C CA . GLU A 1 311 ? -6.040 56.904 83.601 1.00 17.07 311 GLU A CA 1
ATOM 2358 C C . GLU A 1 311 ? -6.954 57.857 82.825 1.00 17.66 311 GLU A C 1
ATOM 2359 O O . GLU A 1 311 ? -6.549 58.966 82.467 1.00 16.91 311 GLU A O 1
ATOM 2365 N N . ALA A 1 312 ? -8.204 57.449 82.623 1.00 14.05 312 ALA A N 1
ATOM 2366 C CA . ALA A 1 312 ? -9.153 58.248 81.865 1.00 12.17 312 ALA A CA 1
ATOM 2367 C C . ALA A 1 312 ? -9.864 59.359 82.629 1.00 14.12 312 ALA A C 1
ATOM 2368 O O . ALA A 1 312 ? -10.077 60.443 82.079 1.00 12.46 312 ALA A O 1
ATOM 2370 N N . LYS A 1 313 ? -10.187 59.121 83.901 1.00 14.20 313 LYS A N 1
ATOM 2371 C CA . LYS A 1 313 ? -10.927 60.108 84.686 1.00 15.39 313 LYS A CA 1
ATOM 2372 C C . LYS A 1 313 ? -10.347 60.520 86.035 1.00 15.09 313 LYS A C 1
ATOM 2373 O O . LYS A 1 313 ? -10.932 61.355 86.724 1.00 16.00 313 LYS A O 1
ATOM 2379 N N . GLN A 1 314 ? -9.216 59.939 86.423 1.00 15.64 314 GLN A N 1
ATOM 2380 C CA . GLN A 1 314 ? -8.596 60.255 87.714 1.00 16.38 314 GLN A CA 1
ATOM 2381 C C . GLN A 1 314 ? -9.592 60.059 88.874 1.00 14.99 314 GLN A C 1
ATOM 2382 O O . GLN A 1 314 ? -9.617 60.827 89.841 1.00 13.42 314 GLN A O 1
ATOM 2388 N N . ILE A 1 315 ? -10.429 59.032 88.742 1.00 12.49 315 ILE A N 1
ATOM 2389 C CA . ILE A 1 315 ? -11.430 58.692 89.752 1.00 12.89 315 ILE A CA 1
ATOM 2390 C C . ILE A 1 315 ? -11.070 57.324 90.332 1.00 11.81 315 ILE A C 1
ATOM 2391 O O . ILE A 1 315 ? -10.894 56.352 89.594 1.00 10.16 315 ILE A O 1
ATOM 2396 N N . LYS A 1 316 ? -10.928 57.267 91.653 1.00 12.46 316 LYS A N 1
ATOM 2397 C CA . LYS A 1 316 ? -10.576 56.028 92.334 1.00 10.68 316 LYS A CA 1
ATOM 2398 C C . LYS A 1 316 ? -11.826 55.273 92.723 1.00 10.64 316 LYS A C 1
ATOM 2399 O O . LYS A 1 316 ? -12.908 55.854 92.820 1.00 10.79 316 LYS A O 1
ATOM 2405 N N . PRO A 1 317 ? -11.703 53.951 92.905 1.00 10.96 317 PRO A N 1
ATOM 2406 C CA . PRO A 1 317 ? -12.836 53.106 93.288 1.00 10.76 317 PRO A CA 1
ATOM 2407 C C . PRO A 1 317 ? -13.346 53.397 94.699 1.00 11.17 317 PRO A C 1
ATOM 2408 O O . PRO A 1 317 ? -12.650 54.011 95.506 1.00 9.76 317 PRO A O 1
ATOM 2412 N N . ASN A 1 318 ? -14.602 53.044 94.951 1.00 10.87 318 ASN A N 1
ATOM 2413 C CA . ASN A 1 318 ? -15.177 53.207 96.273 1.00 9.30 318 ASN A CA 1
ATOM 2414 C C . ASN A 1 318 ? -15.387 51.810 96.846 1.00 11.17 318 ASN A C 1
ATOM 2415 O O . ASN A 1 318 ? -15.091 50.815 96.184 1.00 11.43 318 ASN A O 1
ATOM 2420 N N . LEU A 1 319 ? -15.861 51.741 98.083 1.00 9.78 319 LEU A N 1
ATOM 2421 C CA . LEU A 1 319 ? -16.089 50.478 98.777 1.00 11.70 319 LEU A CA 1
ATOM 2422 C C . LEU A 1 319 ? -16.843 49.398 97.989 1.00 12.38 319 LEU A C 1
ATOM 2423 O O . LEU A 1 319 ? -16.521 48.214 98.095 1.00 11.24 319 LEU A O 1
ATOM 2428 N N . ASP A 1 320 ? -17.832 49.802 97.196 1.00 12.26 320 ASP A N 1
ATOM 2429 C CA . ASP A 1 320 ? -18.625 48.849 96.418 1.00 11.14 320 ASP A CA 1
ATOM 2430 C C . ASP A 1 320 ? -17.822 48.107 95.362 1.00 10.40 320 ASP A C 1
ATOM 2431 O O . ASP A 1 320 ? -18.204 47.013 94.954 1.00 10.04 320 ASP A O 1
ATOM 2436 N N . TYR A 1 321 ? -16.720 48.706 94.913 1.00 10.94 321 TYR A N 1
ATOM 2437 C CA . TYR A 1 321 ? -15.881 48.083 93.893 1.00 11.78 321 TYR A CA 1
ATOM 2438 C C . TYR A 1 321 ? -15.283 46.762 94.394 1.00 11.08 321 TYR A C 1
ATOM 2439 O O . TYR A 1 321 ? -15.492 45.729 93.770 1.00 13.22 321 TYR A O 1
ATOM 2448 N N . PRO A 1 322 ? -14.516 46.774 95.506 1.00 9.01 322 PRO A N 1
ATOM 2449 C CA . PRO A 1 322 ? -13.970 45.489 95.973 1.00 9.75 322 PRO A CA 1
ATOM 2450 C C . PRO A 1 322 ? -15.008 44.584 96.649 1.00 9.86 322 PRO A C 1
ATOM 2451 O O . PRO A 1 322 ? -14.833 43.367 96.708 1.00 7.62 322 PRO A O 1
ATOM 2455 N N . ALA A 1 323 ? -16.084 45.179 97.157 1.00 7.92 323 ALA A N 1
ATOM 2456 C CA . ALA A 1 323 ? -17.132 44.424 97.837 1.00 9.29 323 ALA A CA 1
ATOM 2457 C C . ALA A 1 323 ? -17.929 43.492 96.931 1.00 10.00 323 ALA A C 1
ATOM 2458 O O . ALA A 1 323 ? -18.184 42.351 97.300 1.00 9.87 323 ALA A O 1
ATOM 2460 N N . GLY A 1 324 ? -18.327 43.978 95.757 1.00 10.66 324 GLY A N 1
ATOM 2461 C CA . GLY A 1 324 ? -19.081 43.151 94.823 1.00 11.93 324 GLY A CA 1
ATOM 2462 C C . GLY A 1 324 ? -18.414 41.816 94.514 1.00 11.33 324 GLY A C 1
ATOM 2463 O O . GLY A 1 324 ? -19.033 40.764 94.683 1.00 11.53 324 GLY A O 1
ATOM 2464 N N . PRO A 1 325 ? -17.158 41.823 94.038 1.00 10.31 325 PRO A N 1
ATOM 2465 C CA . PRO A 1 325 ? -16.409 40.601 93.711 1.00 10.12 325 PRO A CA 1
ATOM 2466 C C . PRO A 1 325 ? -16.224 39.685 94.929 1.00 9.55 325 PRO A C 1
ATOM 2467 O O . PRO A 1 325 ? -16.161 38.466 94.792 1.00 8.96 325 PRO A O 1
ATOM 2471 N N . THR A 1 326 ? -16.137 40.283 96.116 1.00 9.03 326 THR A N 1
ATOM 2472 C CA . THR A 1 326 ? -15.983 39.522 97.358 1.00 8.33 326 THR A CA 1
ATOM 2473 C C . THR A 1 326 ? -17.224 38.669 97.615 1.00 8.61 326 THR A C 1
ATOM 2474 O O . THR A 1 326 ? -17.114 37.469 97.846 1.00 10.42 326 THR A O 1
ATOM 2478 N N . TYR A 1 327 ? -18.401 39.286 97.559 1.00 8.72 327 TYR A N 1
ATOM 2479 C CA . TYR A 1 327 ? -19.656 38.565 97.782 1.00 8.61 327 TYR A CA 1
ATOM 2480 C C . TYR A 1 327 ? -19.903 37.543 96.675 1.00 6.73 327 TYR A C 1
ATOM 2481 O O . TYR A 1 327 ? -20.568 36.534 96.895 1.00 7.29 327 TYR A O 1
ATOM 2490 N N . ASN A 1 328 ? -19.387 37.823 95.481 1.00 7.61 328 ASN A N 1
ATOM 2491 C CA . ASN A 1 328 ? -19.532 36.908 94.352 1.00 9.84 328 ASN A CA 1
ATOM 2492 C C . ASN A 1 328 ? -18.753 35.625 94.644 1.00 10.33 328 ASN A C 1
ATOM 2493 O O . ASN A 1 328 ? -19.277 34.522 94.483 1.00 10.98 328 ASN A O 1
ATOM 2498 N N . LEU A 1 329 ? -17.508 35.781 95.088 1.00 10.62 329 LEU A N 1
ATOM 2499 C CA . LEU A 1 329 ? -16.662 34.644 95.426 1.00 10.90 329 LEU A CA 1
ATOM 2500 C C . LEU A 1 329 ? -17.285 33.832 96.557 1.00 11.08 329 LEU A C 1
ATOM 2501 O O . LEU A 1 329 ? -17.160 32.608 96.593 1.00 12.25 329 LEU A O 1
ATOM 2506 N N . MET A 1 330 ? -17.973 34.522 97.465 1.00 10.43 330 MET A N 1
ATOM 2507 C CA . MET A 1 330 ? -18.621 33.882 98.608 1.00 10.73 330 MET A CA 1
ATOM 2508 C C . MET A 1 330 ? -19.825 33.042 98.216 1.00 9.95 330 MET A C 1
ATOM 2509 O O . MET A 1 330 ? -20.346 32.280 99.030 1.00 10.72 330 MET A O 1
ATOM 2514 N N . GLY A 1 331 ? -20.270 33.201 96.973 1.00 9.85 331 GLY A N 1
ATOM 2515 C CA . GLY A 1 331 ? -21.396 32.426 96.484 1.00 11.93 331 GLY A CA 1
ATOM 2516 C C . GLY A 1 331 ? -22.753 33.105 96.443 1.00 12.04 331 GLY A C 1
ATOM 2517 O O . GLY A 1 331 ? -23.747 32.452 96.120 1.00 10.83 331 GLY A O 1
ATOM 2518 N N . PHE A 1 332 ? -22.818 34.387 96.794 1.00 10.62 332 PHE A N 1
ATOM 2519 C CA . PHE A 1 332 ? -24.092 35.104 96.769 1.00 10.27 332 PHE A CA 1
ATOM 2520 C C . PHE A 1 332 ? -24.458 35.459 95.338 1.00 11.50 332 PHE A C 1
ATOM 2521 O O . PHE A 1 332 ? -23.579 35.687 94.506 1.00 12.02 332 PHE A O 1
ATOM 2529 N N . ASP A 1 333 ? -25.757 35.485 95.050 1.00 11.65 333 ASP A N 1
ATOM 2530 C CA . ASP A 1 333 ? -26.233 35.868 93.729 1.00 9.14 333 ASP A CA 1
ATOM 2531 C C . ASP A 1 333 ? -26.079 37.376 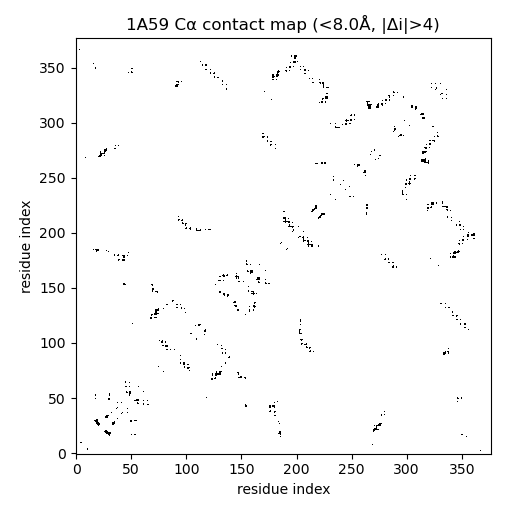93.690 1.00 8.53 333 ASP A C 1
ATOM 2532 O O . ASP A 1 333 ? -26.296 38.040 94.705 1.00 7.51 333 ASP A O 1
ATOM 2537 N N . THR A 1 334 ? -25.708 37.910 92.527 1.00 8.07 334 THR A N 1
ATOM 2538 C CA . THR A 1 334 ? -25.490 39.347 92.360 1.00 7.71 334 THR A CA 1
ATOM 2539 C C . THR A 1 334 ? -26.633 40.246 92.813 1.00 9.01 334 THR A C 1
ATOM 2540 O O . THR A 1 334 ? -26.383 41.304 93.389 1.00 8.37 334 THR A O 1
ATOM 2544 N N . GLU A 1 335 ? -27.877 39.814 92.604 1.00 9.67 335 GLU A N 1
ATOM 2545 C CA . GLU A 1 335 ? -29.042 40.613 93.003 1.00 11.25 335 GLU A CA 1
ATOM 2546 C C . GLU A 1 335 ? -29.128 40.804 94.520 1.00 11.81 335 GLU A C 1
ATOM 2547 O O . GLU A 1 335 ? -29.860 41.674 94.995 1.00 12.29 335 GLU A O 1
ATOM 2553 N N . MET A 1 336 ? -28.418 39.964 95.273 1.00 9.27 336 MET A N 1
ATOM 2554 C CA . MET A 1 336 ? -28.438 40.018 96.736 1.00 7.88 336 MET A CA 1
ATOM 2555 C C . MET A 1 336 ? -27.384 40.912 97.370 1.00 7.98 336 MET A C 1
ATOM 2556 O O . MET A 1 336 ? -27.339 41.025 98.592 1.00 8.72 336 MET A O 1
ATOM 2561 N N . PHE A 1 337 ? -26.527 41.532 96.566 1.00 9.11 337 PHE A N 1
ATOM 2562 C CA . PHE A 1 337 ? -25.459 42.360 97.126 1.00 8.04 337 PHE A CA 1
ATOM 2563 C C . PHE A 1 337 ? -25.908 43.583 97.915 1.00 8.14 337 PHE A C 1
ATOM 2564 O O . PHE A 1 337 ? -25.331 43.888 98.961 1.00 7.95 337 PHE A O 1
ATOM 2572 N N . THR A 1 338 ? -26.916 44.297 97.427 1.00 7.16 338 THR A N 1
ATOM 2573 C CA . THR A 1 338 ? -27.371 45.464 98.163 1.00 7.07 338 THR A CA 1
ATOM 2574 C C . THR A 1 338 ? -28.072 45.073 99.477 1.00 9.44 338 THR A C 1
ATOM 2575 O O . THR A 1 338 ? -27.942 45.785 100.479 1.00 8.46 338 THR A O 1
ATOM 2579 N N . PRO A 1 339 ? -28.852 43.967 99.485 1.00 7.18 339 PRO A N 1
ATOM 2580 C CA . PRO A 1 339 ? -29.504 43.569 100.739 1.00 7.47 339 PRO A CA 1
ATOM 2581 C C . PRO A 1 339 ? -28.463 43.254 101.829 1.00 8.27 339 PRO A C 1
ATOM 2582 O O . PRO A 1 339 ? -28.745 43.396 103.023 1.00 8.18 339 PRO A O 1
ATOM 2586 N N . LEU A 1 340 ? -27.265 42.835 101.409 1.00 6.46 340 LEU A N 1
ATOM 2587 C CA . LEU A 1 340 ? -26.166 42.542 102.337 1.00 8.60 340 LEU A CA 1
ATOM 2588 C C . LEU A 1 340 ? -25.655 43.850 102.950 1.00 5.54 340 LEU A C 1
ATOM 2589 O O . LEU A 1 340 ? -25.198 43.876 104.090 1.00 6.45 340 LEU A O 1
ATOM 2594 N N . PHE A 1 341 ? -25.736 44.925 102.170 1.00 6.05 341 PHE A N 1
ATOM 2595 C CA . PHE A 1 341 ? -25.333 46.260 102.603 1.00 7.63 341 PHE A CA 1
ATOM 2596 C C . PHE A 1 341 ? -26.352 46.712 103.670 1.00 7.14 341 PHE A C 1
ATOM 2597 O O . PHE A 1 341 ? -25.972 47.280 104.688 1.00 9.97 341 PHE A O 1
ATOM 2605 N N . ILE A 1 342 ? -27.635 46.440 103.438 1.00 6.46 342 ILE A N 1
ATOM 2606 C CA . ILE A 1 342 ? -28.700 46.800 104.382 1.00 6.15 342 ILE A CA 1
ATOM 2607 C C . ILE A 1 342 ? -28.423 46.168 105.740 1.00 6.94 342 ILE A C 1
ATOM 2608 O O . ILE A 1 342 ? -28.460 46.840 106.770 1.00 7.96 342 ILE A O 1
ATOM 2613 N N . ALA A 1 343 ? -28.188 44.858 105.717 1.00 7.63 343 ALA A N 1
ATOM 2614 C CA . ALA A 1 343 ? -27.913 44.069 106.909 1.00 7.79 343 ALA A CA 1
ATOM 2615 C C . ALA A 1 343 ? -26.922 44.762 107.831 1.00 8.31 343 ALA A C 1
ATOM 2616 O O . ALA A 1 343 ? -27.140 44.840 109.037 1.00 11.07 343 ALA A O 1
ATOM 2618 N N . ALA A 1 344 ? -25.858 45.305 107.250 1.00 7.97 344 ALA A N 1
ATOM 2619 C CA . ALA A 1 344 ? -24.835 45.999 108.021 1.00 7.94 344 ALA A CA 1
ATOM 2620 C C . ALA A 1 344 ? -25.232 47.423 108.392 1.00 7.36 344 ALA A C 1
ATOM 2621 O O . ALA A 1 344 ? -25.117 47.827 109.554 1.00 6.68 344 ALA A O 1
ATOM 2623 N N . ARG A 1 345 ? -25.702 48.171 107.394 1.00 7.33 345 ARG A N 1
ATOM 2624 C CA . ARG A 1 345 ? -26.073 49.573 107.557 1.00 7.01 345 ARG A CA 1
ATOM 2625 C C . ARG A 1 345 ? -27.250 49.823 108.501 1.00 7.57 345 ARG A C 1
ATOM 2626 O O . ARG A 1 345 ? -27.497 50.961 108.897 1.00 9.02 345 ARG A O 1
ATOM 2634 N N . ILE A 1 346 ? -27.955 48.762 108.890 1.00 8.24 346 ILE A N 1
ATOM 2635 C CA . ILE A 1 346 ? -29.070 48.893 109.823 1.00 7.17 346 ILE A CA 1
ATOM 2636 C C . ILE A 1 346 ? -28.561 49.549 111.108 1.00 8.07 346 ILE A C 1
ATOM 2637 O O . ILE A 1 346 ? -29.236 50.400 111.681 1.00 8.03 346 ILE A O 1
ATOM 2642 N N . THR A 1 347 ? -27.332 49.202 111.496 1.00 7.40 347 THR A N 1
ATOM 2643 C CA . THR A 1 347 ? -26.680 49.751 112.685 1.00 7.05 347 THR A CA 1
ATOM 2644 C C . THR A 1 347 ? -26.520 51.278 112.592 1.00 8.06 347 THR A C 1
ATOM 2645 O O . THR A 1 347 ? -26.922 52.012 113.497 1.00 8.36 347 THR A O 1
ATOM 2649 N N . GLY A 1 348 ? -25.916 51.747 111.502 1.00 7.24 348 GLY A N 1
ATOM 2650 C CA . GLY A 1 348 ? -25.732 53.174 111.316 1.00 7.31 348 GLY A CA 1
ATOM 2651 C C . GLY A 1 348 ? -27.054 53.909 111.152 1.00 9.89 348 GLY A C 1
ATOM 2652 O O . GLY A 1 348 ? -27.252 54.985 111.728 1.00 8.20 348 GLY A O 1
ATOM 2653 N N . TRP A 1 349 ? -27.959 53.342 110.355 1.00 6.21 349 TRP A N 1
ATOM 2654 C CA . TRP A 1 349 ? -29.269 53.953 110.142 1.00 7.87 349 TRP A CA 1
ATOM 2655 C C . TRP A 1 349 ? -30.010 54.211 111.452 1.00 8.64 349 TRP A C 1
ATOM 2656 O O . TRP A 1 349 ? -30.470 55.329 111.703 1.00 8.77 349 TRP A O 1
ATOM 2667 N N . THR A 1 350 ? -30.133 53.170 112.278 1.00 6.38 350 THR A N 1
ATOM 2668 C CA . THR A 1 350 ? -30.844 53.277 113.551 1.00 7.71 350 THR A CA 1
ATOM 2669 C C . THR A 1 350 ? -30.168 54.177 114.579 1.00 7.56 350 THR A C 1
ATOM 2670 O O . THR A 1 350 ? -30.850 54.826 115.376 1.00 7.67 350 THR A O 1
ATOM 2674 N N . ALA A 1 351 ? -28.836 54.242 114.544 1.00 7.88 351 ALA A N 1
ATOM 2675 C CA . ALA A 1 351 ? -28.092 55.112 115.455 1.00 7.12 351 ALA A CA 1
ATOM 2676 C C . ALA A 1 351 ? -28.409 56.569 115.096 1.00 7.19 351 ALA A C 1
ATOM 2677 O O . ALA A 1 351 ? -28.573 57.411 115.977 1.00 8.24 351 ALA A O 1
ATOM 2679 N N . HIS A 1 352 ? -28.510 56.857 113.798 1.00 5.78 352 HIS A N 1
ATOM 2680 C CA . HIS A 1 352 ? -28.846 58.199 113.334 1.00 5.79 352 HIS A CA 1
ATOM 2681 C C . HIS A 1 352 ? -30.308 58.507 113.623 1.00 5.88 352 HIS A C 1
ATOM 2682 O O . HIS A 1 352 ? -30.660 59.640 113.955 1.00 7.88 352 HIS A O 1
ATOM 2689 N N . ILE A 1 353 ? -31.162 57.497 113.491 1.00 6.45 353 ILE A N 1
ATOM 2690 C CA . ILE A 1 353 ? -32.584 57.668 113.771 1.00 8.49 353 ILE A CA 1
ATOM 2691 C C . ILE A 1 353 ? -32.740 58.095 115.231 1.00 7.68 353 ILE A C 1
ATOM 2692 O O . ILE A 1 353 ? -33.411 59.082 115.524 1.00 7.66 353 ILE A O 1
ATOM 2697 N N . MET A 1 354 ? -32.057 57.394 116.131 1.00 8.35 354 MET A N 1
ATOM 2698 C CA . MET A 1 354 ? -32.130 57.718 117.548 1.00 7.64 354 MET A CA 1
ATOM 2699 C C . MET A 1 354 ? -31.501 59.073 117.843 1.00 8.80 354 MET A C 1
ATOM 2700 O O . MET A 1 354 ? -32.028 59.837 118.656 1.00 9.92 354 MET A O 1
ATOM 2705 N N . GLU A 1 355 ? -30.407 59.392 117.155 1.00 9.44 355 GLU A N 1
ATOM 2706 C CA . GLU A 1 355 ? -29.739 60.677 117.347 1.00 9.58 355 GLU A CA 1
ATOM 2707 C C . GLU A 1 355 ? -30.666 61.801 116.897 1.00 11.80 355 GLU A C 1
ATOM 2708 O O . GLU A 1 355 ? -30.792 62.826 117.576 1.00 11.47 355 GLU A O 1
ATOM 2714 N N . GLN A 1 356 ? -31.333 61.584 115.766 1.00 11.76 356 GLN A N 1
ATOM 2715 C CA . GLN A 1 356 ? -32.271 62.553 115.209 1.00 9.57 356 GLN A CA 1
ATOM 2716 C C . GLN A 1 356 ? -33.423 62.809 116.187 1.00 10.77 356 GLN A C 1
ATOM 2717 O O . GLN A 1 356 ? -33.777 63.956 116.447 1.00 10.90 356 GLN A O 1
ATOM 2723 N N . VAL A 1 357 ? -33.983 61.735 116.741 1.00 11.30 357 VAL A N 1
ATOM 2724 C CA . VAL A 1 357 ? -35.084 61.827 117.702 1.00 12.20 357 VAL A CA 1
ATOM 2725 C C . VAL A 1 357 ? -34.698 62.629 118.948 1.00 10.65 357 VAL A C 1
ATOM 2726 O O . VAL A 1 357 ? -35.506 63.392 119.476 1.00 12.64 357 VAL A O 1
ATOM 2730 N N . ALA A 1 358 ? -33.456 62.467 119.394 1.00 11.12 358 ALA A N 1
ATOM 2731 C CA . ALA A 1 358 ? -32.957 63.147 120.587 1.00 12.41 358 ALA A CA 1
ATOM 2732 C C . ALA A 1 358 ? -32.722 64.650 120.447 1.00 12.72 358 ALA A C 1
ATOM 2733 O O . ALA A 1 358 ? -32.733 65.374 121.444 1.00 12.00 358 ALA A O 1
ATOM 2735 N N . ASP A 1 359 ? -32.508 65.116 119.220 1.00 11.88 359 ASP A N 1
ATOM 2736 C CA . ASP A 1 359 ? -32.259 66.536 118.959 1.00 13.44 359 ASP A CA 1
ATOM 2737 C C . ASP A 1 359 ? -32.942 66.853 117.632 1.00 13.81 359 ASP A C 1
ATOM 2738 O O . ASP A 1 359 ? -32.296 67.188 116.630 1.00 11.61 359 ASP A O 1
ATOM 2743 N N . ASN A 1 360 ? -34.269 66.790 117.655 1.00 12.08 360 ASN A N 1
ATOM 2744 C CA . ASN A 1 360 ? -35.062 66.978 116.451 1.00 12.40 360 ASN A CA 1
ATOM 2745 C C . ASN A 1 360 ? -35.444 68.376 115.979 1.00 11.45 360 ASN A C 1
ATOM 2746 O O . ASN A 1 360 ? -35.592 69.313 116.759 1.00 13.63 360 ASN A O 1
ATOM 2751 N N . ALA A 1 361 ? -35.607 68.468 114.665 1.00 9.39 361 ALA A N 1
ATOM 2752 C CA . ALA A 1 361 ? -36.027 69.665 113.954 1.00 9.30 361 ALA A CA 1
ATOM 2753 C C . ALA A 1 361 ? -36.506 69.103 112.633 1.00 10.41 361 ALA A C 1
ATOM 2754 O O . ALA A 1 361 ? -35.809 68.293 112.016 1.00 11.18 361 ALA A O 1
ATOM 2756 N N . LEU A 1 362 ? -37.714 69.473 112.229 1.00 9.00 362 LEU A N 1
ATOM 2757 C CA . LEU A 1 362 ? -38.266 68.994 110.969 1.00 8.43 362 LEU A CA 1
ATOM 2758 C C . LEU A 1 362 ? -37.345 69.372 109.817 1.00 7.48 362 LEU A C 1
ATOM 2759 O O . LEU A 1 362 ? -36.827 70.483 109.771 1.00 10.55 362 LEU A O 1
ATOM 2764 N N . ILE A 1 363 ? -37.102 68.424 108.919 1.00 7.78 363 ILE A N 1
ATOM 2765 C CA . ILE A 1 363 ? -36.260 68.676 107.758 1.00 8.81 363 ILE A CA 1
ATOM 2766 C C . ILE A 1 363 ? -37.215 68.961 106.598 1.00 9.46 363 ILE A C 1
ATOM 2767 O O . ILE A 1 363 ? -37.966 68.089 106.154 1.00 7.34 363 ILE A O 1
ATOM 2772 N N . ARG A 1 364 ? -37.241 70.223 106.183 1.00 8.35 364 ARG A N 1
ATOM 2773 C CA . ARG A 1 364 ? -38.119 70.677 105.115 1.00 8.85 364 ARG A CA 1
ATOM 2774 C C . ARG A 1 364 ? -37.472 71.917 104.497 1.00 9.49 364 ARG A C 1
ATOM 2775 O O . ARG A 1 364 ? -37.509 73.017 105.061 1.00 9.49 364 ARG A O 1
ATOM 2783 N N . PRO A 1 365 ? -36.752 71.716 103.384 1.00 9.97 365 PRO A N 1
ATOM 2784 C CA . PRO A 1 365 ? -36.070 72.799 102.675 1.00 9.23 365 PRO A CA 1
ATOM 2785 C C . PRO A 1 365 ? -37.040 73.538 101.772 1.00 8.12 365 PRO A C 1
ATOM 2786 O O . PRO A 1 365 ? -38.237 73.242 101.750 1.00 8.03 365 PRO A O 1
ATOM 2790 N N . LEU A 1 366 ? -36.509 74.500 101.029 1.00 9.14 366 LEU A N 1
ATOM 2791 C CA . LEU A 1 366 ? -37.305 75.282 100.098 1.00 8.85 366 LEU A CA 1
ATOM 2792 C C . LEU A 1 366 ? -36.913 74.927 98.673 1.00 9.50 366 LEU A C 1
ATOM 2793 O O . LEU A 1 366 ? -35.886 74.296 98.430 1.00 9.52 366 LEU A O 1
ATOM 2798 N N . SER A 1 367 ? -37.747 75.347 97.734 1.00 11.00 367 SER A N 1
ATOM 2799 C CA . SER A 1 367 ? -37.488 75.132 96.322 1.00 10.86 367 SER A CA 1
ATOM 2800 C C . SER A 1 367 ? -37.653 76.492 95.667 1.00 12.17 367 SER A C 1
ATOM 2801 O O . SER A 1 367 ? -38.300 77.380 96.226 1.00 13.87 367 SER A O 1
ATOM 2804 N N . GLU A 1 368 ? -37.006 76.679 94.521 1.00 13.53 368 GLU A N 1
ATOM 2805 C CA . GLU A 1 368 ? -37.131 77.926 93.784 1.00 15.31 368 GLU A CA 1
ATOM 2806 C C . GLU A 1 368 ? -37.991 77.601 92.575 1.00 14.14 368 GLU A C 1
ATOM 2807 O O . GLU A 1 368 ? -37.661 76.723 91.778 1.00 14.72 368 GLU A O 1
ATOM 2813 N N . TYR A 1 369 ? -39.113 78.291 92.458 1.00 11.18 369 TYR A N 1
ATOM 2814 C CA . TYR A 1 369 ? -40.026 78.054 91.357 1.00 10.30 369 TYR A CA 1
ATOM 2815 C C . TYR A 1 369 ? -39.504 78.524 90.000 1.00 11.41 369 TYR A C 1
ATOM 2816 O O . TYR A 1 369 ? -38.948 79.619 89.879 1.00 12.99 369 TYR A O 1
ATOM 2825 N N . ASN A 1 370 ? -39.666 77.672 88.990 1.00 11.95 370 ASN A N 1
ATOM 2826 C CA . ASN A 1 370 ? -39.279 77.990 87.620 1.00 12.18 370 ASN A CA 1
ATOM 2827 C C . ASN A 1 370 ? -40.332 77.426 86.654 1.00 12.63 370 ASN A C 1
ATOM 2828 O O . ASN A 1 370 ? -40.048 77.155 85.493 1.00 13.82 370 ASN A O 1
ATOM 2833 N N . GLY A 1 371 ? -41.555 77.249 87.151 1.00 11.69 371 GLY A N 1
ATOM 2834 C CA . GLY A 1 371 ? -42.628 76.724 86.320 1.00 9.91 371 GLY A CA 1
ATOM 2835 C C . GLY A 1 371 ? -43.442 77.813 85.648 1.00 11.52 371 GLY A C 1
ATOM 2836 O O . GLY A 1 371 ? -43.019 78.973 85.600 1.00 14.62 371 GLY A O 1
ATOM 2837 N N . PRO A 1 372 ? -44.639 77.477 85.144 1.00 12.00 372 PRO A N 1
ATOM 2838 C CA . PRO A 1 372 ? -45.511 78.444 84.469 1.00 11.88 372 PRO A CA 1
ATOM 2839 C C . PRO A 1 372 ? -45.864 79.608 85.383 1.00 11.81 372 PRO A C 1
ATOM 2840 O O . PRO A 1 372 ? -46.175 79.414 86.553 1.00 11.84 372 PRO A O 1
ATOM 2844 N N . GLU A 1 373 ? -45.794 80.823 84.852 1.00 15.31 373 GLU A N 1
ATOM 2845 C CA . GLU A 1 373 ? -46.138 82.005 85.640 1.00 15.73 373 GLU A CA 1
ATOM 2846 C C . GLU A 1 373 ? -47.633 81.941 85.968 1.00 16.09 373 GLU A C 1
ATOM 2847 O O . GLU A 1 373 ? -48.401 81.279 85.262 1.00 14.14 373 GLU A O 1
ATOM 2849 N N . GLN A 1 374 ? -48.036 82.604 87.049 1.00 18.03 374 GLN A N 1
ATOM 2850 C CA . GLN A 1 374 ? -49.434 82.613 87.490 1.00 18.70 374 GLN A CA 1
ATOM 2851 C C . GLN A 1 374 ? -50.440 82.774 86.340 1.00 18.00 374 GLN A C 1
ATOM 2852 O O . GLN A 1 374 ? -50.323 83.693 85.532 1.00 16.45 374 GLN A O 1
ATOM 2858 N N . ARG A 1 375 ? -51.380 81.833 86.247 1.00 16.81 375 ARG A N 1
ATOM 2859 C CA . ARG A 1 375 ? -52.423 81.839 85.216 1.00 16.50 375 ARG A CA 1
ATOM 2860 C C . ARG A 1 375 ? -53.765 81.682 85.908 1.00 15.65 375 ARG A C 1
ATOM 2861 O O . ARG A 1 375 ? -53.844 81.116 86.995 1.00 15.39 375 ARG A O 1
ATOM 2869 N N . GLN A 1 376 ? -54.824 82.166 85.271 1.00 16.03 376 GLN A N 1
ATOM 2870 C CA . GLN A 1 376 ? -56.161 82.022 85.829 1.00 18.72 376 GLN A CA 1
ATOM 2871 C C . GLN A 1 376 ? -56.768 80.739 85.285 1.00 17.03 376 GLN A C 1
ATOM 2872 O O . GLN A 1 376 ? -56.587 80.404 84.117 1.00 17.48 376 GLN A O 1
ATOM 2878 N N . VAL A 1 377 ? -57.432 79.989 86.152 1.00 17.79 377 VAL A N 1
ATOM 2879 C CA . VAL A 1 377 ? -58.079 78.750 85.741 1.00 18.19 377 VAL A CA 1
ATOM 2880 C C . VAL A 1 377 ? -59.283 79.108 84.864 1.00 19.02 377 VAL A C 1
ATOM 2881 O O . VAL A 1 377 ? -60.080 79.978 85.219 1.00 16.88 377 VAL A O 1
ATOM 2885 N N . PRO A 1 378 ? -59.381 78.497 83.674 1.00 20.84 378 PRO A N 1
ATOM 2886 C CA . PRO A 1 378 ? -60.490 78.753 82.747 1.00 23.65 378 PRO A CA 1
ATOM 2887 C C . PRO A 1 378 ? -61.824 78.274 83.318 1.00 26.01 378 PRO A C 1
ATOM 2888 O O . PRO A 1 378 ? -62.827 78.997 83.148 1.00 29.11 378 PRO A O 1
#

Organism: Antarctic bacterium DS2-3R (NCBI:txid56673)